Protein AF-0000000081582049 (afdb_homodimer)

Organism: NCBI:txid460523

pLDDT: mean 95.11, std 6.5, range [58.06, 98.94]

Solvent-accessible surface area (backbone atoms only — not comparable to full-atom values): 27033 Å² total; per-residue (Å²): 68,54,37,69,74,62,47,91,76,44,68,28,37,21,31,40,30,41,66,59,52,86,67,51,75,63,46,38,28,20,78,86,25,48,51,35,39,79,45,46,62,45,80,38,68,25,74,83,30,32,67,68,69,49,64,49,57,67,80,79,51,71,70,60,48,46,34,50,52,53,35,51,50,54,34,44,74,74,48,25,65,30,36,37,47,62,43,31,60,45,21,40,42,29,41,61,50,13,57,72,45,92,52,38,32,50,32,27,30,65,60,46,48,69,46,52,45,42,22,46,7,79,81,35,29,37,34,33,43,32,67,45,48,89,41,66,44,67,46,31,40,49,16,60,66,54,50,68,74,62,54,73,34,52,47,74,42,38,54,53,89,86,30,63,64,51,32,28,73,67,62,18,41,44,53,48,68,68,58,43,42,53,50,49,35,51,52,51,44,52,51,45,72,76,35,79,51,49,50,33,35,37,33,31,32,41,79,44,39,65,37,41,46,57,35,23,69,70,65,74,37,33,37,41,23,40,54,52,46,48,54,41,56,45,38,21,67,51,56,54,45,52,48,81,54,89,60,52,74,69,16,59,50,68,39,83,69,48,74,69,67,74,92,69,51,37,68,73,60,45,92,75,43,67,26,37,17,31,41,30,41,65,60,52,87,69,52,73,62,48,37,29,20,78,85,24,48,52,34,40,79,45,45,64,43,80,37,67,27,72,83,32,32,67,68,70,49,64,47,57,67,76,77,51,71,71,60,46,47,36,52,52,52,35,50,52,54,33,43,74,72,49,26,64,29,37,36,48,63,43,30,58,45,20,38,42,29,41,62,49,13,56,72,45,91,53,36,34,50,32,25,30,65,60,45,48,69,46,52,45,43,22,46,6,77,81,34,28,36,34,35,43,32,68,46,49,90,40,64,45,67,46,31,40,49,16,62,66,52,50,68,75,61,51,74,34,52,46,74,44,38,54,55,90,87,28,63,63,51,32,31,72,67,62,19,41,43,54,49,68,69,58,43,41,52,49,51,34,50,51,50,45,52,50,44,72,76,36,81,50,50,48,33,35,37,34,32,32,42,82,43,38,65,38,42,45,57,36,24,70,70,64,73,38,32,36,39,23,41,53,52,45,48,54,41,56,46,39,22,67,51,56,51,44,52,47,80,54,88,61,52,74,70,18,58,51,68,37,85,70,49,74,70,68,74,92

Structure (mmCIF, N/CA/C/O backbone):
data_AF-0000000081582049-model_v1
#
loop_
_entity.id
_entity.type
_entity.pdbx_description
1 polymer 'Aspartate/glutamate racemase family protein'
#
loop_
_atom_site.group_PDB
_atom_site.id
_atom_site.type_symbol
_atom_site.label_atom_id
_atom_site.label_alt_id
_atom_site.label_comp_id
_atom_site.label_asym_id
_atom_site.label_entity_id
_atom_site.label_seq_id
_atom_site.pdbx_PDB_ins_code
_atom_site.Cartn_x
_atom_site.Cartn_y
_atom_site.Cartn_z
_atom_site.occupancy
_atom_site.B_iso_or_equiv
_atom_site.auth_seq_id
_atom_site.auth_comp_id
_atom_site.auth_asym_id
_atom_site.auth_atom_id
_atom_site.pdbx_PDB_model_num
ATOM 1 N N . MET A 1 1 ? -5.352 14.578 -11.703 1 89.56 1 MET A N 1
ATOM 2 C CA . MET A 1 1 ? -4.863 13.492 -10.859 1 89.56 1 MET A CA 1
ATOM 3 C C . MET A 1 1 ? -3.367 13.273 -11.062 1 89.56 1 MET A C 1
ATOM 5 O O . MET A 1 1 ? -2.805 13.695 -12.078 1 89.56 1 MET A O 1
ATOM 9 N N . SER A 1 2 ? -2.74 12.695 -10.086 1 90.69 2 SER A N 1
ATOM 10 C CA . SER A 1 2 ? -1.323 12.383 -10.234 1 90.69 2 SER A CA 1
ATOM 11 C C . SER A 1 2 ? -1.103 11.328 -11.312 1 90.69 2 SER A C 1
ATOM 13 O O . SER A 1 2 ? -1.89 10.391 -11.438 1 90.69 2 SER A O 1
ATOM 15 N N . THR A 1 3 ? -0.098 11.516 -12.109 1 92.69 3 THR A N 1
ATOM 16 C CA . THR A 1 3 ? 0.174 10.617 -13.227 1 92.69 3 THR A CA 1
ATOM 17 C C . THR A 1 3 ? 1.669 10.336 -13.344 1 92.69 3 THR A C 1
ATOM 19 O O . THR A 1 3 ? 2.49 11.07 -12.789 1 92.69 3 THR A O 1
ATOM 22 N N . TYR A 1 4 ? 1.932 9.273 -14.039 1 94.62 4 TYR A N 1
ATOM 23 C CA . TYR A 1 4 ? 3.324 9.008 -14.375 1 94.62 4 TYR A CA 1
ATOM 24 C C . TYR A 1 4 ? 3.744 9.781 -15.617 1 94.62 4 TYR A C 1
ATOM 26 O O . TYR A 1 4 ? 2.898 10.18 -16.422 1 94.62 4 TYR A O 1
ATOM 34 N N . PRO A 1 5 ? 5.105 10 -15.75 1 92.62 5 PRO A N 1
ATOM 35 C CA . PRO A 1 5 ? 5.594 10.398 -17.062 1 92.62 5 PRO A CA 1
ATOM 36 C C . PRO A 1 5 ? 5.215 9.406 -18.172 1 92.62 5 PRO A C 1
ATOM 38 O O . PRO A 1 5 ? 4.688 8.336 -17.875 1 92.62 5 PRO A O 1
ATOM 41 N N . PRO A 1 6 ? 5.398 9.797 -19.391 1 93.81 6 PRO A N 1
ATOM 42 C CA . PRO A 1 6 ? 5.105 8.867 -20.469 1 93.81 6 PRO A CA 1
ATOM 43 C C . PRO A 1 6 ? 5.789 7.512 -20.297 1 93.81 6 PRO A C 1
ATOM 45 O O . PRO A 1 6 ? 6.922 7.445 -19.812 1 93.81 6 PRO A O 1
ATOM 48 N N . ARG A 1 7 ? 5.133 6.547 -20.641 1 94.81 7 ARG A N 1
ATOM 49 C CA . ARG A 1 7 ? 5.539 5.164 -20.422 1 94.81 7 ARG A CA 1
ATOM 50 C C . ARG A 1 7 ? 6.961 4.918 -20.906 1 94.81 7 ARG A C 1
ATOM 52 O O . ARG A 1 7 ? 7.734 4.211 -20.266 1 94.81 7 ARG A O 1
ATOM 59 N N . GLU A 1 8 ? 7.355 5.465 -22.016 1 94.62 8 GLU A N 1
ATOM 60 C CA . GLU A 1 8 ? 8.656 5.254 -22.641 1 94.62 8 GLU A CA 1
ATOM 61 C C . GLU A 1 8 ? 9.781 5.809 -21.766 1 94.62 8 GLU A C 1
ATOM 63 O O . GLU A 1 8 ? 10.945 5.453 -21.953 1 94.62 8 GLU A O 1
ATOM 68 N N . GLU A 1 9 ? 9.398 6.645 -20.828 1 96.12 9 GLU A N 1
ATOM 69 C CA . GLU A 1 9 ? 10.391 7.266 -19.953 1 96.12 9 GLU A CA 1
ATOM 70 C C . GLU A 1 9 ? 10.492 6.531 -18.625 1 96.12 9 GLU A C 1
ATOM 72 O O . GLU A 1 9 ? 11.344 6.852 -17.797 1 96.12 9 GLU A O 1
ATOM 77 N N . LEU A 1 10 ? 9.68 5.59 -18.438 1 97.75 10 LEU A N 1
ATOM 78 C CA . LEU A 1 10 ? 9.609 4.914 -17.141 1 97.75 10 LEU A CA 1
ATOM 79 C C . LEU A 1 10 ? 10.555 3.715 -17.109 1 97.75 10 LEU A C 1
ATOM 81 O O . LEU A 1 10 ? 10.602 2.928 -18.047 1 97.75 10 LEU A O 1
ATOM 85 N N . PRO A 1 11 ? 11.32 3.6 -16.031 1 98.25 11 PRO A N 1
ATOM 86 C CA . PRO A 1 11 ? 12.109 2.375 -15.875 1 98.25 11 PRO A CA 1
ATOM 87 C C . PRO A 1 11 ? 11.25 1.142 -15.633 1 98.25 11 PRO A C 1
ATOM 89 O O . PRO A 1 11 ? 10.148 1.254 -15.078 1 98.25 11 PRO A O 1
ATOM 92 N N . PRO A 1 12 ? 11.75 -0.019 -16 1 98.44 12 PRO A N 1
ATOM 93 C CA . PRO A 1 12 ? 10.922 -1.219 -15.891 1 98.44 12 PRO A CA 1
ATOM 94 C C . PRO A 1 12 ? 10.93 -1.823 -14.492 1 98.44 12 PRO A C 1
ATOM 96 O O . PRO A 1 12 ? 11.922 -1.694 -13.766 1 98.44 12 PRO A O 1
ATOM 99 N N . LEU A 1 13 ? 9.828 -2.406 -14.164 1 98.56 13 LEU A N 1
ATOM 100 C CA . LEU A 1 13 ? 9.789 -3.371 -13.07 1 98.56 13 LEU A CA 1
ATOM 101 C C . LEU A 1 13 ? 10.219 -4.754 -13.555 1 98.56 13 LEU A C 1
ATOM 103 O O . LEU A 1 13 ? 9.852 -5.172 -14.656 1 98.56 13 LEU A O 1
ATOM 107 N N . GLY A 1 14 ? 11.047 -5.426 -12.742 1 98.69 14 GLY A N 1
ATOM 108 C CA . GLY A 1 14 ? 11.406 -6.801 -13.055 1 98.69 14 GLY A CA 1
ATOM 109 C C . GLY A 1 14 ? 10.461 -7.816 -12.445 1 98.69 14 GLY A C 1
ATOM 110 O O . GLY A 1 14 ? 10.008 -7.645 -11.312 1 98.69 14 GLY A O 1
ATOM 111 N N . ALA A 1 15 ? 10.211 -8.844 -13.188 1 98.38 15 ALA A N 1
ATOM 112 C CA . ALA A 1 15 ? 9.367 -9.93 -12.688 1 98.38 15 ALA A CA 1
ATOM 113 C C . ALA A 1 15 ? 10.078 -11.273 -12.812 1 98.38 15 ALA A C 1
ATOM 115 O O . ALA A 1 15 ? 10.516 -11.656 -13.898 1 98.38 15 ALA A O 1
ATOM 116 N N . LEU A 1 16 ? 10.188 -11.945 -11.695 1 98.12 16 LEU A N 1
ATOM 117 C CA . LEU A 1 16 ? 10.688 -13.312 -11.695 1 98.12 16 LEU A CA 1
ATOM 118 C C . LEU A 1 16 ? 9.609 -14.289 -12.133 1 98.12 16 LEU A C 1
ATOM 120 O O . LEU A 1 16 ? 8.508 -14.312 -11.57 1 98.12 16 LEU A O 1
ATOM 124 N N . CYS A 1 17 ? 9.969 -15.078 -13.07 1 95.88 17 CYS A N 1
ATOM 125 C CA . CYS A 1 17 ? 9.023 -16.031 -13.641 1 95.88 17 CYS A CA 1
ATOM 126 C C . CYS A 1 17 ? 9.406 -17.453 -13.289 1 95.88 17 CYS A C 1
ATOM 128 O O . CYS A 1 17 ? 10.586 -17.812 -13.281 1 95.88 17 CYS A O 1
ATOM 130 N N . LEU A 1 18 ? 8.383 -18.188 -12.984 1 90.81 18 LEU A N 1
ATOM 131 C CA . LEU A 1 18 ? 8.602 -19.625 -12.828 1 90.81 18 LEU A CA 1
ATOM 132 C C . LEU A 1 18 ? 8.781 -20.297 -14.188 1 90.81 18 LEU A C 1
ATOM 134 O O . LEU A 1 18 ? 8.477 -19.703 -15.227 1 90.81 18 LEU A O 1
ATOM 138 N N . ASP A 1 19 ? 9.188 -21.547 -14.211 1 84.25 19 ASP A N 1
ATOM 139 C CA . ASP A 1 19 ? 9.57 -22.266 -15.422 1 84.25 19 ASP A CA 1
ATOM 140 C C . ASP A 1 19 ? 8.391 -22.422 -16.375 1 84.25 19 ASP A C 1
ATOM 142 O O . ASP A 1 19 ? 8.555 -22.422 -17.594 1 84.25 19 ASP A O 1
ATOM 146 N N . TYR A 1 20 ? 7.273 -22.453 -15.797 1 75.25 20 TYR A N 1
ATOM 147 C CA . TYR A 1 20 ? 6.109 -22.781 -16.609 1 75.25 20 TYR A CA 1
ATOM 148 C C . TYR A 1 20 ? 5.289 -21.531 -16.938 1 75.25 20 TYR A C 1
ATOM 150 O O . TYR A 1 20 ? 4.234 -21.625 -17.562 1 75.25 20 TYR A O 1
ATOM 158 N N . THR A 1 21 ? 5.734 -20.422 -16.578 1 77.94 21 THR A N 1
ATOM 159 C CA . THR A 1 21 ? 4.957 -19.203 -16.672 1 77.94 21 THR A CA 1
ATOM 160 C C . THR A 1 21 ? 4.621 -18.875 -18.125 1 77.94 21 THR A C 1
ATOM 162 O O . THR A 1 21 ? 3.549 -18.344 -18.406 1 77.94 21 THR A O 1
ATOM 165 N N . ASP A 1 22 ? 5.41 -19.297 -19.016 1 75.12 22 ASP A N 1
ATOM 166 C CA . ASP A 1 22 ? 5.215 -18.938 -20.422 1 75.12 22 ASP A CA 1
ATOM 167 C C . ASP A 1 22 ? 4.109 -19.781 -21.062 1 75.12 22 ASP A C 1
ATOM 169 O O . ASP A 1 22 ? 3.629 -19.469 -22.156 1 75.12 22 ASP A O 1
ATOM 173 N N . ASP A 1 23 ? 3.666 -20.688 -20.344 1 81.81 23 ASP A N 1
ATOM 174 C CA . ASP A 1 23 ? 2.682 -21.578 -20.938 1 81.81 23 ASP A CA 1
ATOM 175 C C . ASP A 1 23 ? 1.287 -21.328 -20.359 1 81.81 23 ASP A C 1
ATOM 177 O O . ASP A 1 23 ? 0.305 -21.906 -20.828 1 81.81 23 ASP A O 1
ATOM 181 N N . ILE A 1 24 ? 1.216 -20.516 -19.391 1 88.69 24 ILE A N 1
ATOM 182 C CA . ILE A 1 24 ? -0.071 -20.172 -18.797 1 88.69 24 ILE A CA 1
ATOM 183 C C . ILE A 1 24 ? -0.615 -18.906 -19.438 1 88.69 24 ILE A C 1
ATOM 185 O O . ILE A 1 24 ? 0.128 -17.938 -19.656 1 88.69 24 ILE A O 1
ATOM 189 N N . HIS A 1 25 ? -1.935 -19 -19.844 1 93.25 25 HIS A N 1
ATOM 190 C CA . HIS A 1 25 ? -2.562 -17.781 -20.375 1 93.25 25 HIS A CA 1
ATOM 191 C C . HIS A 1 25 ? -2.656 -16.703 -19.297 1 93.25 25 HIS A C 1
ATOM 193 O O . HIS A 1 25 ? -3.17 -16.953 -18.203 1 93.25 25 HIS A O 1
ATOM 199 N N . ARG A 1 26 ? -2.152 -15.539 -19.625 1 94.25 26 ARG A N 1
ATOM 200 C CA . ARG A 1 26 ? -2.107 -14.43 -18.672 1 94.25 26 ARG A CA 1
ATOM 201 C C . ARG A 1 26 ? -2.791 -13.195 -19.25 1 94.25 26 ARG A C 1
ATOM 203 O O . ARG A 1 26 ? -2.145 -12.367 -19.891 1 94.25 26 ARG A O 1
ATOM 210 N N . PRO A 1 27 ? -4.07 -13.047 -18.953 1 96 27 PRO A N 1
ATOM 211 C CA . PRO A 1 27 ? -4.805 -11.883 -19.453 1 96 27 PRO A CA 1
ATOM 212 C C . PRO A 1 27 ? -4.41 -10.586 -18.75 1 96 27 PRO A C 1
ATOM 214 O O . PRO A 1 27 ? -3.676 -10.617 -17.75 1 96 27 PRO A O 1
ATOM 217 N N . PRO A 1 28 ? -4.852 -9.438 -19.297 1 96.38 28 PRO A N 1
ATOM 218 C CA . PRO A 1 28 ? -4.719 -8.227 -18.484 1 96.38 28 PRO A CA 1
ATOM 219 C C . PRO A 1 28 ? -5.27 -8.406 -17.062 1 96.38 28 PRO A C 1
ATOM 221 O O . PRO A 1 28 ? -6.336 -9 -16.875 1 96.38 28 PRO A O 1
ATOM 224 N N . GLY A 1 29 ? -4.555 -7.875 -16.109 1 96.19 29 GLY A N 1
ATOM 225 C CA . GLY A 1 29 ? -4.859 -8.117 -14.711 1 96.19 29 GLY A CA 1
ATOM 226 C C . GLY A 1 29 ? -3.908 -9.102 -14.055 1 96.19 29 GLY A C 1
ATOM 227 O O . GLY A 1 29 ? -3.852 -9.203 -12.828 1 96.19 29 GLY A O 1
ATOM 228 N N . ASP A 1 30 ? -3.242 -9.875 -14.914 1 96.06 30 ASP A N 1
ATOM 229 C CA . ASP A 1 30 ? -2.156 -10.711 -14.414 1 96.06 30 ASP A CA 1
ATOM 230 C C . ASP A 1 30 ? -0.895 -9.891 -14.164 1 96.06 30 ASP A C 1
ATOM 232 O O . ASP A 1 30 ? -0.542 -9.023 -14.969 1 96.06 30 ASP A O 1
ATOM 236 N N . PRO A 1 31 ? -0.164 -10.156 -13.07 1 95.81 31 PRO A N 1
ATOM 237 C CA . PRO A 1 31 ? 1.021 -9.367 -12.727 1 95.81 31 PRO A CA 1
ATOM 238 C C . PRO A 1 31 ? 2.105 -9.43 -13.797 1 95.81 31 PRO A C 1
ATOM 240 O O . PRO A 1 31 ? 2.961 -8.547 -13.867 1 95.81 31 PRO A O 1
ATOM 243 N N . LEU A 1 32 ? 2.133 -10.445 -14.625 1 96 32 LEU A N 1
ATOM 244 C CA . LEU A 1 32 ? 3.191 -10.578 -15.617 1 96 32 LEU A CA 1
ATOM 245 C C . LEU A 1 32 ? 2.77 -9.953 -16.953 1 96 32 LEU A C 1
ATOM 247 O O . LEU A 1 32 ? 3.576 -9.852 -17.875 1 96 32 LEU A O 1
ATOM 251 N N . ASN A 1 33 ? 1.501 -9.625 -17.047 1 95.12 33 ASN A N 1
ATOM 252 C CA . ASN A 1 33 ? 1.005 -8.945 -18.25 1 95.12 33 ASN A CA 1
ATOM 253 C C . ASN A 1 33 ? 1.184 -7.434 -18.141 1 95.12 33 ASN A C 1
ATOM 255 O O . ASN A 1 33 ? 0.508 -6.773 -17.359 1 95.12 33 ASN A O 1
ATOM 259 N N . GLU A 1 34 ? 1.978 -6.871 -18.953 1 90.94 34 GLU A N 1
ATOM 260 C CA . GLU A 1 34 ? 2.336 -5.461 -18.844 1 90.94 34 GLU A CA 1
ATOM 261 C C . GLU A 1 34 ? 1.127 -4.562 -19.094 1 90.94 34 GLU A C 1
ATOM 263 O O . GLU A 1 34 ? 1.135 -3.387 -18.734 1 90.94 34 GLU A O 1
ATOM 268 N N . LEU A 1 35 ? 0.063 -5.125 -19.688 1 93.94 35 LEU A N 1
ATOM 269 C CA . LEU A 1 35 ? -1.14 -4.336 -19.938 1 93.94 35 LEU A CA 1
ATOM 270 C C . LEU A 1 35 ? -1.896 -4.082 -18.641 1 93.94 35 LEU A C 1
ATOM 272 O O . LEU A 1 35 ? -2.852 -3.303 -18.609 1 93.94 35 LEU A O 1
ATOM 276 N N . SER A 1 36 ? -1.409 -4.703 -17.594 1 95.94 36 SER A N 1
ATOM 277 C CA . SER A 1 36 ? -2.012 -4.496 -16.281 1 95.94 36 SER A CA 1
ATOM 278 C C . SER A 1 36 ? -1.581 -3.16 -15.68 1 95.94 36 SER A C 1
ATOM 280 O O . SER A 1 36 ? -2.195 -2.676 -14.727 1 95.94 36 SER A O 1
ATOM 282 N N . TYR A 1 37 ? -0.485 -2.518 -16.297 1 95.31 37 TYR A N 1
ATOM 283 C CA . TYR A 1 37 ? 0.152 -1.39 -15.633 1 95.31 37 TYR A CA 1
ATOM 284 C C . TYR A 1 37 ? 0.381 -0.238 -16.594 1 95.31 37 TYR A C 1
ATOM 286 O O . TYR A 1 37 ? 0.188 -0.389 -17.812 1 95.31 37 TYR A O 1
ATOM 294 N N . GLN A 1 38 ? 0.779 0.901 -15.938 1 94 38 GLN A N 1
ATOM 295 C CA . GLN A 1 38 ? 1.192 2.064 -16.719 1 94 38 GLN A CA 1
ATOM 296 C C . GLN A 1 38 ? 2.682 2.004 -17.047 1 94 38 GLN A C 1
ATOM 298 O O . GLN A 1 38 ? 3.168 2.768 -17.875 1 94 38 GLN A O 1
ATOM 303 N N . PHE A 1 39 ? 3.395 1.178 -16.438 1 97.5 39 PHE A N 1
ATOM 304 C CA . PHE A 1 39 ? 4.844 1.089 -16.562 1 97.5 39 PHE A CA 1
ATOM 305 C C . PHE A 1 39 ? 5.254 -0.251 -17.156 1 97.5 39 PHE A C 1
ATOM 307 O O . PHE A 1 39 ? 4.477 -1.206 -17.141 1 97.5 39 PHE A O 1
ATOM 314 N N . PRO A 1 40 ? 6.465 -0.34 -17.703 1 97.62 40 PRO A N 1
ATOM 315 C CA . PRO A 1 40 ? 6.91 -1.583 -18.344 1 97.62 40 PRO A CA 1
ATOM 316 C C . PRO A 1 40 ? 7.32 -2.65 -17.328 1 97.62 40 PRO A C 1
ATOM 318 O O . PRO A 1 40 ? 7.719 -2.322 -16.203 1 97.62 40 PRO A O 1
ATOM 321 N N . VAL A 1 41 ? 7.207 -3.859 -17.766 1 97.69 41 VAL A N 1
ATOM 322 C CA . VAL A 1 41 ? 7.637 -5.012 -16.969 1 97.69 41 VAL A CA 1
ATOM 323 C C . VAL A 1 41 ? 8.555 -5.898 -17.812 1 97.69 41 VAL A C 1
ATOM 325 O O . VAL A 1 41 ? 8.227 -6.223 -18.969 1 97.69 41 VAL A O 1
ATOM 328 N N . ILE A 1 42 ? 9.695 -6.203 -17.297 1 98.06 42 ILE A N 1
ATOM 329 C CA . ILE A 1 42 ? 10.586 -7.152 -17.953 1 98.06 42 ILE A CA 1
ATOM 330 C C . ILE A 1 42 ? 10.656 -8.445 -17.141 1 98.06 42 ILE A C 1
ATOM 332 O O . ILE A 1 42 ? 10.461 -8.438 -15.93 1 98.06 42 ILE A O 1
ATOM 336 N N . HIS A 1 43 ? 10.914 -9.547 -17.844 1 97.5 43 HIS A N 1
ATOM 337 C CA . HIS A 1 43 ? 10.781 -10.859 -17.219 1 97.5 43 HIS A CA 1
ATOM 338 C C . HIS A 1 43 ? 12.117 -11.594 -17.188 1 97.5 43 HIS A C 1
ATOM 340 O O . HIS A 1 43 ? 12.945 -11.43 -18.094 1 97.5 43 HIS A O 1
ATOM 346 N N . GLU A 1 44 ? 12.32 -12.312 -16.172 1 97.75 44 GLU A N 1
ATOM 347 C CA . GLU A 1 44 ? 13.461 -13.219 -16.016 1 97.75 44 GLU A CA 1
ATOM 348 C C . GLU A 1 44 ? 13.039 -14.547 -15.414 1 97.75 44 GLU A C 1
ATOM 350 O O . GLU A 1 44 ? 12.461 -14.594 -14.32 1 97.75 44 GLU A O 1
ATOM 355 N N . THR A 1 45 ? 13.297 -15.664 -16.109 1 96.19 45 THR A N 1
ATOM 356 C CA . THR A 1 45 ? 12.945 -16.984 -15.609 1 96.19 45 THR A CA 1
ATOM 357 C C . THR A 1 45 ? 13.961 -17.469 -14.57 1 96.19 45 THR A C 1
ATOM 359 O O . THR A 1 45 ? 15.164 -17.297 -14.75 1 96.19 45 THR A O 1
ATOM 362 N N . VAL A 1 46 ? 13.492 -17.984 -13.516 1 96.38 46 VAL A N 1
ATOM 363 C CA . VAL A 1 46 ? 14.344 -18.516 -12.461 1 96.38 46 VAL A CA 1
ATOM 364 C C . VAL A 1 46 ? 14.641 -20 -12.727 1 96.38 46 VAL A C 1
ATOM 366 O O . VAL A 1 46 ? 13.719 -20.797 -12.93 1 96.38 46 VAL A O 1
ATOM 369 N N . LYS A 1 47 ? 15.859 -20.297 -12.656 1 92.19 47 LYS A N 1
ATOM 370 C CA . LYS A 1 47 ? 16.297 -21.672 -12.883 1 92.19 47 LYS A CA 1
ATOM 371 C C . LYS A 1 47 ? 15.664 -22.625 -11.875 1 92.19 47 LYS A C 1
ATOM 373 O O . LYS A 1 47 ? 15.648 -22.344 -10.672 1 92.19 47 LYS A O 1
ATOM 378 N N . ASP A 1 48 ? 14.992 -23.719 -12.32 1 89 48 ASP A N 1
ATOM 379 C CA . ASP A 1 48 ? 14.477 -24.828 -11.531 1 89 48 ASP A CA 1
ATOM 380 C C . ASP A 1 48 ? 13.289 -24.375 -10.68 1 89 48 ASP A C 1
ATOM 382 O O . ASP A 1 48 ? 13 -24.984 -9.641 1 89 48 ASP A O 1
ATOM 386 N N . ALA A 1 49 ? 12.68 -23.344 -11.07 1 90.75 49 ALA A N 1
ATOM 387 C CA . ALA A 1 49 ? 11.523 -22.859 -10.32 1 90.75 49 ALA A CA 1
ATOM 388 C C . ALA A 1 49 ? 10.227 -23.438 -10.875 1 90.75 49 ALA A C 1
ATOM 390 O O . ALA A 1 49 ? 9.406 -22.734 -11.461 1 90.75 49 ALA A O 1
ATOM 391 N N . THR A 1 50 ? 9.984 -24.719 -10.641 1 87.5 50 THR A N 1
ATOM 392 C CA . THR A 1 50 ? 8.727 -25.359 -10.992 1 87.5 50 THR A CA 1
ATOM 393 C C . THR A 1 50 ? 7.672 -25.125 -9.922 1 87.5 50 THR A C 1
ATOM 395 O O . THR A 1 50 ? 7.992 -24.672 -8.82 1 87.5 50 THR A O 1
ATOM 398 N N . VAL A 1 51 ? 6.469 -25.422 -10.281 1 84.06 51 VAL A N 1
ATOM 399 C CA . VAL A 1 51 ? 5.379 -25.266 -9.32 1 84.06 51 VAL A CA 1
ATOM 400 C C . VAL A 1 51 ? 5.648 -26.109 -8.078 1 84.06 51 VAL A C 1
ATOM 402 O O . VAL A 1 51 ? 5.414 -25.656 -6.957 1 84.06 51 VAL A O 1
ATOM 405 N N . TRP A 1 52 ? 6.242 -27.219 -8.203 1 85.06 52 TRP A N 1
ATOM 406 C CA . TRP A 1 52 ? 6.457 -28.156 -7.109 1 85.06 52 TRP A CA 1
ATOM 407 C C . TRP A 1 52 ? 7.625 -27.719 -6.234 1 85.06 52 TRP A C 1
ATOM 409 O O . TRP A 1 52 ? 7.645 -27.984 -5.027 1 85.06 52 TRP A O 1
ATOM 419 N N . ASN A 1 53 ? 8.539 -27.016 -6.883 1 87.62 53 ASN A N 1
ATOM 420 C CA . ASN A 1 53 ? 9.672 -26.516 -6.121 1 87.62 53 ASN A CA 1
ATOM 421 C C . ASN A 1 53 ? 9.312 -25.234 -5.371 1 87.62 53 ASN A C 1
ATOM 423 O O . ASN A 1 53 ? 9.953 -24.875 -4.379 1 87.62 53 ASN A O 1
ATOM 427 N N . VAL A 1 54 ? 8.312 -24.562 -5.848 1 90.12 54 VAL A N 1
ATOM 428 C CA . VAL A 1 54 ? 8.008 -23.234 -5.297 1 90.12 54 VAL A CA 1
ATOM 429 C C . VAL A 1 54 ? 6.871 -23.359 -4.281 1 90.12 54 VAL A C 1
ATOM 431 O O . VAL A 1 54 ? 6.938 -22.766 -3.199 1 90.12 54 VAL A O 1
ATOM 434 N N . VAL A 1 55 ? 5.816 -24.094 -4.617 1 90.94 55 VAL A N 1
ATOM 435 C CA . VAL A 1 55 ? 4.672 -24.266 -3.732 1 90.94 55 VAL A CA 1
ATOM 436 C C . VAL A 1 55 ? 4.965 -25.391 -2.734 1 90.94 55 VAL A C 1
ATOM 438 O O . VAL A 1 55 ? 4.59 -26.547 -2.955 1 90.94 55 VAL A O 1
ATOM 441 N N . ARG A 1 56 ? 5.59 -25.016 -1.688 1 90.06 56 ARG A N 1
ATOM 442 C CA . ARG A 1 56 ? 5.941 -26.016 -0.677 1 90.06 56 ARG A CA 1
ATOM 443 C C . ARG A 1 56 ? 5.949 -25.391 0.717 1 90.06 56 ARG A C 1
ATOM 445 O O . ARG A 1 56 ? 6.129 -24.188 0.864 1 90.06 56 ARG A O 1
ATOM 452 N N . LYS A 1 57 ? 5.871 -26.25 1.712 1 88.94 57 LYS A N 1
ATOM 453 C CA . LYS A 1 57 ? 5.746 -25.812 3.102 1 88.94 57 LYS A CA 1
ATOM 454 C C . LYS A 1 57 ? 7.109 -25.484 3.699 1 88.94 57 LYS A C 1
ATOM 456 O O . LYS A 1 57 ? 7.219 -24.625 4.57 1 88.94 57 LYS A O 1
ATOM 461 N N . ASP A 1 58 ? 8.086 -26.156 3.139 1 89 58 ASP A N 1
ATOM 462 C CA . ASP A 1 58 ? 9.406 -26.062 3.758 1 89 58 ASP A CA 1
ATOM 463 C C . ASP A 1 58 ? 10.156 -24.828 3.248 1 89 58 ASP A C 1
ATOM 465 O O . ASP A 1 58 ? 9.938 -24.391 2.121 1 89 58 ASP A O 1
ATOM 469 N N . GLU A 1 59 ? 11.062 -24.344 4.09 1 91.56 59 GLU A N 1
ATOM 470 C CA . GLU A 1 59 ? 11.898 -23.219 3.727 1 91.56 59 GLU A CA 1
ATOM 471 C C . GLU A 1 59 ? 12.852 -23.562 2.586 1 91.56 59 GLU A C 1
ATOM 473 O O . GLU A 1 59 ? 13.398 -24.672 2.547 1 91.56 59 GLU A O 1
ATOM 478 N N . TYR A 1 60 ? 13.039 -22.594 1.766 1 93.19 60 TYR A N 1
ATOM 479 C CA . TYR A 1 60 ? 13.969 -22.797 0.656 1 93.19 60 TYR A CA 1
ATOM 480 C C . TYR A 1 60 ? 15.398 -22.969 1.159 1 93.19 60 TYR A C 1
ATOM 482 O O . TYR A 1 60 ? 15.82 -22.266 2.088 1 93.19 60 TYR A O 1
ATOM 490 N N . SER A 1 61 ? 16.172 -23.891 0.503 1 93.56 61 SER A N 1
ATOM 491 C CA . SER A 1 61 ? 17.594 -23.969 0.756 1 93.56 61 SER A CA 1
ATOM 492 C C . SER A 1 61 ? 18.328 -22.75 0.228 1 93.56 61 SER A C 1
ATOM 494 O O . SER A 1 61 ? 17.781 -21.984 -0.58 1 93.56 61 SER A O 1
ATOM 496 N N . ASP A 1 62 ? 19.547 -22.594 0.691 1 95.31 62 ASP A N 1
ATOM 497 C CA . ASP A 1 62 ? 20.375 -21.484 0.208 1 95.31 62 ASP A CA 1
ATOM 498 C C . ASP A 1 62 ? 20.641 -21.625 -1.288 1 95.31 62 ASP A C 1
ATOM 500 O O . ASP A 1 62 ? 20.719 -20.609 -2.002 1 95.31 62 ASP A O 1
ATOM 504 N N . GLU A 1 63 ? 20.781 -22.844 -1.679 1 94.38 63 GLU A N 1
ATOM 505 C CA . GLU A 1 63 ? 21.016 -23.094 -3.098 1 94.38 63 GLU A CA 1
ATOM 506 C C . GLU A 1 63 ? 19.812 -22.656 -3.941 1 94.38 63 GLU A C 1
ATOM 508 O O . GLU A 1 63 ? 19.984 -22.016 -4.984 1 94.38 63 GLU A O 1
ATOM 513 N N . THR A 1 64 ? 18.672 -23 -3.492 1 94.12 64 THR A N 1
ATOM 514 C CA . THR A 1 64 ? 17.453 -22.578 -4.188 1 94.12 64 THR A CA 1
ATOM 515 C C . THR A 1 64 ? 17.328 -21.062 -4.195 1 94.12 64 THR A C 1
ATOM 517 O O . THR A 1 64 ? 17.031 -20.453 -5.227 1 94.12 64 THR A O 1
ATOM 520 N N . LEU A 1 65 ? 17.625 -20.453 -3.084 1 96.88 65 LEU A N 1
ATOM 521 C CA . LEU A 1 65 ? 17.516 -19 -2.969 1 96.88 65 LEU A CA 1
ATOM 522 C C . LEU A 1 65 ? 18.484 -18.312 -3.926 1 96.88 65 LEU A C 1
ATOM 524 O O . LEU A 1 65 ? 18.172 -17.266 -4.488 1 96.88 65 LEU A O 1
ATOM 528 N N . GLN A 1 66 ? 19.672 -18.938 -4.121 1 98 66 GLN A N 1
ATOM 529 C CA . GLN A 1 66 ? 20.688 -18.344 -4.988 1 98 66 GLN A CA 1
ATOM 530 C C . GLN A 1 66 ? 20.172 -18.172 -6.414 1 98 66 GLN A C 1
ATOM 532 O O . GLN A 1 66 ? 20.516 -17.219 -7.102 1 98 66 GLN A O 1
ATOM 537 N N . ASN A 1 67 ? 19.344 -19.125 -6.879 1 97.44 67 ASN A N 1
ATOM 538 C CA . ASN A 1 67 ? 18.75 -19 -8.203 1 97.44 67 ASN A CA 1
ATOM 539 C C . ASN A 1 67 ? 17.906 -17.734 -8.328 1 97.44 67 ASN A C 1
ATOM 541 O O . ASN A 1 67 ? 17.922 -17.062 -9.367 1 97.44 67 ASN A O 1
ATOM 545 N N . TYR A 1 68 ? 17.172 -17.422 -7.281 1 97.94 68 TYR A N 1
ATOM 546 C CA . TYR A 1 68 ? 16.344 -16.219 -7.273 1 97.94 68 TYR A CA 1
ATOM 547 C C . TYR A 1 68 ? 17.203 -14.961 -7.188 1 97.94 68 TYR A C 1
ATOM 549 O O . TYR A 1 68 ? 16.922 -13.969 -7.863 1 97.94 68 TYR A O 1
ATOM 557 N N . ILE A 1 69 ? 18.25 -14.977 -6.406 1 98.62 69 ILE A N 1
ATOM 558 C CA . ILE A 1 69 ? 19.156 -13.852 -6.273 1 98.62 69 ILE A CA 1
ATOM 559 C C . ILE A 1 69 ? 19.812 -13.547 -7.621 1 98.62 69 ILE A C 1
ATOM 561 O O . ILE A 1 69 ? 19.844 -12.391 -8.047 1 98.62 69 ILE A O 1
ATOM 565 N N . ASP A 1 70 ? 20.234 -14.625 -8.32 1 98.62 70 ASP A N 1
ATOM 566 C CA . ASP A 1 70 ? 20.859 -14.461 -9.625 1 98.62 70 ASP A CA 1
ATOM 567 C C . ASP A 1 70 ? 19.906 -13.836 -10.633 1 98.62 70 ASP A C 1
ATOM 569 O O . ASP A 1 70 ? 20.281 -12.945 -11.391 1 98.62 70 ASP A O 1
ATOM 573 N N . ALA A 1 71 ? 18.719 -14.305 -10.578 1 98.5 71 ALA A N 1
ATOM 574 C CA . ALA A 1 71 ? 17.703 -13.773 -11.492 1 98.5 71 ALA A CA 1
ATOM 575 C C . ALA A 1 71 ? 17.422 -12.312 -11.188 1 98.5 71 ALA A C 1
ATOM 577 O O . ALA A 1 71 ? 17.25 -11.5 -12.102 1 98.5 71 ALA A O 1
ATOM 578 N N . CYS A 1 72 ? 17.328 -11.883 -9.93 1 98.69 72 CYS A N 1
ATOM 579 C CA . CYS A 1 72 ? 17.141 -10.492 -9.539 1 98.69 72 CYS A CA 1
ATOM 580 C C . CYS A 1 72 ? 18.281 -9.617 -10.062 1 98.69 72 CYS A C 1
ATOM 582 O O . CYS A 1 72 ? 18.047 -8.539 -10.594 1 98.69 72 CYS A O 1
ATOM 584 N N . ASN A 1 73 ? 19.484 -10.156 -9.945 1 98.75 73 ASN A N 1
ATOM 585 C CA . ASN A 1 73 ? 20.656 -9.414 -10.398 1 98.75 73 ASN A CA 1
ATOM 586 C C . ASN A 1 73 ? 20.625 -9.195 -11.906 1 98.75 73 ASN A C 1
ATOM 588 O O . ASN A 1 73 ? 20.984 -8.117 -12.383 1 98.75 73 ASN A O 1
ATOM 592 N N . ARG A 1 74 ? 20.203 -10.219 -12.641 1 98.75 74 ARG A N 1
ATOM 593 C CA . ARG A 1 74 ? 20.078 -10.078 -14.086 1 98.75 74 ARG A CA 1
ATOM 594 C C . ARG A 1 74 ? 19.047 -9.016 -14.445 1 98.75 74 ARG A C 1
ATOM 596 O O . ARG A 1 74 ? 19.25 -8.227 -15.367 1 98.75 74 ARG A O 1
ATOM 603 N N . LEU A 1 75 ? 17.953 -8.992 -13.727 1 98.81 75 LEU A N 1
ATOM 604 C CA . LEU A 1 75 ? 16.922 -7.98 -13.953 1 98.81 75 LEU A CA 1
ATOM 605 C C . LEU A 1 75 ? 17.453 -6.586 -13.656 1 98.81 75 LEU A C 1
ATOM 607 O O . LEU A 1 75 ? 17.219 -5.648 -14.422 1 98.81 75 LEU A O 1
ATOM 611 N N . GLN A 1 76 ? 18.156 -6.461 -12.57 1 98.69 76 GLN A N 1
ATOM 612 C CA . GLN A 1 76 ? 18.75 -5.18 -12.219 1 98.69 76 GLN A CA 1
ATOM 613 C C . GLN A 1 76 ? 19.719 -4.699 -13.305 1 98.69 76 GLN A C 1
ATOM 615 O O . GLN A 1 76 ? 19.719 -3.52 -13.656 1 98.69 76 GLN A O 1
ATOM 620 N N . GLN A 1 77 ? 20.469 -5.586 -13.859 1 98.62 77 GLN A N 1
ATOM 621 C CA . GLN A 1 77 ? 21.422 -5.254 -14.922 1 98.62 77 GLN A CA 1
ATOM 622 C C . GLN A 1 77 ? 20.688 -4.758 -16.172 1 98.62 77 GLN A C 1
ATOM 624 O O . GLN A 1 77 ? 21.234 -3.938 -16.922 1 98.62 77 GLN A O 1
ATOM 629 N N . ARG A 1 78 ? 19.531 -5.223 -16.297 1 98.5 78 ARG A N 1
ATOM 630 C CA . ARG A 1 78 ? 18.734 -4.84 -17.469 1 98.5 78 ARG A CA 1
ATOM 631 C C . ARG A 1 78 ? 17.906 -3.596 -17.188 1 98.5 78 ARG A C 1
ATOM 633 O O . ARG A 1 78 ? 17.062 -3.209 -18 1 98.5 78 ARG A O 1
ATOM 640 N N . GLY A 1 79 ? 18.031 -3.033 -15.961 1 98.31 79 GLY A N 1
ATOM 641 C CA . GLY A 1 79 ? 17.469 -1.713 -15.711 1 98.31 79 GLY A CA 1
ATOM 642 C C . GLY A 1 79 ? 16.266 -1.738 -14.789 1 98.31 79 GLY A C 1
ATOM 643 O O . GLY A 1 79 ? 15.648 -0.704 -14.547 1 98.31 79 GLY A O 1
ATOM 644 N N . ALA A 1 80 ? 15.914 -2.92 -14.266 1 98.75 80 ALA A N 1
ATOM 645 C CA . ALA A 1 80 ? 14.781 -2.994 -13.352 1 98.75 80 ALA A CA 1
ATOM 646 C C . ALA A 1 80 ? 15.031 -2.17 -12.094 1 98.75 80 ALA A C 1
ATOM 648 O O . ALA A 1 80 ? 16.125 -2.225 -11.516 1 98.75 80 ALA A O 1
ATOM 649 N N . VAL A 1 81 ? 14.023 -1.445 -11.625 1 98.69 81 VAL A N 1
ATOM 650 C CA . VAL A 1 81 ? 14.188 -0.583 -10.461 1 98.69 81 VAL A CA 1
ATOM 651 C C . VAL A 1 81 ? 13.594 -1.262 -9.227 1 98.69 81 VAL A C 1
ATOM 653 O O . VAL A 1 81 ? 13.727 -0.757 -8.109 1 98.69 81 VAL A O 1
ATOM 656 N N . GLY A 1 82 ? 12.977 -2.346 -9.336 1 98.81 82 GLY A N 1
ATOM 657 C CA . GLY A 1 82 ? 12.398 -3.254 -8.359 1 98.81 82 GLY A CA 1
ATOM 658 C C . GLY A 1 82 ? 12.047 -4.609 -8.938 1 98.81 82 GLY A C 1
ATOM 659 O O . GLY A 1 82 ? 12.055 -4.793 -10.156 1 98.81 82 GLY A O 1
ATOM 660 N N . VAL A 1 83 ? 11.773 -5.551 -8.086 1 98.88 83 VAL A N 1
ATOM 661 C CA . VAL A 1 83 ? 11.492 -6.898 -8.57 1 98.88 83 VAL A CA 1
ATOM 662 C C . VAL A 1 83 ? 10.219 -7.43 -7.93 1 98.88 83 VAL A C 1
ATOM 664 O O . VAL A 1 83 ? 10 -7.254 -6.727 1 98.88 83 VAL A O 1
ATOM 667 N N . ILE A 1 84 ? 9.375 -7.984 -8.703 1 98.69 84 ILE A N 1
ATOM 668 C CA . ILE A 1 84 ? 8.203 -8.727 -8.25 1 98.69 84 ILE A CA 1
ATOM 669 C C . ILE A 1 84 ? 8.32 -10.188 -8.68 1 98.69 84 ILE A C 1
ATOM 671 O O . ILE A 1 84 ? 9.297 -10.57 -9.328 1 98.69 84 ILE A O 1
ATOM 675 N N . THR A 1 85 ? 7.336 -11.008 -8.25 1 97.56 85 THR A N 1
ATOM 676 C CA . THR A 1 85 ? 7.391 -12.422 -8.609 1 97.56 85 THR A CA 1
ATOM 677 C C . THR A 1 85 ? 6.074 -12.875 -9.234 1 97.56 85 THR A C 1
ATOM 679 O O . THR A 1 85 ? 5.094 -12.125 -9.234 1 97.56 85 THR A O 1
ATOM 682 N N . SER A 1 86 ? 6.059 -14.102 -9.758 1 95.12 86 SER A N 1
ATOM 683 C CA . SER A 1 86 ? 4.883 -14.641 -10.438 1 95.12 86 SER A CA 1
ATOM 684 C C . SER A 1 86 ? 4.18 -15.688 -9.586 1 95.12 86 SER A C 1
ATOM 686 O O . SER A 1 86 ? 3.301 -16.406 -10.07 1 95.12 86 SER A O 1
ATOM 688 N N . CYS A 1 87 ? 4.59 -15.844 -8.375 1 95.56 87 CYS A N 1
ATOM 689 C CA . CYS A 1 87 ? 3.961 -16.781 -7.453 1 95.56 87 CYS A CA 1
ATOM 690 C C . CYS A 1 87 ? 3.967 -16.234 -6.027 1 95.56 87 CYS A C 1
ATOM 692 O O . CYS A 1 87 ? 5.031 -15.969 -5.469 1 95.56 87 CYS A O 1
ATOM 694 N N . GLY A 1 88 ? 2.811 -16.25 -5.395 1 97.06 88 GLY A N 1
ATOM 695 C CA . GLY A 1 88 ? 2.666 -15.648 -4.074 1 97.06 88 GLY A CA 1
ATOM 696 C C . GLY A 1 88 ? 3.359 -16.453 -2.986 1 97.06 88 GLY A C 1
ATOM 697 O O . GLY A 1 88 ? 3.619 -15.93 -1.899 1 97.06 88 GLY A O 1
ATOM 698 N N . PHE A 1 89 ? 3.684 -17.719 -3.234 1 97.19 89 PHE A N 1
ATOM 699 C CA . PHE A 1 89 ? 4.316 -18.562 -2.236 1 97.19 89 PHE A CA 1
ATOM 700 C C . PHE A 1 89 ? 5.762 -18.141 -2.004 1 97.19 89 PHE A C 1
ATOM 702 O O . PHE A 1 89 ? 6.387 -18.562 -1.023 1 97.19 89 PHE A O 1
ATOM 709 N N . LEU A 1 90 ? 6.254 -17.312 -2.887 1 97.5 90 LEU A N 1
ATOM 710 C CA . LEU A 1 90 ? 7.602 -16.781 -2.691 1 97.5 90 LEU A CA 1
ATOM 711 C C . LEU A 1 90 ? 7.641 -15.805 -1.521 1 97.5 90 LEU A C 1
ATOM 713 O O . LEU A 1 90 ? 8.711 -15.297 -1.167 1 97.5 90 LEU A O 1
ATOM 717 N N . ALA A 1 91 ? 6.52 -15.625 -0.883 1 98 91 ALA A N 1
ATOM 718 C CA . ALA A 1 91 ? 6.473 -14.906 0.385 1 98 91 ALA A CA 1
ATOM 719 C C . ALA A 1 91 ? 7.508 -15.445 1.364 1 98 91 ALA A C 1
ATOM 721 O O . ALA A 1 91 ? 8.094 -14.68 2.139 1 98 91 ALA A O 1
ATOM 722 N N . GLN A 1 92 ? 7.777 -16.719 1.336 1 97.12 92 GLN A N 1
ATOM 723 C CA . GLN A 1 92 ? 8.641 -17.375 2.32 1 97.12 92 GLN A CA 1
ATOM 724 C C . GLN A 1 92 ? 10.07 -16.859 2.219 1 97.12 92 GLN A C 1
ATOM 726 O O . GLN A 1 92 ? 10.836 -16.922 3.188 1 97.12 92 GLN A O 1
ATOM 731 N N . VAL A 1 93 ? 10.43 -16.234 1.055 1 97.12 93 VAL A N 1
ATOM 732 C CA . VAL A 1 93 ? 11.82 -15.836 0.913 1 97.12 93 VAL A CA 1
ATOM 733 C C . VAL A 1 93 ? 11.906 -14.312 0.837 1 97.12 93 VAL A C 1
ATOM 735 O O . VAL A 1 93 ? 12.953 -13.758 0.49 1 97.12 93 VAL A O 1
ATOM 738 N N . GLN A 1 94 ? 10.875 -13.578 1.063 1 98.25 94 GLN A N 1
ATOM 739 C CA . GLN A 1 94 ? 10.852 -12.125 0.942 1 98.25 94 GLN A CA 1
ATOM 740 C C . GLN A 1 94 ? 12.023 -11.484 1.687 1 98.25 94 GLN A C 1
ATOM 742 O O . GLN A 1 94 ? 12.836 -10.781 1.086 1 98.25 94 GLN A O 1
ATOM 747 N N . ASN A 1 95 ? 12.148 -11.758 3.016 1 97.25 95 ASN A N 1
ATOM 748 C CA . ASN A 1 95 ? 13.18 -11.117 3.824 1 97.25 95 ASN A CA 1
ATOM 749 C C . ASN A 1 95 ? 14.586 -11.5 3.35 1 97.25 95 ASN A C 1
ATOM 751 O O . ASN A 1 95 ? 15.461 -10.641 3.238 1 97.25 95 ASN A O 1
ATOM 755 N N . ARG A 1 96 ? 14.789 -12.766 3.037 1 97.62 96 ARG A N 1
ATOM 756 C CA . ARG A 1 96 ? 16.094 -13.25 2.619 1 97.62 96 ARG A CA 1
ATOM 757 C C . ARG A 1 96 ? 16.484 -12.664 1.267 1 97.62 96 ARG A C 1
ATOM 759 O O . ARG A 1 96 ? 17.641 -12.25 1.075 1 97.62 96 ARG A O 1
ATOM 766 N N . LEU A 1 97 ? 15.539 -12.664 0.369 1 98.25 97 LEU A N 1
ATOM 767 C CA . LEU A 1 97 ? 15.797 -12.133 -0.963 1 98.25 97 LEU A CA 1
ATOM 768 C C . LEU A 1 97 ? 16.078 -10.633 -0.907 1 98.25 97 LEU A C 1
ATOM 770 O O . LEU A 1 97 ? 17.047 -10.148 -1.494 1 98.25 97 LEU A O 1
ATOM 774 N N . ALA A 1 98 ? 15.219 -9.898 -0.177 1 98.38 98 ALA A N 1
ATOM 775 C CA . ALA A 1 98 ? 15.383 -8.453 -0.057 1 98.38 98 ALA A CA 1
ATOM 776 C C . ALA A 1 98 ? 16.703 -8.102 0.609 1 98.38 98 ALA A C 1
ATOM 778 O O . ALA A 1 98 ? 17.297 -7.051 0.333 1 98.38 98 ALA A O 1
ATOM 779 N N . ALA A 1 99 ? 17.203 -8.938 1.459 1 97.62 99 ALA A N 1
ATOM 780 C CA . ALA A 1 99 ? 18.484 -8.727 2.125 1 97.62 99 ALA A CA 1
ATOM 781 C C . ALA A 1 99 ? 19.656 -8.953 1.161 1 97.62 99 ALA A C 1
ATOM 783 O O . ALA A 1 99 ? 20.734 -8.375 1.328 1 97.62 99 ALA A O 1
ATOM 784 N N . ALA A 1 100 ? 19.422 -9.773 0.165 1 98.06 100 ALA A N 1
ATOM 785 C CA . ALA A 1 100 ? 20.531 -10.281 -0.642 1 98.06 100 ALA A CA 1
ATOM 786 C C . ALA A 1 100 ? 20.703 -9.461 -1.915 1 98.06 100 ALA A C 1
ATOM 788 O O . ALA A 1 100 ? 21.75 -9.539 -2.572 1 98.06 100 ALA A O 1
ATOM 789 N N . VAL A 1 101 ? 19.734 -8.672 -2.287 1 98.19 101 VAL A N 1
ATOM 790 C CA . VAL A 1 101 ? 19.812 -7.953 -3.555 1 98.19 101 VAL A CA 1
ATOM 791 C C . VAL A 1 101 ? 19.828 -6.449 -3.297 1 98.19 101 VAL A C 1
ATOM 793 O O . VAL A 1 101 ? 19.484 -6 -2.199 1 98.19 101 VAL A O 1
ATOM 796 N N . LYS A 1 102 ? 20.172 -5.617 -4.277 1 96.5 102 LYS A N 1
ATOM 797 C CA . LYS A 1 102 ? 20.406 -4.188 -4.105 1 96.5 102 LYS A CA 1
ATOM 798 C C . LYS A 1 102 ? 19.125 -3.387 -4.309 1 96.5 102 LYS A C 1
ATOM 800 O O . LYS A 1 102 ? 18.922 -2.348 -3.67 1 96.5 102 LYS A O 1
ATOM 805 N N . ILE A 1 103 ? 18.25 -3.846 -5.242 1 98 103 ILE A N 1
ATOM 806 C CA . ILE A 1 103 ? 17.031 -3.104 -5.531 1 98 103 ILE A CA 1
ATOM 807 C C . ILE A 1 103 ? 15.867 -3.688 -4.73 1 98 103 ILE A C 1
ATOM 809 O O . ILE A 1 103 ? 15.906 -4.855 -4.336 1 98 103 ILE A O 1
ATOM 813 N N . PRO A 1 104 ? 14.805 -2.914 -4.422 1 98.81 104 PRO A N 1
ATOM 814 C CA . PRO A 1 104 ? 13.664 -3.391 -3.639 1 98.81 104 PRO A CA 1
ATOM 815 C C . PRO A 1 104 ? 12.969 -4.59 -4.277 1 98.81 104 PRO A C 1
ATOM 817 O O . PRO A 1 104 ? 12.969 -4.727 -5.504 1 98.81 104 PRO A O 1
ATOM 820 N N . VAL A 1 105 ? 12.344 -5.43 -3.398 1 98.81 105 VAL A N 1
ATOM 821 C CA . VAL A 1 105 ? 11.672 -6.637 -3.861 1 98.81 105 VAL A CA 1
ATOM 822 C C . VAL A 1 105 ? 10.32 -6.77 -3.174 1 98.81 105 VAL A C 1
ATOM 824 O O . VAL A 1 105 ? 10.195 -6.531 -1.971 1 98.81 105 VAL A O 1
ATOM 827 N N . ALA A 1 106 ? 9.297 -7.09 -3.887 1 98.81 106 ALA A N 1
ATOM 828 C CA . ALA A 1 106 ? 7.973 -7.461 -3.395 1 98.81 106 ALA A CA 1
ATOM 829 C C . ALA A 1 106 ? 7.535 -8.805 -3.967 1 98.81 106 ALA A C 1
ATOM 831 O O . ALA A 1 106 ? 7.098 -8.883 -5.117 1 98.81 106 ALA A O 1
ATOM 832 N N . THR A 1 107 ? 7.477 -9.812 -3.154 1 98.44 107 THR A N 1
ATOM 833 C CA . THR A 1 107 ? 7.371 -11.172 -3.686 1 98.44 107 THR A CA 1
ATOM 834 C C . THR A 1 107 ? 5.91 -11.617 -3.744 1 98.44 107 THR A C 1
ATOM 836 O O . THR A 1 107 ? 5.559 -12.5 -4.523 1 98.44 107 THR A O 1
ATOM 839 N N . SER A 1 108 ? 5.098 -11.039 -2.889 1 98.69 108 SER A N 1
ATOM 840 C CA . SER A 1 108 ? 3.762 -11.594 -2.703 1 98.69 108 SER A CA 1
ATOM 841 C C . SER A 1 108 ? 2.77 -10.516 -2.285 1 98.69 108 SER A C 1
ATOM 843 O O . SER A 1 108 ? 3.115 -9.609 -1.526 1 98.69 108 SER A O 1
ATOM 845 N N . SER A 1 109 ? 1.524 -10.703 -2.768 1 98.75 109 SER A N 1
ATOM 846 C CA . SER A 1 109 ? 0.461 -9.797 -2.334 1 98.75 109 SER A CA 1
ATOM 847 C C . SER A 1 109 ? 0.295 -9.828 -0.818 1 98.75 109 SER A C 1
ATOM 849 O O . SER A 1 109 ? -0.267 -8.906 -0.231 1 98.75 109 SER A O 1
ATOM 851 N N . LEU A 1 110 ? 0.835 -10.82 -0.141 1 98.75 110 LEU A N 1
ATOM 852 C CA . LEU A 1 110 ? 0.699 -11.008 1.3 1 98.75 110 LEU A CA 1
ATOM 853 C C . LEU A 1 110 ? 1.491 -9.953 2.061 1 98.75 110 LEU A C 1
ATOM 855 O O . LEU A 1 110 ? 1.285 -9.758 3.262 1 98.75 110 LEU A O 1
ATOM 859 N N . ILE A 1 111 ? 2.357 -9.219 1.38 1 98.38 111 ILE A N 1
ATOM 860 C CA . ILE A 1 111 ? 3.096 -8.125 2.008 1 98.38 111 ILE A CA 1
ATOM 861 C C . ILE A 1 111 ? 2.119 -7.059 2.496 1 98.38 111 ILE A C 1
ATOM 863 O O . ILE A 1 111 ? 2.443 -6.277 3.395 1 98.38 111 ILE A O 1
ATOM 867 N N . GLN A 1 112 ? 0.89 -7.082 1.977 1 98.62 112 GLN A N 1
ATOM 868 C CA . GLN A 1 112 ? -0.115 -6.062 2.264 1 98.62 112 GLN A CA 1
ATOM 869 C C . GLN A 1 112 ? -0.828 -6.352 3.582 1 98.62 112 GLN A C 1
ATOM 871 O O . GLN A 1 112 ? -1.563 -5.504 4.094 1 98.62 112 GLN A O 1
ATOM 876 N N . LEU A 1 113 ? -0.662 -7.488 4.203 1 98.62 113 LEU A N 1
ATOM 877 C CA . LEU A 1 113 ? -1.475 -7.965 5.316 1 98.62 113 LEU A CA 1
ATOM 878 C C . LEU A 1 113 ? -1.374 -7.016 6.504 1 98.62 113 LEU A C 1
ATOM 880 O O . LEU A 1 113 ? -2.391 -6.648 7.098 1 98.62 113 LEU A O 1
ATOM 884 N N . PRO A 1 114 ? -0.13 -6.547 6.867 1 98 114 PRO A N 1
ATOM 885 C CA . PRO A 1 114 ? -0.092 -5.594 7.977 1 98 114 PRO A CA 1
ATOM 886 C C . PRO A 1 114 ? -0.854 -4.305 7.672 1 98 114 PRO A C 1
ATOM 888 O O . PRO A 1 114 ? -1.548 -3.773 8.547 1 98 114 PRO A O 1
ATOM 891 N N . PHE A 1 115 ? -0.728 -3.85 6.465 1 97.88 115 PHE A N 1
ATOM 892 C CA . PHE A 1 115 ? -1.431 -2.648 6.027 1 97.88 115 PHE A CA 1
ATOM 893 C C . PHE A 1 115 ? -2.939 -2.844 6.109 1 97.88 115 PHE A C 1
ATOM 895 O O . PHE A 1 115 ? -3.646 -2.023 6.699 1 97.88 115 PHE A O 1
ATOM 902 N N . VAL A 1 116 ? -3.383 -3.949 5.57 1 98.69 116 VAL A N 1
ATOM 903 C CA . VAL A 1 116 ? -4.805 -4.285 5.555 1 98.69 116 VAL A CA 1
ATOM 904 C C . VAL A 1 116 ? -5.324 -4.402 6.984 1 98.69 116 VAL A C 1
ATOM 906 O O . VAL A 1 116 ? -6.398 -3.893 7.305 1 98.69 116 VAL A O 1
ATOM 909 N N . SER A 1 117 ? -4.543 -5.008 7.875 1 98.25 117 SER A N 1
ATOM 910 C CA . SER A 1 117 ? -4.961 -5.199 9.258 1 98.25 117 SER A CA 1
ATOM 911 C C . SER A 1 117 ? -5.199 -3.865 9.953 1 98.25 117 SER A C 1
ATOM 913 O O . SER A 1 117 ? -6.133 -3.732 10.75 1 98.25 117 SER A O 1
ATOM 915 N N . MET A 1 118 ? -4.422 -2.867 9.656 1 98.06 118 MET A N 1
ATOM 916 C CA . MET A 1 118 ? -4.531 -1.56 10.297 1 98.06 118 MET A CA 1
ATOM 917 C C . MET A 1 118 ? -5.793 -0.832 9.844 1 98.06 118 MET A C 1
ATOM 919 O O . MET A 1 118 ? -6.5 -0.238 10.656 1 98.06 118 MET A O 1
ATOM 923 N N . VAL A 1 119 ? -6.117 -0.966 8.57 1 98.44 119 VAL A N 1
ATOM 924 C CA . VAL A 1 119 ? -7.168 -0.1 8.047 1 98.44 119 VAL A CA 1
ATOM 925 C C . VAL A 1 119 ? -8.539 -0.703 8.352 1 98.44 119 VAL A C 1
ATOM 927 O O . VAL A 1 119 ? -9.523 0.021 8.477 1 98.44 119 VAL A O 1
ATOM 930 N N . ILE A 1 120 ? -8.609 -2.014 8.523 1 98.44 120 ILE A N 1
ATOM 931 C CA . ILE A 1 120 ? -9.914 -2.621 8.773 1 98.44 120 ILE A CA 1
ATOM 932 C C . ILE A 1 120 ? -10.195 -2.656 10.273 1 98.44 120 ILE A C 1
ATOM 934 O O . ILE A 1 120 ? -11.328 -2.885 10.688 1 98.44 120 ILE A O 1
ATOM 938 N N . GLY A 1 121 ? -9.133 -2.529 11.094 1 96.5 121 GLY A N 1
ATOM 939 C CA . GLY A 1 121 ? -9.32 -2.492 12.539 1 96.5 121 GLY A CA 1
ATOM 940 C C . GLY A 1 121 ? -8.945 -3.797 13.219 1 96.5 121 GLY A C 1
ATOM 941 O O . GLY A 1 121 ? -8.93 -4.852 12.586 1 96.5 121 GLY A O 1
ATOM 942 N N . PRO A 1 122 ? -8.719 -3.717 14.508 1 95 122 PRO A N 1
ATOM 943 C CA . PRO A 1 122 ? -8.117 -4.832 15.25 1 95 122 PRO A CA 1
ATOM 944 C C . PRO A 1 122 ? -9.109 -5.965 15.516 1 95 122 PRO A C 1
ATOM 946 O O . PRO A 1 122 ? -8.703 -7.082 15.844 1 95 122 PRO A O 1
ATOM 949 N N . SER A 1 123 ? -10.359 -5.738 15.367 1 95.56 123 SER A N 1
ATOM 950 C CA . SER A 1 123 ? -11.352 -6.758 15.688 1 95.56 123 SER A CA 1
ATOM 951 C C . SER A 1 123 ? -11.727 -7.578 14.461 1 95.56 123 SER A C 1
ATOM 953 O O . SER A 1 123 ? -12.461 -8.562 14.562 1 95.56 123 SER A O 1
ATOM 955 N N . LYS A 1 124 ? -11.234 -7.184 13.344 1 98.25 124 LYS A N 1
ATOM 956 C CA . LYS A 1 124 ? -11.617 -7.84 12.094 1 98.25 12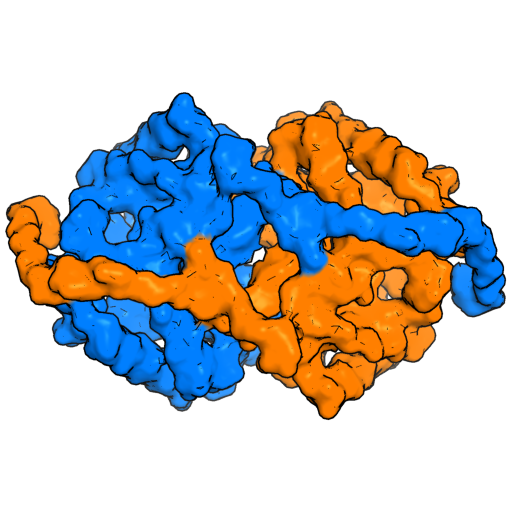4 LYS A CA 1
ATOM 957 C C . LYS A 1 124 ? -10.57 -8.875 11.68 1 98.25 124 LYS A C 1
ATOM 959 O O . LYS A 1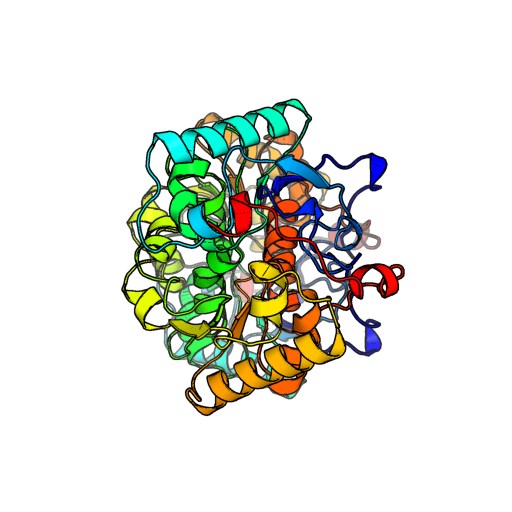 124 ? -9.398 -8.766 12.039 1 98.25 124 LYS A O 1
ATOM 964 N N . LEU A 1 125 ? -11.047 -9.898 10.984 1 98.62 125 LEU A N 1
ATOM 965 C CA . LEU A 1 125 ? -10.188 -10.898 10.352 1 98.62 125 LEU A CA 1
ATOM 966 C C . LEU A 1 125 ? -9.859 -10.5 8.914 1 98.62 125 LEU A C 1
ATOM 968 O O . LEU A 1 125 ? -10.555 -9.68 8.32 1 98.62 125 LEU A O 1
ATOM 972 N N . ILE A 1 126 ? -8.797 -11.023 8.43 1 98.88 126 ILE A N 1
ATOM 973 C CA . ILE A 1 126 ? -8.422 -10.898 7.023 1 98.88 126 ILE A CA 1
ATOM 974 C C . ILE A 1 126 ? -8.594 -12.242 6.324 1 98.88 126 ILE A C 1
ATOM 976 O O . ILE A 1 126 ? -8.016 -13.25 6.746 1 98.88 126 ILE A O 1
ATOM 980 N N . GLY A 1 127 ? -9.43 -12.289 5.305 1 98.94 127 GLY A N 1
ATOM 981 C CA . GLY A 1 127 ? -9.508 -13.477 4.473 1 98.94 127 GLY A CA 1
ATOM 982 C C . GLY A 1 127 ? -8.438 -13.523 3.4 1 98.94 127 GLY A C 1
ATOM 983 O O . GLY A 1 127 ? -8.18 -12.531 2.721 1 98.94 127 GLY A O 1
ATOM 984 N N . VAL A 1 128 ? -7.777 -14.648 3.248 1 98.94 128 VAL A N 1
ATOM 985 C CA . VAL A 1 128 ? -6.797 -14.867 2.191 1 98.94 128 VAL A CA 1
ATOM 986 C C . VAL A 1 128 ? -7.27 -15.992 1.274 1 98.94 128 VAL A C 1
ATOM 988 O O . VAL A 1 128 ? -7.539 -17.109 1.733 1 98.94 128 VAL A O 1
ATOM 991 N N . LEU A 1 129 ? -7.461 -15.703 0.004 1 98.88 129 LEU A N 1
ATOM 992 C CA . LEU A 1 129 ? -7.648 -16.75 -0.996 1 98.88 129 LEU A CA 1
ATOM 993 C C . LEU A 1 129 ? -6.316 -17.156 -1.604 1 98.88 129 LEU A C 1
ATOM 995 O O . LEU A 1 129 ? -5.531 -16.312 -2.033 1 98.88 129 LEU A O 1
ATOM 999 N N . THR A 1 130 ? -6.082 -18.438 -1.591 1 98.62 130 THR A N 1
ATOM 1000 C CA . THR A 1 130 ? -4.781 -18.938 -2.025 1 98.62 130 THR A CA 1
ATOM 1001 C C . THR A 1 130 ? -4.941 -20.141 -2.947 1 98.62 130 THR A C 1
ATOM 1003 O O . THR A 1 130 ? -6.023 -20.734 -3.027 1 98.62 130 THR A O 1
ATOM 1006 N N . PHE A 1 131 ? -3.893 -20.391 -3.709 1 97.25 131 PHE A N 1
ATOM 1007 C CA . PHE A 1 131 ? -3.832 -21.562 -4.578 1 97.25 131 PHE A CA 1
ATOM 1008 C C . PHE A 1 131 ? -3.955 -22.844 -3.77 1 97.25 131 PHE A C 1
ATOM 1010 O O . PHE A 1 131 ? -4.73 -23.734 -4.125 1 97.25 131 PHE A O 1
ATOM 1017 N N . ASP A 1 132 ? -3.309 -22.906 -2.646 1 96.88 132 ASP A N 1
ATOM 1018 C CA . ASP A 1 132 ? -3.264 -24.125 -1.847 1 96.88 132 ASP A CA 1
ATOM 1019 C C . ASP A 1 132 ? -3.199 -23.797 -0.356 1 96.88 132 ASP A C 1
ATOM 1021 O O . ASP A 1 132 ? -2.127 -23.5 0.172 1 96.88 132 ASP A O 1
ATOM 1025 N N . ALA A 1 133 ? -4.281 -24.031 0.338 1 97.25 133 ALA A N 1
ATOM 1026 C CA . ALA A 1 133 ? -4.387 -23.672 1.749 1 97.25 133 ALA A CA 1
ATOM 1027 C C . ALA A 1 133 ? -3.658 -24.688 2.631 1 97.25 133 ALA A C 1
ATOM 1029 O O . ALA A 1 133 ? -3.383 -24.406 3.801 1 97.25 133 ALA A O 1
ATOM 1030 N N . GLN A 1 134 ? -3.344 -25.844 2.119 1 95.88 134 GLN A N 1
ATOM 1031 C CA . GLN A 1 134 ? -2.604 -26.844 2.883 1 95.88 134 GLN A CA 1
ATOM 1032 C C . GLN A 1 134 ? -1.111 -26.531 2.902 1 95.88 134 GLN A C 1
ATOM 1034 O O . GLN A 1 134 ? -0.371 -27.047 3.736 1 95.88 134 GLN A O 1
ATOM 1039 N N . VAL A 1 135 ? -0.705 -25.719 1.977 1 96.25 135 VAL A N 1
ATOM 1040 C CA . VAL A 1 135 ? 0.716 -25.422 1.825 1 96.25 135 VAL A CA 1
ATOM 1041 C C . VAL A 1 135 ? 1.022 -24.047 2.426 1 96.25 135 VAL A C 1
ATOM 1043 O O . VAL A 1 135 ? 2.023 -23.875 3.127 1 96.25 135 VAL A O 1
ATOM 1046 N N . LEU A 1 136 ? 0.174 -23.016 2.148 1 97.25 136 LEU A N 1
ATOM 1047 C CA . LEU A 1 136 ? 0.398 -21.672 2.691 1 97.25 136 LEU A CA 1
ATOM 1048 C C . LEU A 1 136 ? 0.354 -21.688 4.215 1 97.25 136 LEU A C 1
ATOM 1050 O O . LEU A 1 136 ? -0.658 -22.078 4.809 1 97.25 136 LEU A O 1
ATOM 1054 N N . GLY A 1 137 ? 1.437 -21.297 4.844 1 93.75 137 GLY A N 1
ATOM 1055 C CA . GLY A 1 137 ? 1.466 -21.422 6.289 1 93.75 137 GLY A CA 1
ATOM 1056 C C . GLY A 1 137 ? 2.576 -20.609 6.938 1 93.75 137 GLY A C 1
ATOM 1057 O O . GLY A 1 137 ? 2.914 -19.531 6.473 1 93.75 137 GLY A O 1
ATOM 1058 N N . LYS A 1 138 ? 3.045 -21.109 8.008 1 93.81 138 LYS A N 1
ATOM 1059 C CA . LYS A 1 138 ? 3.936 -20.406 8.922 1 93.81 138 LYS A CA 1
ATOM 1060 C C . LYS A 1 138 ? 5.211 -19.953 8.211 1 93.81 138 LYS A C 1
ATOM 1062 O O . LYS A 1 138 ? 5.676 -18.828 8.406 1 93.81 138 LYS A O 1
ATOM 1067 N N . ALA A 1 139 ? 5.77 -20.844 7.395 1 94.62 139 ALA A N 1
ATOM 1068 C CA . ALA A 1 139 ? 7.012 -20.5 6.703 1 94.62 139 ALA A CA 1
ATOM 1069 C C . ALA A 1 139 ? 6.832 -19.266 5.832 1 94.62 139 ALA A C 1
ATOM 1071 O O . ALA A 1 139 ? 7.73 -18.422 5.738 1 94.62 139 ALA A O 1
ATOM 1072 N N . HIS A 1 140 ? 5.707 -19.156 5.168 1 97.75 140 HIS A N 1
ATOM 1073 C CA . HIS A 1 140 ? 5.426 -18.047 4.273 1 97.75 140 HIS A CA 1
ATOM 1074 C C . HIS A 1 140 ? 5.23 -16.75 5.051 1 97.75 140 HIS A C 1
ATOM 1076 O O . HIS A 1 140 ? 5.801 -15.719 4.699 1 97.75 140 HIS A O 1
ATOM 1082 N N . PHE A 1 141 ? 4.469 -16.812 6.148 1 97.31 141 PHE A N 1
ATOM 1083 C CA . PHE A 1 141 ? 4.227 -15.625 6.961 1 97.31 141 PHE A CA 1
ATOM 1084 C C . PHE A 1 141 ? 5.5 -15.188 7.676 1 97.31 141 PHE A C 1
ATOM 1086 O O . PHE A 1 141 ? 5.789 -13.992 7.766 1 97.31 141 PHE A O 1
ATOM 1093 N N . LYS A 1 142 ? 6.254 -16.156 8.125 1 95.19 142 LYS A N 1
ATOM 1094 C CA . LYS A 1 142 ? 7.539 -15.844 8.742 1 95.19 142 LYS A CA 1
ATOM 1095 C C . LYS A 1 142 ? 8.492 -15.188 7.742 1 95.19 142 LYS A C 1
ATOM 1097 O O . LYS A 1 142 ? 9.25 -14.289 8.102 1 95.19 142 LYS A O 1
ATOM 1102 N N . GLY A 1 143 ? 8.461 -15.68 6.527 1 96.31 143 GLY A N 1
ATOM 1103 C CA . GLY A 1 143 ? 9.281 -15.102 5.473 1 96.31 143 GLY A CA 1
ATOM 1104 C C . GLY A 1 143 ? 9.016 -13.617 5.258 1 96.31 143 GLY A C 1
ATOM 1105 O O . GLY A 1 143 ? 9.891 -12.891 4.781 1 96.31 143 GLY A O 1
ATOM 1106 N N . LEU A 1 144 ? 7.836 -13.195 5.621 1 96.56 144 LEU A N 1
ATOM 1107 C CA . LEU A 1 144 ? 7.438 -11.797 5.5 1 96.56 144 LEU A CA 1
ATOM 1108 C C . LEU A 1 144 ? 7.699 -11.047 6.805 1 96.56 144 LEU A C 1
ATOM 1110 O O . LEU A 1 144 ? 7.512 -9.828 6.871 1 96.56 144 LEU A O 1
ATOM 1114 N N . GLY A 1 145 ? 8.016 -11.758 7.867 1 94.56 145 GLY A N 1
ATOM 1115 C CA . GLY A 1 145 ? 8.18 -11.148 9.18 1 94.56 145 GLY A CA 1
ATOM 1116 C C . GLY A 1 145 ? 6.859 -10.883 9.875 1 94.56 145 GLY A C 1
ATOM 1117 O O . GLY A 1 145 ? 6.781 -10.016 10.758 1 94.56 145 GLY A O 1
ATOM 1118 N N . ILE A 1 146 ? 5.832 -11.523 9.453 1 95.56 146 ILE A N 1
ATOM 1119 C CA . ILE A 1 146 ? 4.523 -11.352 10.07 1 95.56 146 ILE A CA 1
ATOM 1120 C C . ILE A 1 146 ? 4.449 -12.156 11.359 1 95.56 146 ILE A C 1
ATOM 1122 O O . ILE A 1 146 ? 4.59 -13.383 11.344 1 95.56 146 ILE A O 1
ATOM 1126 N N . GLY A 1 147 ? 4.227 -11.516 12.469 1 93.81 147 GLY A N 1
ATOM 1127 C CA . GLY A 1 147 ? 4.219 -12.141 13.773 1 93.81 147 GLY A CA 1
ATOM 1128 C C . GLY A 1 147 ? 2.961 -12.945 14.047 1 93.81 147 GLY A C 1
ATOM 1129 O O . GLY A 1 147 ? 2.008 -12.898 13.266 1 93.81 147 GLY A O 1
ATOM 1130 N N . GLU A 1 148 ? 2.992 -13.617 15.133 1 95.25 148 GLU A N 1
ATOM 1131 C CA . GLU A 1 148 ? 1.918 -14.531 15.492 1 95.25 148 GLU A CA 1
ATOM 1132 C C . GLU A 1 148 ? 0.61 -13.781 15.734 1 95.25 148 GLU A C 1
ATOM 1134 O O . GLU A 1 148 ? -0.469 -14.297 15.43 1 95.25 148 GLU A O 1
ATOM 1139 N N . GLU A 1 149 ? 0.709 -12.641 16.297 1 94.88 149 GLU A N 1
ATOM 1140 C CA . GLU A 1 149 ? -0.498 -11.875 16.578 1 94.88 149 GLU A CA 1
ATOM 1141 C C . GLU A 1 149 ? -1.286 -11.586 15.312 1 94.88 149 GLU A C 1
ATOM 1143 O O . GLU A 1 149 ? -2.492 -11.828 15.25 1 94.88 149 GLU A O 1
ATOM 1148 N N . LEU A 1 150 ? -0.618 -11.109 14.352 1 96.5 150 LEU A N 1
ATOM 1149 C CA . LEU A 1 150 ? -1.304 -10.836 13.086 1 96.5 150 LEU A CA 1
ATOM 1150 C C . LEU A 1 150 ? -1.72 -12.133 12.406 1 96.5 150 LEU A C 1
ATOM 1152 O O . LEU A 1 150 ? -2.803 -12.219 11.82 1 96.5 150 LEU A O 1
ATOM 1156 N N . GLN A 1 151 ? -0.873 -13.164 12.492 1 97.62 151 GLN A N 1
ATOM 1157 C CA . GLN A 1 151 ? -1.206 -14.445 11.883 1 97.62 151 GLN A CA 1
ATOM 1158 C C . GLN A 1 151 ? -2.527 -14.984 12.43 1 97.62 151 GLN A C 1
ATOM 1160 O O . GLN A 1 151 ? -3.309 -15.586 11.688 1 97.62 151 GLN A O 1
ATOM 1165 N N . SER A 1 152 ? -2.777 -14.766 13.68 1 97.38 152 SER A N 1
ATOM 1166 C CA . SER A 1 152 ? -3.979 -15.281 14.328 1 97.38 152 SER A CA 1
ATOM 1167 C C . SER A 1 152 ? -5.234 -14.609 13.773 1 97.38 152 SER A C 1
ATOM 1169 O O . SER A 1 152 ? -6.348 -15.094 13.984 1 97.38 152 SER A O 1
ATOM 1171 N N . ARG A 1 153 ? -5.09 -13.547 13.008 1 98 153 ARG A N 1
ATOM 1172 C CA . ARG A 1 153 ? -6.219 -12.82 12.453 1 98 153 ARG A CA 1
ATOM 1173 C C . ARG A 1 153 ? -6.418 -13.156 10.977 1 98 153 ARG A C 1
ATOM 1175 O O . ARG A 1 153 ? -7.262 -12.562 10.305 1 98 153 ARG A O 1
ATOM 1182 N N . ILE A 1 154 ? -5.672 -14.023 10.453 1 98.56 154 ILE A N 1
ATOM 1183 C CA . ILE A 1 154 ? -5.734 -14.391 9.047 1 98.56 154 ILE A CA 1
ATOM 1184 C C . ILE A 1 154 ? -6.484 -15.711 8.891 1 98.56 154 ILE A C 1
ATOM 1186 O O . ILE A 1 154 ? -6.18 -16.688 9.578 1 98.56 154 ILE A O 1
ATOM 1190 N N . VAL A 1 155 ? -7.453 -15.773 8.07 1 98.56 155 VAL A N 1
ATOM 1191 C CA . VAL A 1 155 ? -8.148 -17 7.699 1 98.56 155 VAL A CA 1
ATOM 1192 C C . VAL A 1 155 ? -7.898 -17.328 6.227 1 98.56 155 VAL A C 1
ATOM 1194 O O . VAL A 1 155 ? -8.102 -16.469 5.359 1 98.56 155 VAL A O 1
ATOM 1197 N N . VAL A 1 156 ? -7.441 -18.547 5.98 1 98.44 156 VAL A N 1
ATOM 1198 C CA . VAL A 1 156 ? -6.98 -18.922 4.648 1 98.44 156 VAL A CA 1
ATOM 1199 C C . VAL A 1 156 ? -7.957 -19.922 4.023 1 98.44 156 VAL A C 1
ATOM 1201 O O . VAL A 1 156 ? -8.406 -20.859 4.688 1 98.44 156 VAL A O 1
ATOM 1204 N N . LYS A 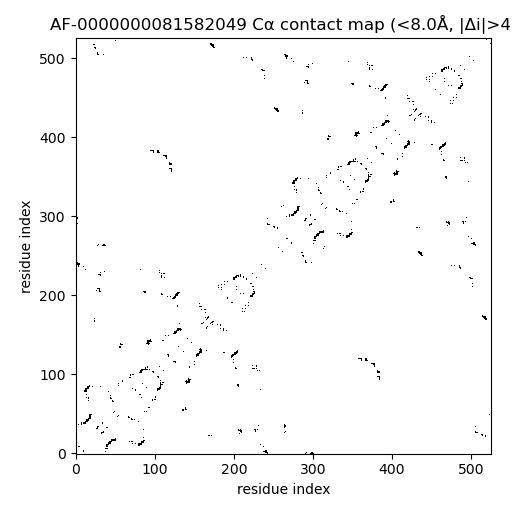1 157 ? -8.328 -19.703 2.807 1 98.38 157 LYS A N 1
ATOM 1205 C CA . LYS A 1 157 ? -9.102 -20.625 1.995 1 98.38 157 LYS A CA 1
ATOM 1206 C C . LYS A 1 157 ? -8.43 -20.875 0.649 1 98.38 157 LYS A C 1
ATOM 1208 O O . LYS A 1 157 ? -8.008 -19.938 -0.025 1 98.38 157 LYS A O 1
ATOM 1213 N N . GLY A 1 158 ? -8.289 -22.109 0.287 1 98 158 GLY A N 1
ATOM 1214 C CA . GLY A 1 158 ? -7.617 -22.5 -0.944 1 98 158 GLY A CA 1
ATOM 1215 C C . GLY A 1 158 ? -8.57 -22.953 -2.027 1 98 158 GLY A C 1
ATOM 1216 O O . GLY A 1 158 ? -9.742 -23.234 -1.752 1 98 158 GLY A O 1
ATOM 1217 N N . CYS A 1 159 ? -8.062 -22.938 -3.207 1 97.19 159 CYS A N 1
ATOM 1218 C CA . CYS A 1 159 ? -8.805 -23.547 -4.309 1 97.19 159 CYS A CA 1
ATOM 1219 C C . CYS A 1 159 ? -8.992 -25.047 -4.086 1 97.19 159 CYS A C 1
ATOM 1221 O O . CYS A 1 159 ? -8.109 -25.719 -3.553 1 97.19 159 CYS A O 1
ATOM 1223 N N . PRO A 1 160 ? -10.18 -25.547 -4.457 1 96.31 160 PRO A N 1
ATOM 1224 C CA . PRO A 1 160 ? -10.414 -26.969 -4.25 1 96.31 160 PRO A CA 1
ATOM 1225 C C . PRO A 1 160 ? -9.492 -27.844 -5.094 1 96.31 160 PRO A C 1
ATOM 1227 O O . PRO A 1 160 ? -9.141 -27.484 -6.219 1 96.31 160 PRO A O 1
ATOM 1230 N N . VAL A 1 161 ? -9.242 -29 -4.461 1 92 161 VAL A N 1
ATOM 1231 C CA . VAL A 1 161 ? -8.531 -30.016 -5.234 1 92 161 VAL A CA 1
ATOM 1232 C C . VAL A 1 161 ? -9.367 -30.406 -6.453 1 92 161 VAL A C 1
ATOM 1234 O O . VAL A 1 161 ? -10.562 -30.672 -6.332 1 92 161 VAL A O 1
ATOM 1237 N N . GLY A 1 162 ? -8.836 -30.391 -7.625 1 91.62 162 GLY A N 1
ATOM 1238 C CA . GLY A 1 162 ? -9.57 -30.703 -8.836 1 91.62 162 GLY A CA 1
ATOM 1239 C C . GLY A 1 162 ? -10.352 -29.531 -9.391 1 91.62 162 GLY A C 1
ATOM 1240 O O . GLY A 1 162 ? -11.164 -29.688 -10.305 1 91.62 162 GLY A O 1
ATOM 1241 N N . GLY A 1 163 ? -10.18 -28.453 -8.742 1 96.5 163 GLY A N 1
ATOM 1242 C CA . GLY A 1 163 ? -10.852 -27.25 -9.195 1 96.5 163 GLY A CA 1
ATOM 1243 C C . GLY A 1 163 ? -10.266 -26.688 -10.477 1 96.5 163 GLY A C 1
ATOM 1244 O O . GLY A 1 163 ? -9.336 -27.266 -11.039 1 96.5 163 GLY A O 1
ATOM 1245 N N . VAL A 1 164 ? -10.859 -25.578 -10.906 1 97.5 164 VAL A N 1
ATOM 1246 C CA . VAL A 1 164 ? -10.555 -25 -12.211 1 97.5 164 VAL A CA 1
ATOM 1247 C C . VAL A 1 164 ? -9.141 -24.422 -12.203 1 97.5 164 VAL A C 1
ATOM 1249 O O . VAL A 1 164 ? -8.336 -24.719 -13.094 1 97.5 164 VAL A O 1
ATOM 1252 N N . LEU A 1 165 ? -8.812 -23.594 -11.227 1 96.75 165 LEU A N 1
ATOM 1253 C CA . LEU A 1 165 ? -7.508 -22.938 -11.18 1 96.75 165 LEU A CA 1
ATOM 1254 C C . LEU A 1 165 ? -6.391 -23.969 -11.062 1 96.75 165 LEU A C 1
ATOM 1256 O O . LEU A 1 165 ? -5.387 -23.891 -11.773 1 96.75 165 LEU A O 1
ATOM 1260 N N . ARG A 1 166 ? -6.562 -24.906 -10.18 1 93.88 166 ARG A N 1
ATOM 1261 C CA . ARG A 1 166 ? -5.555 -25.938 -10.008 1 93.88 166 ARG A CA 1
ATOM 1262 C C . ARG A 1 166 ? -5.395 -26.766 -11.289 1 93.88 166 ARG A C 1
ATOM 1264 O O . ARG A 1 166 ? -4.273 -27.109 -11.672 1 93.88 166 ARG A O 1
ATOM 1271 N N . GLY A 1 167 ? -6.504 -27.125 -11.891 1 93.06 167 GLY A N 1
ATOM 1272 C CA . GLY A 1 167 ? -6.441 -27.828 -13.156 1 93.06 167 GLY A CA 1
ATOM 1273 C C . GLY A 1 167 ? -5.664 -27.078 -14.227 1 93.06 167 GLY A C 1
ATOM 1274 O O . GLY A 1 167 ? -4.883 -27.688 -14.969 1 93.06 167 GLY A O 1
ATOM 1275 N N . MET A 1 168 ? -5.898 -25.797 -14.266 1 92.75 168 MET A N 1
ATOM 1276 C CA . MET A 1 168 ? -5.191 -24.969 -15.227 1 92.75 168 MET A CA 1
ATOM 1277 C C . MET A 1 168 ? -3.693 -24.953 -14.953 1 92.75 168 MET A C 1
ATOM 1279 O O . MET A 1 168 ? -2.887 -25.156 -15.859 1 92.75 168 MET A O 1
ATOM 1283 N N . ILE A 1 169 ? -3.285 -24.797 -13.703 1 90.5 169 ILE A N 1
ATOM 1284 C CA . ILE A 1 169 ? -1.889 -24.594 -13.336 1 90.5 169 ILE A CA 1
ATOM 1285 C C . ILE A 1 169 ? -1.154 -25.922 -13.32 1 90.5 169 ILE A C 1
ATOM 1287 O O . ILE A 1 169 ? -0.046 -26.047 -13.852 1 90.5 169 ILE A O 1
ATOM 1291 N N . ILE A 1 170 ? -1.79 -26.969 -12.805 1 87.5 170 ILE A N 1
ATOM 1292 C CA . ILE A 1 170 ? -1.116 -28.234 -12.578 1 87.5 170 ILE A CA 1
ATOM 1293 C C . ILE A 1 170 ? -1.268 -29.125 -13.812 1 87.5 170 ILE A C 1
ATOM 1295 O O . ILE A 1 170 ? -0.295 -29.719 -14.273 1 87.5 170 ILE A O 1
ATOM 1299 N N . ASP A 1 171 ? -2.479 -29.156 -14.398 1 88.12 171 ASP A N 1
ATOM 1300 C CA . ASP A 1 171 ? -2.781 -30.156 -15.422 1 88.12 171 ASP A CA 1
ATOM 1301 C C . ASP A 1 171 ? -2.715 -29.547 -16.812 1 88.12 171 ASP A C 1
ATOM 1303 O O . ASP A 1 171 ? -2.781 -30.266 -17.812 1 88.12 171 ASP A O 1
ATOM 1307 N N . GLY A 1 172 ? -2.639 -28.266 -16.891 1 90.5 172 GLY A N 1
ATOM 1308 C CA . GLY A 1 172 ? -2.559 -27.609 -18.188 1 90.5 172 GLY A CA 1
ATOM 1309 C C . GLY A 1 172 ? -3.916 -27.422 -18.844 1 90.5 172 GLY A C 1
ATOM 1310 O O . GLY A 1 172 ? -4.004 -27.234 -20.062 1 90.5 172 GLY A O 1
ATOM 1311 N N . ASP A 1 173 ? -4.992 -27.453 -18.031 1 93.56 173 ASP A N 1
ATOM 1312 C CA . ASP A 1 173 ? -6.336 -27.219 -18.562 1 93.56 173 ASP A CA 1
ATOM 1313 C C . ASP A 1 173 ? -6.449 -25.812 -19.141 1 93.56 173 ASP A C 1
ATOM 1315 O O . ASP A 1 173 ? -5.68 -24.922 -18.797 1 93.56 173 ASP A O 1
ATOM 1319 N N . PRO A 1 174 ? -7.441 -25.672 -20.062 1 94.94 174 PRO A N 1
ATOM 1320 C CA . PRO A 1 174 ? -7.629 -24.359 -20.672 1 94.94 174 PRO A CA 1
ATOM 1321 C C . PRO A 1 174 ? -8 -23.281 -19.672 1 94.94 174 PRO A C 1
ATOM 1323 O O . PRO A 1 174 ? -8.641 -23.578 -18.656 1 94.94 174 PRO A O 1
ATOM 1326 N N . TYR A 1 175 ? -7.57 -22.094 -19.953 1 96.38 175 TYR A N 1
ATOM 1327 C CA . TYR A 1 175 ? -8.047 -20.922 -19.234 1 96.38 175 TYR A CA 1
ATOM 1328 C C . TYR A 1 175 ? -9.438 -20.516 -19.688 1 96.38 175 TYR A C 1
ATOM 1330 O O . TYR A 1 175 ? -9.609 -19.969 -20.781 1 96.38 175 TYR A O 1
ATOM 1338 N N . ILE A 1 176 ? -10.398 -20.781 -18.969 1 96.62 176 ILE A N 1
ATOM 1339 C CA . ILE A 1 176 ? -11.766 -20.344 -19.203 1 96.62 176 ILE A CA 1
ATOM 1340 C C . ILE A 1 176 ? -12.164 -19.312 -18.156 1 96.62 176 ILE A C 1
ATOM 1342 O O . ILE A 1 176 ? -12.445 -19.672 -17 1 96.62 176 ILE A O 1
ATOM 1346 N N . HIS A 1 177 ? -12.203 -18.062 -18.594 1 97.06 177 HIS A N 1
ATOM 1347 C CA . HIS A 1 177 ? -12.391 -16.938 -17.672 1 97.06 177 HIS A CA 1
ATOM 1348 C C . HIS A 1 177 ? -13.625 -17.141 -16.797 1 97.06 177 HIS A C 1
ATOM 1350 O O . HIS A 1 177 ? -13.555 -16.984 -15.578 1 97.06 177 HIS A O 1
ATOM 1356 N N . GLU A 1 178 ? -14.727 -17.547 -17.438 1 97.44 178 GLU A N 1
ATOM 1357 C CA . GLU A 1 178 ? -16 -17.672 -16.734 1 97.44 178 GLU A CA 1
ATOM 1358 C C . GLU A 1 178 ? -15.953 -18.75 -15.672 1 97.44 178 GLU A C 1
ATOM 1360 O O . GLU A 1 178 ? -16.547 -18.609 -14.602 1 97.44 178 GLU A O 1
ATOM 1365 N N . ASP A 1 179 ? -15.273 -19.797 -15.953 1 98.25 179 ASP A N 1
ATOM 1366 C CA . ASP A 1 179 ? -15.148 -20.891 -14.984 1 98.25 179 ASP A CA 1
ATOM 1367 C C . ASP A 1 179 ? -14.281 -20.484 -13.805 1 98.25 179 ASP A C 1
ATOM 1369 O O . ASP A 1 179 ? -14.602 -20.797 -12.648 1 98.25 179 ASP A O 1
ATOM 1373 N N . LEU A 1 180 ? -13.203 -19.844 -14.086 1 98.25 180 LEU A N 1
ATOM 1374 C CA . LEU A 1 180 ? -12.32 -19.344 -13.031 1 98.25 180 LEU A CA 1
ATOM 1375 C C . LEU A 1 180 ? -13.039 -18.328 -12.156 1 98.25 180 LEU A C 1
ATOM 1377 O O . LEU A 1 180 ? -12.938 -18.391 -10.93 1 98.25 180 LEU A O 1
ATOM 1381 N N . GLU A 1 181 ? -13.75 -17.422 -12.82 1 98.44 181 GLU A N 1
ATOM 1382 C CA . GLU A 1 181 ? -14.508 -16.422 -12.078 1 98.44 181 GLU A CA 1
ATOM 1383 C C . GLU A 1 181 ? -15.508 -17.062 -11.133 1 98.44 181 GLU A C 1
ATOM 1385 O O . GLU A 1 181 ? -15.609 -16.672 -9.969 1 98.44 181 GLU A O 1
ATOM 1390 N N . LYS A 1 182 ? -16.25 -18.047 -11.656 1 98.69 182 LYS A N 1
ATOM 1391 C CA . LYS A 1 182 ? -17.219 -18.766 -10.844 1 98.69 182 LYS A CA 1
ATOM 1392 C C . LYS A 1 182 ? -16.547 -19.438 -9.648 1 98.69 182 LYS A C 1
ATOM 1394 O O . LYS A 1 182 ? -17.062 -19.391 -8.531 1 98.69 182 LYS A O 1
ATOM 1399 N N . GLU A 1 183 ? -15.461 -20.047 -9.867 1 98.81 183 GLU A N 1
ATOM 1400 C CA . GLU A 1 183 ? -14.734 -20.703 -8.781 1 98.81 183 GLU A CA 1
ATOM 1401 C C . GLU A 1 183 ? -14.266 -19.688 -7.738 1 98.81 183 GLU A C 1
ATOM 1403 O O . GLU A 1 183 ? -14.422 -19.906 -6.535 1 98.81 183 GLU A O 1
ATOM 1408 N N . MET A 1 184 ? -13.703 -18.531 -8.164 1 98.69 184 MET A N 1
ATOM 1409 C CA . MET A 1 184 ? -13.211 -17.5 -7.25 1 98.69 184 MET A CA 1
ATOM 1410 C C . MET A 1 184 ? -14.352 -16.938 -6.398 1 98.69 184 MET A C 1
ATOM 1412 O O . MET A 1 184 ? -14.195 -16.766 -5.188 1 98.69 184 MET A O 1
ATOM 1416 N N . ILE A 1 185 ? -15.461 -16.656 -7.07 1 98.81 185 ILE A N 1
ATOM 1417 C CA . ILE A 1 185 ? -16.625 -16.141 -6.363 1 98.81 185 ILE A CA 1
ATOM 1418 C C . ILE A 1 185 ? -17.094 -17.172 -5.324 1 98.81 185 ILE A C 1
ATOM 1420 O O . ILE A 1 185 ? -17.359 -16.812 -4.176 1 98.81 185 ILE A O 1
ATOM 1424 N N . GLY A 1 186 ? -17.125 -18.453 -5.75 1 98.69 186 GLY A N 1
ATOM 1425 C CA . GLY A 1 186 ? -17.562 -19.5 -4.848 1 98.69 186 GLY A CA 1
ATOM 1426 C C . GLY A 1 186 ? -16.703 -19.625 -3.607 1 98.69 186 GLY A C 1
ATOM 1427 O O . GLY A 1 186 ? -17.219 -19.688 -2.488 1 98.69 186 GLY A O 1
ATOM 1428 N N . ILE A 1 187 ? -15.414 -19.609 -3.787 1 98.5 187 ILE A N 1
ATOM 1429 C CA . ILE A 1 187 ? -14.492 -19.766 -2.666 1 98.5 187 ILE A CA 1
ATOM 1430 C C . ILE A 1 187 ? -14.562 -18.531 -1.763 1 98.5 187 ILE A C 1
ATOM 1432 O O . ILE A 1 187 ? -14.508 -18.656 -0.536 1 98.5 187 ILE A O 1
ATOM 1436 N N . ALA A 1 188 ? -14.68 -17.359 -2.32 1 98.81 188 ALA A N 1
ATOM 1437 C CA . ALA A 1 188 ? -14.766 -16.125 -1.547 1 98.81 188 ALA A CA 1
ATOM 1438 C C . ALA A 1 188 ? -16.047 -16.094 -0.705 1 98.81 188 ALA A C 1
ATOM 1440 O O . ALA A 1 188 ? -16 -15.734 0.472 1 98.81 188 ALA A O 1
ATOM 1441 N N . LYS A 1 189 ? -17.141 -16.469 -1.31 1 98.75 189 LYS A N 1
ATOM 1442 C CA . LYS A 1 189 ? -18.406 -16.484 -0.585 1 98.75 189 LYS A CA 1
ATOM 1443 C C . LYS A 1 189 ? -18.359 -17.484 0.574 1 98.75 189 LYS A C 1
ATOM 1445 O O . LYS A 1 189 ? -18.844 -17.172 1.672 1 98.75 189 LYS A O 1
ATOM 1450 N N . GLU A 1 190 ? -17.828 -18.656 0.296 1 98.62 190 GLU A N 1
ATOM 1451 C CA . GLU A 1 190 ? -17.703 -19.656 1.356 1 98.62 190 GLU A CA 1
ATOM 1452 C C . GLU A 1 190 ? -16.844 -19.125 2.504 1 98.62 190 GLU A C 1
ATOM 1454 O O . GLU A 1 190 ? -17.203 -19.281 3.674 1 98.62 190 GLU A O 1
ATOM 1459 N N . LEU A 1 191 ? -15.75 -18.516 2.182 1 98.62 191 LEU A N 1
ATOM 1460 C CA . LEU A 1 191 ? -14.844 -17.953 3.172 1 98.62 191 LEU A CA 1
ATOM 1461 C C . LEU A 1 191 ? -15.57 -16.953 4.066 1 98.62 191 LEU A C 1
ATOM 1463 O O . LEU A 1 191 ? -15.461 -17.016 5.293 1 98.62 191 LEU A O 1
ATOM 1467 N N . VAL A 1 192 ? -16.312 -16.047 3.496 1 98.5 192 VAL A N 1
ATOM 1468 C CA . VAL A 1 192 ? -16.969 -14.969 4.223 1 98.5 192 VAL A CA 1
ATOM 1469 C C . VAL A 1 192 ? -18.156 -15.523 5.02 1 98.5 192 VAL A C 1
ATOM 1471 O O . VAL A 1 192 ? -18.406 -15.102 6.152 1 98.5 192 VAL A O 1
ATOM 1474 N N . ASP A 1 193 ? -18.859 -16.516 4.465 1 98.31 193 ASP A N 1
ATOM 1475 C CA . ASP A 1 193 ? -19.969 -17.141 5.16 1 98.31 193 ASP A CA 1
ATOM 1476 C C . ASP A 1 193 ? -19.516 -17.859 6.418 1 98.31 193 ASP A C 1
ATOM 1478 O O . ASP A 1 193 ? -20.234 -17.906 7.414 1 98.31 193 ASP A O 1
ATOM 1482 N N . GLU A 1 194 ? -18.344 -18.375 6.355 1 98.25 194 GLU A N 1
ATOM 1483 C CA . GLU A 1 194 ? -17.797 -19.141 7.473 1 98.25 194 GLU A CA 1
ATOM 1484 C C . GLU A 1 194 ? -17.141 -18.219 8.508 1 98.25 194 GLU A C 1
ATOM 1486 O O . GLU A 1 194 ? -16.875 -18.641 9.633 1 98.25 194 GLU A O 1
ATOM 1491 N N . ASN A 1 195 ? -16.891 -17.031 8.141 1 98.19 195 ASN A N 1
ATOM 1492 C CA . ASN A 1 195 ? -16.188 -16.078 8.984 1 98.19 195 ASN A CA 1
ATOM 1493 C C . ASN A 1 195 ? -16.781 -14.68 8.867 1 98.19 195 ASN A C 1
ATOM 1495 O O . ASN A 1 195 ? -16.234 -13.828 8.156 1 98.19 195 ASN A O 1
ATOM 1499 N N . LEU A 1 196 ? -17.719 -14.32 9.633 1 96.62 196 LEU A N 1
ATOM 1500 C CA . LEU A 1 196 ? -18.531 -13.117 9.461 1 96.62 196 LEU A CA 1
ATOM 1501 C C . LEU A 1 196 ? -17.75 -11.875 9.883 1 96.62 196 LEU A C 1
ATOM 1503 O O . LEU A 1 196 ? -18.156 -10.75 9.555 1 96.62 196 LEU A O 1
ATOM 1507 N N . SER A 1 197 ? -16.625 -12.031 10.508 1 97.69 197 SER A N 1
ATOM 1508 C CA . SER A 1 197 ? -15.867 -10.891 11.008 1 97.69 197 SER A CA 1
ATOM 1509 C C . SER A 1 197 ? -14.797 -10.453 10.016 1 97.69 197 SER A C 1
ATOM 1511 O O . SER A 1 197 ? -13.992 -9.57 10.312 1 97.69 197 SER A O 1
ATOM 1513 N N . ILE A 1 198 ? -14.742 -11.094 8.867 1 98.75 198 ILE A N 1
ATOM 1514 C CA . ILE A 1 198 ? -13.75 -10.703 7.871 1 98.75 198 ILE A CA 1
ATOM 1515 C C . ILE A 1 198 ? -14.023 -9.273 7.398 1 98.75 198 ILE A C 1
ATOM 1517 O O . ILE A 1 198 ? -15.156 -8.938 7.055 1 98.75 198 ILE A O 1
ATOM 1521 N N . GLY A 1 199 ? -12.969 -8.469 7.395 1 98.75 199 GLY A N 1
ATOM 1522 C CA . GLY A 1 199 ? -13.102 -7.078 7.008 1 98.75 199 GLY A CA 1
ATOM 1523 C C . GLY A 1 199 ? -12.508 -6.777 5.645 1 98.75 199 GLY A C 1
ATOM 1524 O O . GLY A 1 199 ? -12.766 -5.715 5.07 1 98.75 199 GLY A O 1
ATOM 1525 N N . ALA A 1 200 ? -11.703 -7.684 5.09 1 98.94 200 ALA A N 1
ATOM 1526 C CA . ALA A 1 200 ? -11.078 -7.551 3.775 1 98.94 200 ALA A CA 1
ATOM 1527 C C . ALA A 1 200 ? -10.562 -8.898 3.277 1 98.94 200 ALA A C 1
ATOM 1529 O O . ALA A 1 200 ? -10.375 -9.828 4.062 1 98.94 200 ALA A O 1
ATOM 1530 N N . ILE A 1 201 ? -10.375 -8.977 1.997 1 98.94 201 ILE A N 1
ATOM 1531 C CA . ILE A 1 201 ? -9.859 -10.18 1.361 1 98.94 201 ILE A CA 1
ATOM 1532 C C . ILE A 1 201 ? -8.57 -9.867 0.614 1 98.94 201 ILE A C 1
ATOM 1534 O O . ILE A 1 201 ? -8.469 -8.836 -0.057 1 98.94 201 ILE A O 1
ATOM 1538 N N . VAL A 1 202 ? -7.551 -10.656 0.765 1 98.94 202 VAL A N 1
ATOM 1539 C CA . VAL A 1 202 ? -6.32 -10.578 -0.014 1 98.94 202 VAL A CA 1
ATOM 1540 C C . VAL A 1 202 ? -6.207 -11.812 -0.914 1 98.94 202 VAL A C 1
ATOM 1542 O O . VAL A 1 202 ? -6.293 -12.945 -0.438 1 98.94 202 VAL A O 1
ATOM 1545 N N . LEU A 1 203 ? -6.062 -11.594 -2.203 1 98.94 203 LEU A N 1
ATOM 1546 C CA . LEU A 1 203 ? -5.832 -12.664 -3.164 1 98.94 203 LEU A CA 1
ATOM 1547 C C . LEU A 1 203 ? -4.344 -12.977 -3.291 1 98.94 203 LEU A C 1
ATOM 1549 O O . LEU A 1 203 ? -3.574 -12.141 -3.779 1 98.94 203 LEU A O 1
ATOM 1553 N N . GLU A 1 204 ? -3.938 -14.125 -2.896 1 98.62 204 GLU A N 1
ATOM 1554 C CA . GLU A 1 204 ? -2.529 -14.5 -2.854 1 98.62 204 GLU A CA 1
ATOM 1555 C C . GLU A 1 204 ? -2.029 -14.938 -4.23 1 98.62 204 GLU A C 1
ATOM 1557 O O . GLU A 1 204 ? -0.924 -14.57 -4.637 1 98.62 204 GLU A O 1
ATOM 1562 N N . CYS A 1 205 ? -2.793 -15.711 -4.934 1 97.38 205 CYS A N 1
ATOM 1563 C CA . CYS A 1 205 ? -2.359 -16.281 -6.203 1 97.38 205 CYS A CA 1
ATOM 1564 C C . CYS A 1 205 ? -2.314 -15.227 -7.297 1 97.38 205 CYS A C 1
ATOM 1566 O O . CYS A 1 205 ? -3.244 -14.43 -7.43 1 97.38 205 CYS A O 1
ATOM 1568 N N . THR A 1 206 ? -1.265 -15.227 -8.094 1 96.31 206 THR A N 1
ATOM 1569 C CA . THR A 1 206 ? -1.027 -14.211 -9.109 1 96.31 206 THR A CA 1
ATOM 1570 C C . THR A 1 206 ? -2.012 -14.359 -10.266 1 96.31 206 THR A C 1
ATOM 1572 O O . THR A 1 206 ? -2.15 -13.453 -11.094 1 96.31 206 THR A O 1
ATOM 1575 N N . GLN A 1 207 ? -2.756 -15.469 -10.305 1 95.81 207 GLN A N 1
ATOM 1576 C CA . GLN A 1 207 ? -3.756 -15.664 -11.352 1 95.81 207 GLN A CA 1
ATOM 1577 C C . GLN A 1 207 ? -5.117 -15.125 -10.914 1 95.81 207 GLN A C 1
ATOM 1579 O O . GLN A 1 207 ? -6.066 -15.109 -11.695 1 95.81 207 GLN A O 1
ATOM 1584 N N . MET A 1 208 ? -5.207 -14.633 -9.742 1 98.06 208 MET A N 1
ATOM 1585 C CA . MET A 1 208 ? -6.516 -14.328 -9.172 1 98.06 208 MET A CA 1
ATOM 1586 C C . MET A 1 208 ? -6.898 -12.875 -9.438 1 98.06 208 MET A C 1
ATOM 1588 O O . MET A 1 208 ? -8.086 -12.539 -9.508 1 98.06 208 MET A O 1
ATOM 1592 N N . PRO A 1 209 ? -5.977 -11.914 -9.664 1 98.19 209 PRO A N 1
ATOM 1593 C CA . PRO A 1 209 ? -6.309 -10.492 -9.742 1 98.19 209 PRO A CA 1
ATOM 1594 C C . PRO A 1 209 ? -7.359 -10.195 -10.812 1 98.19 209 PRO A C 1
ATOM 1596 O O . PRO A 1 209 ? -8.234 -9.344 -10.609 1 98.19 209 PRO A O 1
ATOM 1599 N N . PRO A 1 210 ? -7.41 -10.914 -11.961 1 97.62 210 PRO A N 1
ATOM 1600 C CA . PRO A 1 210 ? -8.461 -10.633 -12.945 1 97.62 210 PRO A CA 1
ATOM 1601 C C . PRO A 1 210 ? -9.867 -10.797 -12.375 1 97.62 210 PRO A C 1
ATOM 1603 O O . PRO A 1 210 ? -10.836 -10.297 -12.953 1 97.62 210 PRO A O 1
ATOM 1606 N N . PHE A 1 211 ? -9.992 -11.453 -11.258 1 98.12 211 PHE A N 1
ATOM 1607 C CA . PHE A 1 211 ? -11.305 -11.773 -10.719 1 98.12 211 PHE A CA 1
ATOM 1608 C C . PHE A 1 211 ? -11.594 -10.945 -9.469 1 98.12 211 PHE A C 1
ATOM 1610 O O . PHE A 1 211 ? -12.602 -11.164 -8.797 1 98.12 211 PHE A O 1
ATOM 1617 N N . ALA A 1 212 ? -10.727 -10.016 -9.133 1 98.56 212 ALA A N 1
ATOM 1618 C CA . ALA A 1 212 ? -10.852 -9.219 -7.918 1 98.56 212 ALA A CA 1
ATOM 1619 C C . ALA A 1 212 ? -12.188 -8.477 -7.879 1 98.56 212 ALA A C 1
ATOM 1621 O O . ALA A 1 212 ? -12.852 -8.445 -6.844 1 98.56 212 ALA A O 1
ATOM 1622 N N . ARG A 1 213 ? -12.578 -7.906 -8.969 1 97.81 213 ARG A N 1
ATOM 1623 C CA . ARG A 1 213 ? -13.828 -7.148 -9.031 1 97.81 213 ARG A CA 1
ATOM 1624 C C . ARG A 1 213 ? -15.023 -8.055 -8.773 1 97.81 213 ARG A C 1
ATOM 1626 O O . ARG A 1 213 ? -15.945 -7.672 -8.047 1 97.81 213 ARG A O 1
ATOM 1633 N N . ALA A 1 214 ? -15.031 -9.227 -9.391 1 98.5 214 ALA A N 1
ATOM 1634 C CA . ALA A 1 214 ? -16.125 -10.18 -9.172 1 98.5 214 ALA A CA 1
ATOM 1635 C C . ALA A 1 214 ? -16.188 -10.617 -7.715 1 98.5 214 ALA A C 1
ATOM 1637 O O . ALA A 1 214 ? -17.281 -10.727 -7.145 1 98.5 214 ALA A O 1
ATOM 1638 N N . VAL A 1 215 ? -15.047 -10.867 -7.113 1 98.88 215 VAL A N 1
ATOM 1639 C CA . VAL A 1 215 ? -14.977 -11.258 -5.711 1 98.88 215 VAL A CA 1
ATOM 1640 C C . VAL A 1 215 ? -15.523 -10.125 -4.836 1 98.88 215 VAL A C 1
ATOM 1642 O O . VAL A 1 215 ? -16.297 -10.375 -3.908 1 98.88 215 VAL A O 1
ATOM 1645 N N . GLN A 1 216 ? -15.125 -8.906 -5.148 1 98.81 216 GLN A N 1
ATOM 1646 C CA . GLN A 1 216 ? -15.594 -7.758 -4.375 1 98.81 216 GLN A CA 1
ATOM 1647 C C . GLN A 1 216 ? -17.109 -7.602 -4.484 1 98.81 216 GLN A C 1
ATOM 1649 O O . GLN A 1 216 ? -17.797 -7.387 -3.48 1 98.81 216 GLN A O 1
ATOM 1654 N N . LYS A 1 217 ? -17.609 -7.691 -5.68 1 98.31 217 LYS A N 1
ATOM 1655 C CA . LYS A 1 217 ? -19.047 -7.586 -5.879 1 98.31 217 LYS A CA 1
ATOM 1656 C C . LYS A 1 217 ? -19.797 -8.664 -5.094 1 98.31 217 LYS A C 1
ATOM 1658 O O . LYS A 1 217 ? -20.844 -8.398 -4.508 1 98.31 217 LYS A O 1
ATOM 1663 N N . ALA A 1 218 ? -19.25 -9.844 -5.07 1 98.75 218 ALA A N 1
ATOM 1664 C CA . ALA A 1 218 ? -19.906 -10.992 -4.453 1 98.75 218 ALA A CA 1
ATOM 1665 C C . ALA A 1 218 ? -19.891 -10.883 -2.93 1 98.75 218 ALA A C 1
ATOM 1667 O O . ALA A 1 218 ? -20.797 -11.375 -2.252 1 98.75 218 ALA A O 1
ATOM 1668 N N . THR A 1 219 ? -18.906 -10.242 -2.324 1 98.69 219 THR A N 1
ATOM 1669 C CA . THR A 1 219 ? -18.719 -10.289 -0.879 1 98.69 219 THR A CA 1
ATOM 1670 C C . THR A 1 219 ? -19.016 -8.938 -0.248 1 98.69 219 THR A C 1
ATOM 1672 O O . THR A 1 219 ? -19.25 -8.844 0.959 1 98.69 219 THR A O 1
ATOM 1675 N N . GLY A 1 220 ? -18.859 -7.859 -1.062 1 98.06 220 GLY A N 1
ATOM 1676 C CA . GLY A 1 220 ? -19.062 -6.512 -0.55 1 98.06 220 GLY A CA 1
ATOM 1677 C C . GLY A 1 220 ? -17.906 -6.016 0.287 1 98.06 220 GLY A C 1
ATOM 1678 O O . GLY A 1 220 ? -18.031 -5.023 1.007 1 98.06 220 GLY A O 1
ATOM 1679 N N . LEU A 1 221 ? -16.766 -6.711 0.261 1 98.75 221 LEU A N 1
ATOM 1680 C CA . LEU A 1 221 ? -15.609 -6.391 1.095 1 98.75 221 LEU A CA 1
ATOM 1681 C C . LEU A 1 221 ? -14.484 -5.789 0.258 1 98.75 221 LEU A C 1
ATOM 1683 O O . LEU A 1 221 ? -14.406 -6.027 -0.949 1 98.75 221 LEU A O 1
ATOM 1687 N N . PRO A 1 222 ? -13.609 -4.945 0.889 1 98.88 222 PRO A N 1
ATOM 1688 C CA . PRO A 1 222 ? -12.367 -4.582 0.198 1 98.88 222 PRO A CA 1
ATOM 1689 C C . PRO A 1 222 ? -11.578 -5.797 -0.278 1 98.88 222 PRO A C 1
ATOM 1691 O O . PRO A 1 222 ? -11.523 -6.812 0.421 1 98.88 222 PRO A O 1
ATOM 1694 N N . VAL A 1 223 ? -10.984 -5.711 -1.483 1 98.94 223 VAL A N 1
ATOM 1695 C CA . VAL A 1 223 ? -10.188 -6.793 -2.051 1 98.94 223 VAL A CA 1
ATOM 1696 C C . VAL A 1 223 ? -8.836 -6.25 -2.512 1 98.94 223 VAL A C 1
ATOM 1698 O O . VAL A 1 223 ? -8.781 -5.297 -3.293 1 98.94 223 VAL A O 1
ATOM 1701 N N . TYR A 1 224 ? -7.777 -6.797 -2.031 1 98.88 224 TYR A N 1
ATOM 1702 C CA . TYR A 1 224 ? -6.41 -6.496 -2.441 1 98.88 224 TYR A CA 1
ATOM 1703 C C . TYR A 1 224 ? -5.762 -7.703 -3.102 1 98.88 224 TYR A C 1
ATOM 1705 O O . TYR A 1 224 ? -6.07 -8.852 -2.76 1 98.88 224 TYR A O 1
ATOM 1713 N N . ASP A 1 225 ? -4.891 -7.453 -4.043 1 98.69 225 ASP A N 1
ATOM 1714 C CA . ASP A 1 225 ? -4.254 -8.516 -4.82 1 98.69 225 ASP A CA 1
ATOM 1715 C C . ASP A 1 225 ? -2.859 -8.102 -5.281 1 98.69 225 ASP A C 1
ATOM 1717 O O . ASP A 1 225 ? -2.312 -7.102 -4.801 1 98.69 225 ASP A O 1
ATOM 1721 N N . ALA A 1 226 ? -2.275 -8.898 -6.117 1 98.38 226 ALA A N 1
ATOM 1722 C CA . ALA A 1 226 ? -0.92 -8.625 -6.586 1 98.38 226 ALA A CA 1
ATOM 1723 C C . ALA A 1 226 ? -0.854 -7.281 -7.309 1 98.38 226 ALA A C 1
ATOM 1725 O O . ALA A 1 226 ? 0.142 -6.562 -7.207 1 98.38 226 ALA A O 1
ATOM 1726 N N . ILE A 1 227 ? -1.867 -6.883 -8.008 1 98.19 227 ILE A N 1
ATOM 1727 C CA . ILE A 1 227 ? -1.859 -5.648 -8.789 1 98.19 227 ILE A CA 1
ATOM 1728 C C . ILE A 1 227 ? -1.885 -4.445 -7.84 1 98.19 227 ILE A C 1
ATOM 1730 O O . ILE A 1 227 ? -1.147 -3.479 -8.039 1 98.19 227 ILE A O 1
ATOM 1734 N N . THR A 1 228 ? -2.758 -4.492 -6.773 1 98.38 228 THR A N 1
ATOM 1735 C CA . THR A 1 228 ? -2.793 -3.404 -5.801 1 98.38 228 THR A CA 1
ATOM 1736 C C . THR A 1 228 ? -1.439 -3.246 -5.117 1 98.38 228 THR A C 1
ATOM 1738 O O . THR A 1 228 ? -0.975 -2.127 -4.898 1 98.38 228 THR A O 1
ATOM 1741 N N . MET A 1 229 ? -0.779 -4.363 -4.828 1 98.69 229 MET A N 1
ATOM 1742 C CA . MET A 1 229 ? 0.55 -4.348 -4.227 1 98.69 229 MET A CA 1
ATOM 1743 C C . MET A 1 229 ? 1.573 -3.736 -5.176 1 98.69 229 MET A C 1
ATOM 1745 O O . MET A 1 229 ? 2.348 -2.861 -4.785 1 98.69 229 MET A O 1
ATOM 1749 N N . ILE A 1 230 ? 1.563 -4.176 -6.395 1 98.62 230 ILE A N 1
ATOM 1750 C CA . ILE A 1 230 ? 2.57 -3.785 -7.375 1 98.62 230 ILE A CA 1
ATOM 1751 C C . ILE A 1 230 ? 2.432 -2.297 -7.691 1 98.62 230 ILE A C 1
ATOM 1753 O O . ILE A 1 230 ? 3.432 -1.587 -7.816 1 98.62 230 ILE A O 1
ATOM 1757 N N . ASP A 1 231 ? 1.227 -1.828 -7.816 1 97.94 231 ASP A N 1
ATOM 1758 C CA . ASP A 1 231 ? 1.01 -0.407 -8.07 1 97.94 231 ASP A CA 1
ATOM 1759 C C . ASP A 1 231 ? 1.541 0.443 -6.918 1 97.94 231 ASP A C 1
ATOM 1761 O O . ASP A 1 231 ? 2.17 1.479 -7.145 1 97.94 231 ASP A O 1
ATOM 1765 N N . TRP A 1 232 ? 1.221 0.045 -5.738 1 98.62 232 TRP A N 1
ATOM 1766 C CA . TRP A 1 232 ? 1.787 0.734 -4.582 1 98.62 232 TRP A CA 1
ATOM 1767 C C . TRP A 1 232 ? 3.311 0.701 -4.621 1 98.62 232 TRP A C 1
ATOM 1769 O O . TRP A 1 232 ? 3.965 1.733 -4.457 1 98.62 232 TRP A O 1
ATOM 1779 N N . PHE A 1 233 ? 3.873 -0.5 -4.871 1 98.88 233 PHE A N 1
ATOM 1780 C CA . PHE A 1 233 ? 5.312 -0.738 -4.891 1 98.88 233 PHE A CA 1
ATOM 1781 C C . PHE A 1 233 ? 6.004 0.191 -5.883 1 98.88 233 PHE A C 1
ATOM 1783 O O . PHE A 1 233 ? 6.922 0.926 -5.516 1 98.88 233 PHE A O 1
ATOM 1790 N N . TYR A 1 234 ? 5.484 0.3 -7.031 1 98.75 234 TYR A N 1
ATOM 1791 C CA . TYR A 1 234 ? 6.105 1.084 -8.094 1 98.75 234 TYR A CA 1
ATOM 1792 C C . TYR A 1 234 ? 5.941 2.578 -7.832 1 98.75 234 TYR A C 1
ATOM 1794 O O . TYR A 1 234 ? 6.82 3.371 -8.172 1 98.75 234 TYR A O 1
ATOM 1802 N N . SER A 1 235 ? 4.883 2.936 -7.152 1 98.19 235 SER A N 1
ATOM 1803 C CA . SER A 1 235 ? 4.605 4.352 -6.938 1 98.19 235 SER A CA 1
ATOM 1804 C C . SER A 1 235 ? 5.672 4.996 -6.059 1 98.19 235 SER A C 1
ATOM 1806 O O . SER A 1 235 ? 5.902 6.203 -6.141 1 98.19 235 SER A O 1
ATOM 1808 N N . GLY A 1 236 ? 6.301 4.23 -5.199 1 98.5 236 GLY A N 1
ATOM 1809 C CA . GLY A 1 236 ? 7.418 4.73 -4.418 1 98.5 236 GLY A CA 1
ATOM 1810 C C . GLY A 1 236 ? 8.727 4.73 -5.184 1 98.5 236 GLY A C 1
ATOM 1811 O O . GLY A 1 236 ? 9.602 5.566 -4.934 1 98.5 236 GLY A O 1
ATOM 1812 N N . LEU A 1 237 ? 8.867 3.789 -6.094 1 98.69 237 LEU A N 1
ATOM 1813 C CA . LEU A 1 237 ? 10.086 3.654 -6.887 1 98.69 237 LEU A CA 1
ATOM 1814 C C . LEU A 1 237 ? 10.172 4.762 -7.934 1 98.69 237 LEU A C 1
ATOM 1816 O O . LEU A 1 237 ? 11.273 5.203 -8.281 1 98.69 237 LEU A O 1
ATOM 1820 N N . VAL A 1 238 ? 9.031 5.133 -8.438 1 98.25 238 VAL A N 1
ATOM 1821 C CA . VAL A 1 238 ? 8.898 6.246 -9.375 1 98.25 238 VAL A CA 1
ATOM 1822 C C . VAL A 1 238 ? 7.73 7.137 -8.961 1 98.25 238 VAL A C 1
ATOM 1824 O O . VAL A 1 238 ? 6.566 6.793 -9.188 1 98.25 238 VAL A O 1
ATOM 1827 N N . THR A 1 239 ? 8.086 8.281 -8.445 1 97.06 239 THR A N 1
ATOM 1828 C CA . THR A 1 239 ? 7.059 9.203 -7.984 1 97.06 239 THR A CA 1
ATOM 1829 C C . THR A 1 239 ? 6.254 9.758 -9.156 1 97.06 239 THR A C 1
ATOM 1831 O O . THR A 1 239 ? 6.812 10.047 -10.219 1 97.06 239 THR A O 1
ATOM 1834 N N . ARG A 1 240 ? 5.023 9.922 -8.945 1 96.56 240 ARG A N 1
ATOM 1835 C CA . ARG A 1 240 ? 4.137 10.469 -9.969 1 96.56 240 ARG A CA 1
ATOM 1836 C C . ARG A 1 240 ? 4.211 11.992 -10 1 96.56 240 ARG A C 1
ATOM 1838 O O . ARG A 1 240 ? 4.742 12.609 -9.078 1 96.56 240 ARG A O 1
ATOM 1845 N N . ILE A 1 241 ? 3.732 12.508 -11.086 1 95 241 ILE A N 1
ATOM 1846 C CA . ILE A 1 241 ? 3.658 13.953 -11.281 1 95 241 ILE A CA 1
ATOM 1847 C C . ILE A 1 241 ? 2.268 14.453 -10.898 1 95 241 ILE A C 1
ATOM 1849 O O . ILE A 1 241 ? 1.258 13.891 -11.328 1 95 241 ILE A O 1
ATOM 1853 N N . VAL A 1 242 ? 2.252 15.453 -10.094 1 93.81 242 VAL A N 1
ATOM 1854 C CA . VAL A 1 242 ? 0.963 16.047 -9.75 1 93.81 242 VAL A CA 1
ATOM 1855 C C . VAL A 1 242 ? 0.616 17.141 -10.758 1 93.81 242 VAL A C 1
ATOM 1857 O O . VAL A 1 242 ? 1.504 17.719 -11.391 1 93.81 242 VAL A O 1
ATOM 1860 N N . PRO A 1 243 ? -0.601 17.484 -10.891 1 93.19 243 PRO A N 1
ATOM 1861 C CA . PRO A 1 243 ? -0.999 18.562 -11.797 1 93.19 243 PRO A CA 1
ATOM 1862 C C . PRO A 1 243 ? -0.465 19.922 -11.359 1 93.19 243 PRO A C 1
ATOM 1864 O O . PRO A 1 243 ? -0.157 20.125 -10.188 1 93.19 243 PRO A O 1
ATOM 1867 N N . LYS A 1 244 ? -0.396 20.719 -12.344 1 93.56 244 LYS A N 1
ATOM 1868 C CA . LYS A 1 244 ? 0.009 22.094 -12.047 1 93.56 244 LYS A CA 1
ATOM 1869 C C . LYS A 1 244 ? -0.983 22.766 -11.102 1 93.56 244 LYS A C 1
ATOM 1871 O O . LYS A 1 244 ? -2.195 22.594 -11.234 1 93.56 244 LYS A O 1
ATOM 1876 N N . ASP A 1 245 ? -0.457 23.547 -10.234 1 95.88 245 ASP A N 1
ATOM 1877 C CA . ASP A 1 245 ? -1.291 24.344 -9.328 1 95.88 245 ASP A CA 1
ATOM 1878 C C . ASP A 1 245 ? -1.823 25.594 -10.031 1 95.88 245 ASP A C 1
ATOM 1880 O O . ASP A 1 245 ? -1.166 26.641 -10.039 1 95.88 245 ASP A O 1
ATOM 1884 N N . GLU A 1 246 ? -3.029 25.547 -10.438 1 94.69 246 GLU A N 1
ATOM 1885 C CA . GLU A 1 246 ? -3.629 26.656 -11.164 1 94.69 246 GLU A CA 1
ATOM 1886 C C . GLU A 1 246 ? -4.012 27.797 -10.227 1 94.69 246 GLU A C 1
ATOM 1888 O O . GLU A 1 246 ? -4.312 28.906 -10.672 1 94.69 246 GLU A O 1
ATOM 1893 N N . ARG A 1 247 ? -4.043 27.547 -8.945 1 93.94 247 ARG A N 1
ATOM 1894 C CA . ARG A 1 247 ? -4.41 28.562 -7.949 1 93.94 247 ARG A CA 1
ATOM 1895 C C . ARG A 1 247 ? -3.201 28.953 -7.109 1 93.94 247 ARG A C 1
ATOM 1897 O O . ARG A 1 247 ? -3.34 29.266 -5.922 1 93.94 247 ARG A O 1
ATOM 1904 N N . LYS A 1 248 ? -2.068 28.859 -7.691 1 94.19 248 LYS A N 1
ATOM 1905 C CA . LYS A 1 248 ? -0.816 29.109 -6.98 1 94.19 248 LYS A CA 1
ATOM 1906 C C . LYS A 1 248 ? -0.806 30.484 -6.336 1 94.19 248 LYS A C 1
ATOM 1908 O O . LYS A 1 248 ? -0.244 30.672 -5.254 1 94.19 248 LYS A O 1
ATOM 1913 N N . GLU A 1 249 ? -1.391 31.469 -6.957 1 94.31 249 GLU A N 1
ATOM 1914 C CA . GLU A 1 249 ? -1.399 32.844 -6.449 1 94.31 249 GLU A CA 1
ATOM 1915 C C . GLU A 1 249 ? -2.178 32.938 -5.141 1 94.31 249 GLU A C 1
ATOM 1917 O O . GLU A 1 249 ? -1.867 33.781 -4.293 1 94.31 249 GLU A O 1
ATOM 1922 N N . GLU A 1 250 ? -3.162 32.062 -4.953 1 91.81 250 GLU A N 1
ATOM 1923 C CA . GLU A 1 250 ? -3.953 32.062 -3.729 1 91.81 250 GLU A CA 1
ATOM 1924 C C . GLU A 1 250 ? -3.104 31.672 -2.523 1 91.81 250 GLU A C 1
ATOM 1926 O O . GLU A 1 250 ? -3.418 32.031 -1.389 1 91.81 250 GLU A O 1
ATOM 1931 N N . GLY A 1 251 ? -2.102 30.984 -2.76 1 93.12 251 GLY A N 1
ATOM 1932 C CA . GLY A 1 251 ? -1.237 30.531 -1.685 1 93.12 251 GLY A CA 1
ATOM 1933 C C . GLY A 1 251 ? -0.282 31.594 -1.188 1 93.12 251 GLY A C 1
ATOM 1934 O O . GLY A 1 251 ? 0.322 31.453 -0.123 1 93.12 251 GLY A O 1
ATOM 1935 N N . LEU A 1 252 ? -0.188 32.656 -1.872 1 93.44 252 LEU A N 1
ATOM 1936 C CA . LEU A 1 252 ? 0.803 33.688 -1.558 1 93.44 252 LEU A CA 1
ATOM 1937 C C . LEU A 1 252 ? 0.284 34.625 -0.479 1 93.44 252 LEU A C 1
ATOM 1939 O O . LEU A 1 252 ? 1.047 35.438 0.074 1 93.44 252 LEU A O 1
ATOM 1943 N N . ARG A 1 253 ? -0.915 34.5 -0.098 1 90.25 253 ARG A N 1
ATOM 1944 C CA . ARG A 1 253 ? -1.5 35.375 0.921 1 90.25 253 ARG A CA 1
ATOM 1945 C C . ARG A 1 253 ? -1.167 34.875 2.322 1 90.25 253 ARG A C 1
ATOM 1947 O O . ARG A 1 253 ? -1.146 33.656 2.566 1 90.25 253 ARG A O 1
ATOM 1954 N N . ARG A 1 254 ? -0.893 35.781 3.166 1 90.06 254 ARG A N 1
ATOM 1955 C CA . ARG A 1 254 ? -0.731 35.406 4.57 1 90.06 254 ARG A CA 1
ATOM 1956 C C . ARG A 1 254 ? -2.084 35.188 5.234 1 90.06 254 ARG A C 1
ATOM 1958 O O . ARG A 1 254 ? -3.021 35.969 5.039 1 90.06 254 ARG A O 1
ATOM 1965 N N . ARG A 1 255 ? -2.08 34.094 5.93 1 85.56 255 ARG A N 1
ATOM 1966 C CA . ARG A 1 255 ? -3.311 33.75 6.629 1 85.56 255 ARG A CA 1
ATOM 1967 C C . ARG A 1 255 ? -3.324 34.312 8.039 1 85.56 255 ARG A C 1
ATOM 1969 O O . ARG A 1 255 ? -2.301 34.312 8.727 1 85.56 255 ARG A O 1
ATOM 1976 N N . ARG A 1 256 ? -4.441 34.906 8.352 1 80.81 256 ARG A N 1
ATOM 1977 C CA . ARG A 1 256 ? -4.617 35.375 9.727 1 80.81 256 ARG A CA 1
ATOM 1978 C C . ARG A 1 256 ? -4.918 34.219 10.664 1 80.81 256 ARG A C 1
ATOM 1980 O O . ARG A 1 256 ? -5.742 33.344 10.352 1 80.81 256 ARG A O 1
ATOM 1987 N N . ARG A 1 257 ? -4.078 34.062 11.688 1 76.31 257 ARG A N 1
ATOM 1988 C CA . ARG A 1 257 ? -4.281 32.969 12.633 1 76.31 257 ARG A CA 1
ATOM 1989 C C . ARG A 1 257 ? -5.277 33.375 13.719 1 76.31 257 ARG A C 1
ATOM 1991 O O . ARG A 1 257 ? -5.227 34.5 14.234 1 76.31 257 ARG A O 1
ATOM 1998 N N . SER A 1 258 ? -6.25 32.531 13.633 1 65.69 258 SER A N 1
ATOM 1999 C CA . SER A 1 258 ? -7.25 32.781 14.664 1 65.69 258 SER A CA 1
ATOM 2000 C C . SER A 1 258 ? -6.676 32.562 16.062 1 65.69 258 SER A C 1
ATOM 2002 O O . SER A 1 258 ? -5.629 31.938 16.203 1 65.69 258 SER A O 1
ATOM 2004 N N . ALA A 1 259 ? -7.359 33.094 17.016 1 62.38 259 ALA A N 1
ATOM 2005 C CA . ALA A 1 259 ? -6.984 32.906 18.422 1 62.38 259 ALA A CA 1
ATOM 2006 C C . ALA A 1 259 ? -6.941 31.438 18.797 1 62.38 259 ALA A C 1
ATOM 2008 O O . ALA A 1 259 ? -6.16 31.031 19.656 1 62.38 259 ALA A O 1
ATOM 2009 N N . LYS A 1 260 ? -7.746 30.641 18.172 1 60.47 260 LYS A N 1
ATOM 2010 C CA . LYS A 1 260 ? -7.852 29.219 18.469 1 60.47 260 LYS A CA 1
ATOM 2011 C C . LYS A 1 260 ? -6.594 28.469 18.031 1 60.47 260 LYS A C 1
ATOM 2013 O O . LYS A 1 260 ? -6.195 27.484 18.656 1 60.47 260 LYS A O 1
ATOM 2018 N N . GLU A 1 261 ? -5.945 28.859 16.922 1 61.78 261 GLU A N 1
ATOM 2019 C CA . GLU A 1 261 ? -4.77 28.219 16.359 1 61.78 261 GLU A CA 1
ATOM 2020 C C . GLU A 1 261 ? -3.498 28.641 17.078 1 61.78 261 GLU A C 1
ATOM 2022 O O . GLU A 1 261 ? -2.457 28 16.953 1 61.78 261 GLU A O 1
ATOM 2027 N N . LEU A 1 262 ? -3.699 29.812 17.734 1 58.25 262 LEU A N 1
ATOM 2028 C CA . LEU A 1 262 ? -2.537 30.422 18.375 1 58.25 262 LEU A CA 1
ATOM 2029 C C . LEU A 1 262 ? -2.414 29.953 19.828 1 58.25 262 LEU A C 1
ATOM 2031 O O . LEU A 1 262 ? -1.456 30.312 20.516 1 58.25 262 LEU A O 1
ATOM 2035 N N . LYS A 1 263 ? -3.457 29.203 20.25 1 58.06 263 LYS A N 1
ATOM 2036 C CA . LYS A 1 263 ? -3.398 28.766 21.641 1 58.06 263 LYS A CA 1
ATOM 2037 C C . LYS A 1 263 ? -3.361 27.234 21.734 1 58.06 263 LYS A C 1
ATOM 2039 O O . LYS A 1 263 ? -3.926 26.547 20.891 1 58.06 263 LYS A O 1
ATOM 2044 N N . MET B 1 1 ? -4.098 -0.654 -19.281 1 89.31 1 MET B N 1
ATOM 2045 C CA . MET B 1 1 ? -3.84 -0.633 -17.844 1 89.31 1 MET B CA 1
ATOM 2046 C C . MET B 1 1 ? -5.141 -0.693 -17.062 1 89.31 1 MET B C 1
ATOM 2048 O O . MET B 1 1 ? -6.207 -0.373 -17.594 1 89.31 1 MET B O 1
ATOM 2052 N N . SER B 1 2 ? -5.055 -1.145 -15.852 1 90.69 2 SER B N 1
ATOM 2053 C CA . SER B 1 2 ? -6.242 -1.153 -15 1 90.69 2 SER B CA 1
ATOM 2054 C C . SER B 1 2 ? -6.711 0.264 -14.695 1 90.69 2 SER B C 1
ATOM 2056 O O . SER B 1 2 ? -5.895 1.163 -14.484 1 90.69 2 SER B O 1
ATOM 2058 N N . THR B 1 3 ? -7.988 0.481 -14.734 1 92.75 3 THR B N 1
ATOM 2059 C CA . THR B 1 3 ? -8.555 1.808 -14.523 1 92.75 3 THR B CA 1
ATOM 2060 C C . THR B 1 3 ? -9.805 1.729 -13.648 1 92.75 3 THR B C 1
ATOM 2062 O O . THR B 1 3 ? -10.391 0.655 -13.484 1 92.75 3 THR B O 1
ATOM 2065 N N . TYR B 1 4 ? -10.133 2.859 -13.125 1 94.62 4 TYR B N 1
ATOM 2066 C CA . TYR B 1 4 ? -11.406 2.953 -12.43 1 94.62 4 TYR B CA 1
ATOM 2067 C C . TYR B 1 4 ? -12.547 3.225 -13.406 1 94.62 4 TYR B C 1
ATOM 2069 O O . TYR B 1 4 ? -12.32 3.73 -14.508 1 94.62 4 TYR B O 1
ATOM 2077 N N . PRO B 1 5 ? -13.805 2.861 -12.961 1 92.44 5 PRO B N 1
ATOM 2078 C CA . PRO B 1 5 ? -14.953 3.418 -13.672 1 92.44 5 PRO B CA 1
ATOM 2079 C C . PRO B 1 5 ? -14.945 4.945 -13.711 1 92.44 5 PRO B C 1
ATOM 2081 O O . PRO B 1 5 ? -14.109 5.574 -13.062 1 92.44 5 PRO B O 1
ATOM 2084 N N . PRO B 1 6 ? -15.773 5.516 -14.516 1 93.69 6 PRO B N 1
ATOM 2085 C CA . PRO B 1 6 ? -15.844 6.977 -14.555 1 93.69 6 PRO B CA 1
ATOM 2086 C C . PRO B 1 6 ? -16.016 7.594 -13.164 1 93.69 6 PRO B C 1
ATOM 2088 O O . PRO B 1 6 ? -16.734 7.035 -12.328 1 93.69 6 PRO B O 1
ATOM 2091 N N . ARG B 1 7 ? -15.414 8.625 -12.984 1 94.75 7 ARG B N 1
ATOM 2092 C CA . ARG B 1 7 ? -15.328 9.289 -11.695 1 94.75 7 ARG B CA 1
ATOM 2093 C C . ARG B 1 7 ? -16.703 9.477 -11.078 1 94.75 7 ARG B C 1
ATOM 2095 O O . ARG B 1 7 ? -16.891 9.312 -9.867 1 94.75 7 ARG B O 1
ATOM 2102 N N . GLU B 1 8 ? -17.719 9.828 -11.828 1 94.56 8 GLU B N 1
ATOM 2103 C CA . GLU B 1 8 ? -19.062 10.109 -11.359 1 94.56 8 GLU B CA 1
ATOM 2104 C C . GLU B 1 8 ? -19.719 8.867 -10.766 1 94.56 8 GLU B C 1
ATOM 2106 O O . GLU B 1 8 ? -20.703 8.961 -10.031 1 94.56 8 GLU B O 1
ATOM 2111 N N . GLU B 1 9 ? -19.125 7.723 -11.078 1 96.12 9 GLU B N 1
ATOM 2112 C CA . GLU B 1 9 ? -19.688 6.465 -10.594 1 96.12 9 GLU B CA 1
ATOM 2113 C C . GLU B 1 9 ? -18.953 5.98 -9.344 1 96.12 9 GLU B C 1
ATOM 2115 O O . GLU B 1 9 ? -19.344 4.98 -8.734 1 96.12 9 GLU B O 1
ATOM 2120 N N . LEU B 1 10 ? -17.953 6.656 -8.977 1 97.75 10 LEU B N 1
ATOM 2121 C CA . LEU B 1 10 ? -17.109 6.199 -7.875 1 97.75 10 LEU B CA 1
ATOM 2122 C C . LEU B 1 10 ? -17.609 6.762 -6.547 1 97.75 10 LEU B C 1
ATOM 2124 O O . LEU B 1 10 ? -17.938 7.945 -6.449 1 97.75 10 LEU B O 1
ATOM 2128 N N . PRO B 1 11 ? -17.703 5.902 -5.535 1 98.25 11 PRO B N 1
ATOM 2129 C CA . PRO B 1 11 ? -18.016 6.426 -4.203 1 98.25 11 PRO B CA 1
ATOM 2130 C C . PRO B 1 11 ? -16.891 7.277 -3.629 1 98.25 11 PRO B C 1
ATOM 2132 O O . PRO B 1 11 ? -15.719 7.066 -3.969 1 98.25 11 PRO B O 1
ATOM 2135 N N . PRO B 1 12 ? -17.219 8.203 -2.76 1 98.44 12 PRO B N 1
ATOM 2136 C CA . PRO B 1 12 ? -16.188 9.117 -2.266 1 98.44 12 PRO B CA 1
ATOM 2137 C C . PRO B 1 12 ? -15.375 8.531 -1.118 1 98.44 12 PRO B C 1
ATOM 2139 O O . PRO B 1 12 ? -15.883 7.703 -0.355 1 98.44 12 PRO B O 1
ATOM 2142 N N . LEU B 1 13 ? -14.172 8.938 -1.076 1 98.56 13 LEU B N 1
ATOM 2143 C CA . LEU B 1 13 ? -13.375 8.812 0.142 1 98.56 13 LEU B CA 1
ATOM 2144 C C . LEU B 1 13 ? -13.648 9.984 1.086 1 98.56 13 LEU B C 1
ATOM 2146 O O . LEU B 1 13 ? -13.789 11.125 0.643 1 98.56 13 LEU B O 1
ATOM 2150 N N . GLY B 1 14 ? -13.789 9.672 2.379 1 98.69 14 GLY B N 1
ATOM 2151 C CA . GLY B 1 14 ? -13.93 10.727 3.371 1 98.69 14 GLY B CA 1
ATOM 2152 C C . GLY B 1 14 ? -12.602 11.195 3.938 1 98.69 14 GLY B C 1
ATOM 2153 O O . GLY B 1 14 ? -11.703 10.383 4.168 1 98.69 14 GLY B O 1
ATOM 2154 N N . ALA B 1 15 ? -12.523 12.453 4.172 1 98.44 15 ALA B N 1
ATOM 2155 C CA . ALA B 1 15 ? -11.32 13.023 4.777 1 98.44 15 ALA B CA 1
ATOM 2156 C C . ALA B 1 15 ? -11.672 13.844 6.016 1 98.44 15 ALA B C 1
ATOM 2158 O O . ALA B 1 15 ? -12.484 14.766 5.945 1 98.44 15 ALA B O 1
ATOM 2159 N N . LEU B 1 16 ? -11.062 13.484 7.117 1 98.19 16 LEU B N 1
ATOM 2160 C CA . LEU B 1 16 ? -11.172 14.281 8.336 1 98.19 16 LEU B CA 1
ATOM 2161 C C . LEU B 1 16 ? -10.25 15.492 8.273 1 98.19 16 LEU B C 1
ATOM 2163 O O . LEU B 1 16 ? -9.039 15.352 8.039 1 98.19 16 LEU B O 1
ATOM 2167 N N . CYS B 1 17 ? -10.836 16.609 8.531 1 96.12 17 CYS B N 1
ATOM 2168 C CA . CYS B 1 17 ? -10.102 17.859 8.445 1 96.12 17 CYS B CA 1
ATOM 2169 C C . CYS B 1 17 ? -9.914 18.484 9.82 1 96.12 17 CYS B C 1
ATOM 2171 O O . CYS B 1 17 ? -10.828 18.453 10.648 1 96.12 17 CYS B O 1
ATOM 2173 N N . LEU B 1 18 ? -8.727 18.984 9.992 1 91.12 18 LEU B N 1
ATOM 2174 C CA . LEU B 1 18 ? -8.5 19.781 11.18 1 91.12 18 LEU B CA 1
ATOM 2175 C C . LEU B 1 18 ? -9.172 21.156 11.055 1 91.12 18 LEU B C 1
ATOM 2177 O O . LEU B 1 18 ? -9.555 21.547 9.953 1 91.12 18 LEU B O 1
ATOM 2181 N N . ASP B 1 19 ? -9.242 21.906 12.109 1 84.88 19 ASP B N 1
ATOM 2182 C CA . ASP B 1 19 ? -10 23.141 12.18 1 84.88 19 ASP B CA 1
ATOM 2183 C C . ASP B 1 19 ? -9.438 24.203 11.227 1 84.88 19 ASP B C 1
ATOM 2185 O O . ASP B 1 19 ? -10.188 25 10.664 1 84.88 19 ASP B O 1
ATOM 2189 N N . TYR B 1 20 ? -8.211 24.094 10.984 1 75.88 20 TYR B N 1
ATOM 2190 C CA . TYR B 1 20 ? -7.559 25.156 10.227 1 75.88 20 TYR B CA 1
ATOM 2191 C C . TYR B 1 20 ? -7.336 24.75 8.781 1 75.88 20 TYR B C 1
ATOM 2193 O O . TYR B 1 20 ? -6.766 25.5 7.988 1 75.88 20 TYR B O 1
ATOM 2201 N N . THR B 1 21 ? -7.789 23.625 8.406 1 79.81 21 THR B N 1
ATOM 2202 C CA . THR B 1 21 ? -7.477 23.047 7.102 1 79.81 21 THR B CA 1
ATOM 2203 C C . THR B 1 21 ? -7.984 23.938 5.977 1 79.81 21 THR B C 1
ATOM 2205 O O . THR B 1 21 ? -7.355 24.047 4.922 1 79.81 21 THR B O 1
ATOM 2208 N N . ASP B 1 22 ? -9 24.688 6.203 1 76.44 22 ASP B N 1
ATOM 2209 C CA . ASP B 1 22 ? -9.602 25.5 5.145 1 76.44 22 ASP B CA 1
ATOM 2210 C C . ASP B 1 22 ? -8.781 26.75 4.887 1 76.44 22 ASP B C 1
ATOM 2212 O O . ASP B 1 22 ? -8.984 27.438 3.879 1 76.44 22 ASP B O 1
ATOM 2216 N N . ASP B 1 23 ? -7.844 26.938 5.684 1 82.12 23 ASP B N 1
ATOM 2217 C CA . ASP B 1 23 ? -7.09 28.188 5.551 1 82.12 23 ASP B CA 1
ATOM 2218 C C . ASP B 1 23 ? -5.707 27.938 4.953 1 82.12 23 ASP B C 1
ATOM 2220 O O . ASP B 1 23 ? -4.98 28.875 4.633 1 82.12 23 ASP B O 1
ATOM 2224 N N . ILE B 1 24 ? -5.344 26.719 4.852 1 88.69 24 ILE B N 1
ATOM 2225 C CA . ILE B 1 24 ? -4.051 26.359 4.281 1 88.69 24 ILE B CA 1
ATOM 2226 C C . ILE B 1 24 ? -4.199 26.094 2.787 1 88.69 24 ILE B C 1
ATOM 2228 O O . ILE B 1 24 ? -5.156 25.438 2.359 1 88.69 24 ILE B O 1
ATOM 2232 N N . HIS B 1 25 ? -3.264 26.75 2.002 1 93.31 25 HIS B N 1
ATOM 2233 C CA . HIS B 1 25 ? -3.264 26.453 0.574 1 93.31 25 HIS B CA 1
ATOM 2234 C C . HIS B 1 25 ? -2.908 25 0.312 1 93.31 25 HIS B C 1
ATOM 2236 O O . HIS B 1 25 ? -1.884 24.5 0.795 1 93.31 25 HIS B O 1
ATOM 2242 N N . ARG B 1 26 ? -3.754 24.312 -0.429 1 94.31 26 ARG B N 1
ATOM 2243 C CA . ARG B 1 26 ? -3.578 22.891 -0.706 1 94.31 26 ARG B CA 1
ATOM 2244 C C . ARG B 1 26 ? -3.57 22.625 -2.207 1 94.31 26 ARG B C 1
ATOM 2246 O O . ARG B 1 26 ? -4.617 22.375 -2.803 1 94.31 26 ARG B O 1
ATOM 2253 N N . PRO B 1 27 ? -2.379 22.625 -2.783 1 96.06 27 PRO B N 1
ATOM 2254 C CA . PRO B 1 27 ? -2.271 22.375 -4.223 1 96.06 27 PRO B CA 1
ATOM 2255 C C . PRO B 1 27 ? -2.553 20.922 -4.59 1 96.06 27 PRO B C 1
ATOM 2257 O O . PRO B 1 27 ? -2.682 20.062 -3.705 1 96.06 27 PRO B O 1
ATOM 2260 N N . PRO B 1 28 ? -2.699 20.625 -5.898 1 96.38 28 PRO B N 1
ATOM 2261 C CA . PRO B 1 28 ? -2.688 19.219 -6.277 1 96.38 28 PRO B CA 1
ATOM 2262 C C . PRO B 1 28 ? -1.494 18.453 -5.699 1 96.38 28 PRO B C 1
ATOM 2264 O O . PRO B 1 28 ? -0.372 18.969 -5.707 1 96.38 28 PRO B O 1
ATOM 2267 N N . GLY B 1 29 ? -1.749 17.266 -5.234 1 96.19 29 GLY B N 1
ATOM 2268 C CA . GLY B 1 29 ? -0.751 16.5 -4.492 1 96.19 29 GLY B CA 1
ATOM 2269 C C . GLY B 1 29 ? -1.006 16.484 -2.998 1 96.19 29 GLY B C 1
ATOM 2270 O O . GLY B 1 29 ? -0.431 15.672 -2.275 1 96.19 29 GLY B O 1
ATOM 2271 N N . ASP B 1 30 ? -1.814 17.453 -2.568 1 96.12 30 ASP B N 1
ATOM 2272 C CA . ASP B 1 30 ? -2.293 17.422 -1.189 1 96.12 30 ASP B CA 1
ATOM 2273 C C . ASP B 1 30 ? -3.422 16.406 -1.026 1 96.12 30 ASP B C 1
ATOM 2275 O O . ASP B 1 30 ? -4.309 16.312 -1.877 1 96.12 30 ASP B O 1
ATOM 2279 N N . PRO B 1 31 ? -3.434 15.641 0.078 1 95.88 31 PRO B N 1
ATOM 2280 C CA . PRO B 1 31 ? -4.445 14.594 0.276 1 95.88 31 PRO B CA 1
ATOM 2281 C C . PRO B 1 31 ? -5.867 15.148 0.302 1 95.88 31 PRO B C 1
ATOM 2283 O O . PRO B 1 31 ? -6.824 14.414 0.054 1 95.88 31 PRO B O 1
ATOM 2286 N N . LEU B 1 32 ? -6.059 16.406 0.616 1 96.12 32 LEU B N 1
ATOM 2287 C CA . LEU B 1 32 ? -7.406 16.953 0.719 1 96.12 32 LEU B CA 1
ATOM 2288 C C . LEU B 1 32 ? -7.84 17.578 -0.603 1 96.12 32 LEU B C 1
ATOM 2290 O O . LEU B 1 32 ? -8.992 17.984 -0.754 1 96.12 32 LEU B O 1
ATOM 2294 N N . ASN B 1 33 ? -6.898 17.734 -1.516 1 95.19 33 ASN B N 1
ATOM 2295 C CA . ASN B 1 33 ? -7.219 18.234 -2.846 1 95.19 33 ASN B CA 1
ATOM 2296 C C . ASN B 1 33 ? -7.676 17.125 -3.777 1 95.19 33 ASN B C 1
ATOM 2298 O O . ASN B 1 33 ? -6.879 16.266 -4.168 1 95.19 33 ASN B O 1
ATOM 2302 N N . GLU B 1 34 ? -8.859 17.125 -4.199 1 90.69 34 GLU B N 1
ATOM 2303 C CA . GLU B 1 34 ? -9.445 16.031 -4.965 1 90.69 34 GLU B CA 1
ATOM 2304 C C . GLU B 1 34 ? -8.758 15.875 -6.32 1 90.69 34 GLU B C 1
ATOM 2306 O O . GLU B 1 34 ? -8.859 14.828 -6.961 1 90.69 34 GLU B O 1
ATOM 2311 N N . LEU B 1 35 ? -8.031 16.922 -6.746 1 93.94 35 LEU B N 1
ATOM 2312 C CA . LEU B 1 35 ? -7.324 16.828 -8.016 1 93.94 35 LEU B CA 1
ATOM 2313 C C . LEU B 1 35 ? -6.109 15.906 -7.902 1 93.94 35 LEU B C 1
ATOM 2315 O O . LEU B 1 35 ? -5.477 15.586 -8.906 1 93.94 35 LEU B O 1
ATOM 2319 N N . SER B 1 36 ? -5.863 15.477 -6.691 1 95.94 36 SER B N 1
ATOM 2320 C CA . SER B 1 36 ? -4.766 14.547 -6.461 1 95.94 36 SER B CA 1
ATOM 2321 C C . SER B 1 36 ? -5.145 13.133 -6.883 1 95.94 36 SER B C 1
ATOM 2323 O O . SER B 1 36 ? -4.273 12.273 -7.043 1 95.94 36 SER B O 1
ATOM 2325 N N . TYR B 1 37 ? -6.512 12.891 -7.125 1 95.12 37 TYR B N 1
ATOM 2326 C CA . TYR B 1 37 ? -6.984 11.516 -7.262 1 95.12 37 TYR B CA 1
ATOM 2327 C C . TYR B 1 37 ? -7.918 11.375 -8.461 1 95.12 37 TYR B C 1
ATOM 2329 O O . TYR B 1 37 ? -8.336 12.375 -9.047 1 95.12 37 TYR B O 1
ATOM 2337 N N . GLN B 1 38 ? -8.18 10.07 -8.734 1 93.88 38 GLN B N 1
ATOM 2338 C CA . GLN B 1 38 ? -9.172 9.742 -9.75 1 93.88 38 GLN B CA 1
ATOM 2339 C C . GLN B 1 38 ? -10.57 9.672 -9.148 1 93.88 38 GLN B C 1
ATOM 2341 O O . GLN B 1 38 ? -11.57 9.656 -9.875 1 93.88 38 GLN B O 1
ATOM 2346 N N . PHE B 1 39 ? -10.68 9.609 -7.906 1 97.5 39 PHE B N 1
ATOM 2347 C CA . PHE B 1 39 ? -11.945 9.422 -7.195 1 97.5 39 PHE B CA 1
ATOM 2348 C C . PHE B 1 39 ? -12.273 10.648 -6.352 1 97.5 39 PHE B C 1
ATOM 2350 O O . PHE B 1 39 ? -11.398 11.461 -6.055 1 97.5 39 PHE B O 1
ATOM 2357 N N . PRO B 1 40 ? -13.539 10.82 -5.977 1 97.62 40 PRO B N 1
ATOM 2358 C CA . PRO B 1 40 ? -13.938 12 -5.211 1 97.62 40 PRO B CA 1
ATOM 2359 C C . PRO B 1 40 ? -13.547 11.906 -3.738 1 97.62 40 PRO B C 1
ATOM 2361 O O . PRO B 1 40 ? -13.414 10.805 -3.199 1 97.62 40 PRO B O 1
ATOM 2364 N N . VAL B 1 41 ? -13.391 13.047 -3.156 1 97.69 41 VAL B N 1
ATOM 2365 C CA . VAL B 1 41 ? -13.102 13.164 -1.731 1 97.69 41 VAL B CA 1
ATOM 2366 C C . VAL B 1 41 ? -14.078 14.141 -1.088 1 97.69 41 VAL B C 1
ATOM 2368 O O . VAL B 1 41 ? -14.297 15.242 -1.605 1 97.69 41 VAL B O 1
ATOM 2371 N N . ILE B 1 42 ? -14.703 13.727 -0.038 1 98.06 42 ILE B N 1
ATOM 2372 C CA . ILE B 1 42 ? -15.562 14.617 0.731 1 98.06 42 ILE B CA 1
ATOM 2373 C C . ILE B 1 42 ? -14.93 14.898 2.094 1 98.06 42 ILE B C 1
ATOM 2375 O O . ILE B 1 42 ? -14.172 14.07 2.613 1 98.06 42 ILE B O 1
ATOM 2379 N N . HIS B 1 43 ? -15.234 16.062 2.641 1 97.62 43 HIS B N 1
ATOM 2380 C CA . HIS B 1 43 ? -14.516 16.531 3.818 1 97.62 43 HIS B CA 1
ATOM 2381 C C . HIS B 1 43 ? -15.453 16.688 5.012 1 97.62 43 HIS B C 1
ATOM 2383 O O . HIS B 1 43 ? -16.625 17.031 4.84 1 97.62 43 HIS B O 1
ATOM 2389 N N . GLU B 1 44 ? -14.953 16.406 6.137 1 97.88 44 GLU B N 1
ATOM 2390 C CA . GLU B 1 44 ? -15.633 16.641 7.41 1 97.88 44 GLU B CA 1
ATOM 2391 C C . GLU B 1 44 ? -14.664 17.203 8.453 1 97.88 44 GLU B C 1
ATOM 2393 O O . GLU B 1 44 ? -13.641 16.594 8.758 1 97.88 44 GLU B O 1
ATOM 2398 N N . THR B 1 45 ? -14.977 18.375 9.016 1 96.31 45 THR B N 1
ATOM 2399 C CA . THR B 1 45 ? -14.133 19 10.031 1 96.31 45 THR B CA 1
ATOM 2400 C C . THR B 1 45 ? -14.375 18.359 11.391 1 96.31 45 THR B C 1
ATOM 2402 O O . THR B 1 45 ? -15.516 18.094 11.773 1 96.31 45 THR B O 1
ATOM 2405 N N . VAL B 1 46 ? -13.336 18.062 12.078 1 96.56 46 VAL B N 1
ATOM 2406 C CA . VAL B 1 46 ? -13.422 17.484 13.414 1 96.56 46 VAL B CA 1
ATOM 2407 C C . VAL B 1 46 ? -13.453 18.594 14.469 1 96.56 46 VAL B C 1
ATOM 2409 O O . VAL B 1 46 ? -12.602 19.469 14.469 1 96.56 46 VAL B O 1
ATOM 2412 N N . LYS B 1 47 ? -14.375 18.453 15.32 1 92.5 47 LYS B N 1
ATOM 2413 C CA . LYS B 1 47 ? -14.531 19.438 16.391 1 92.5 47 LYS B CA 1
ATOM 2414 C C . LYS B 1 47 ? -13.281 19.5 17.266 1 92.5 47 LYS B C 1
ATOM 2416 O O . LYS B 1 47 ? -12.742 18.469 17.656 1 92.5 47 LYS B O 1
ATOM 2421 N N . ASP B 1 48 ? -12.68 20.703 17.469 1 89.19 48 ASP B N 1
ATOM 2422 C CA . ASP B 1 48 ? -11.594 21 18.406 1 89.19 48 ASP B CA 1
ATOM 2423 C C . ASP B 1 48 ? -10.289 20.359 17.938 1 89.19 48 ASP B C 1
ATOM 2425 O O . ASP B 1 48 ? -9.406 20.094 18.75 1 89.19 48 ASP B O 1
ATOM 2429 N N . ALA B 1 49 ? -10.227 20.078 16.703 1 91 49 ALA B N 1
ATOM 2430 C CA . ALA B 1 49 ? -9 19.5 16.172 1 91 49 ALA B CA 1
ATOM 2431 C C . ALA B 1 49 ? -8.039 20.578 15.672 1 91 49 ALA B C 1
ATOM 2433 O O . ALA B 1 49 ? -7.801 20.688 14.469 1 91 49 ALA B O 1
ATOM 2434 N N . THR B 1 50 ? -7.438 21.328 16.562 1 87.75 50 THR B N 1
ATOM 2435 C CA . THR B 1 50 ? -6.402 22.297 16.234 1 87.75 50 THR B CA 1
ATOM 2436 C C . THR B 1 50 ? -5.047 21.625 16.094 1 87.75 50 THR B C 1
ATOM 2438 O O . THR B 1 50 ? -4.879 20.469 16.484 1 87.75 50 THR B O 1
ATOM 2441 N N . VAL B 1 51 ? -4.137 22.344 15.531 1 84.38 51 VAL B N 1
ATOM 2442 C CA . VAL B 1 51 ? -2.789 21.812 15.367 1 84.38 51 VAL B CA 1
ATOM 2443 C C . VAL B 1 51 ? -2.215 21.438 16.734 1 84.38 51 VAL B C 1
ATOM 2445 O O . VAL B 1 51 ? -1.566 20.391 16.875 1 84.38 51 VAL B O 1
ATOM 2448 N N . TRP B 1 52 ? -2.531 22.141 17.75 1 85.12 52 TRP B N 1
ATOM 2449 C CA . TRP B 1 52 ? -1.962 21.938 19.078 1 85.12 52 TRP B CA 1
ATOM 2450 C C . TRP B 1 52 ? -2.615 20.766 19.797 1 85.12 52 TRP B C 1
ATOM 2452 O O . TRP B 1 52 ? -1.979 20.094 20.609 1 85.12 52 TRP B O 1
ATOM 2462 N N . ASN B 1 53 ? -3.855 20.531 19.406 1 87.81 53 ASN B N 1
ATOM 2463 C CA . ASN B 1 53 ? -4.551 19.391 20 1 87.81 53 ASN B CA 1
ATOM 2464 C C . ASN B 1 53 ? -4.172 18.094 19.297 1 87.81 53 ASN B C 1
ATOM 2466 O O . ASN B 1 53 ? -4.293 17.016 19.891 1 87.81 53 ASN B O 1
ATOM 2470 N N . VAL B 1 54 ? -3.729 18.203 18.094 1 90.44 54 VAL B N 1
ATOM 2471 C CA . VAL B 1 54 ? -3.5 17 17.297 1 90.44 54 VAL B CA 1
ATOM 2472 C C . VAL B 1 54 ? -2.021 16.625 17.344 1 90.44 54 VAL B C 1
ATOM 2474 O O . VAL B 1 54 ? -1.677 15.461 17.5 1 90.44 54 VAL B O 1
ATOM 2477 N N . VAL B 1 55 ? -1.128 17.594 17.172 1 91.25 55 VAL B N 1
ATOM 2478 C CA . VAL B 1 55 ? 0.312 17.359 17.188 1 91.25 55 VAL B CA 1
ATOM 2479 C C . VAL B 1 55 ? 0.812 17.328 18.625 1 91.25 55 VAL B C 1
ATOM 2481 O O . VAL B 1 55 ? 1.29 18.344 19.156 1 91.25 55 VAL B O 1
ATOM 2484 N N . ARG B 1 56 ? 0.707 16.203 19.203 1 90.31 56 ARG B N 1
ATOM 2485 C CA . ARG B 1 56 ? 1.134 16.062 20.594 1 90.31 56 ARG B CA 1
ATOM 2486 C C . ARG B 1 56 ? 1.672 14.664 20.875 1 90.31 56 ARG B C 1
ATOM 2488 O O . ARG B 1 56 ? 1.316 13.711 20.172 1 90.31 56 ARG B O 1
ATOM 2495 N N . LYS B 1 57 ? 2.422 14.547 21.922 1 89.06 57 LYS B N 1
ATOM 2496 C CA . LYS B 1 57 ? 3.115 13.312 22.266 1 89.06 57 LYS B CA 1
ATOM 2497 C C . LYS B 1 57 ? 2.195 12.344 23.016 1 89.06 57 LYS B C 1
ATOM 2499 O O . LYS B 1 57 ? 2.344 11.125 22.9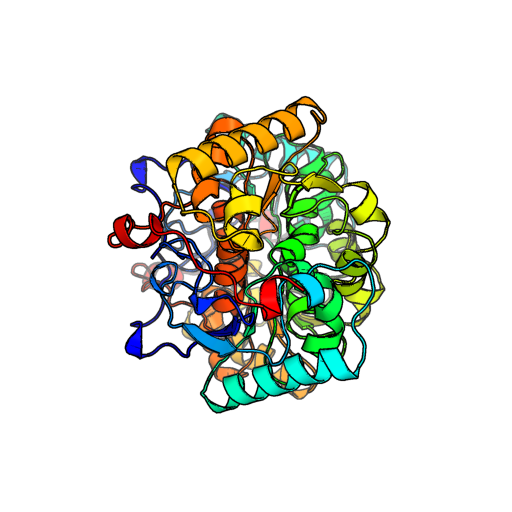06 1 89.06 57 LYS B O 1
ATOM 2504 N N . ASP B 1 58 ? 1.255 12.969 23.672 1 89.5 58 ASP B N 1
ATOM 2505 C CA . ASP B 1 58 ? 0.431 12.156 24.562 1 89.5 58 ASP B CA 1
ATOM 2506 C C . ASP B 1 58 ? -0.737 11.531 23.797 1 89.5 58 ASP B C 1
ATOM 2508 O O . ASP B 1 58 ? -1.209 12.078 22.812 1 89.5 58 ASP B O 1
ATOM 2512 N N . GLU B 1 59 ? -1.202 10.398 24.312 1 92 59 GLU B N 1
ATOM 2513 C CA . GLU B 1 59 ? -2.348 9.703 23.734 1 92 59 GLU B CA 1
ATOM 2514 C C . GLU B 1 59 ? -3.621 10.531 23.875 1 92 59 GLU B C 1
ATOM 2516 O O . GLU B 1 59 ? -3.848 11.164 24.906 1 92 59 GLU B O 1
ATOM 2521 N N . TYR B 1 60 ? -4.406 10.422 22.875 1 93.5 60 TYR B N 1
ATOM 2522 C CA . TYR B 1 60 ? -5.676 11.141 22.906 1 93.5 60 TYR B CA 1
ATOM 2523 C C . TYR B 1 60 ? -6.594 10.562 23.984 1 93.5 60 TYR B C 1
ATOM 2525 O O . TYR B 1 60 ? -6.66 9.344 24.156 1 93.5 60 TYR B O 1
ATOM 2533 N N . SER B 1 61 ? -7.352 11.469 24.672 1 93.75 61 SER B N 1
ATOM 2534 C CA . SER B 1 61 ? -8.406 11.023 25.578 1 93.75 61 SER B CA 1
ATOM 2535 C C . SER B 1 61 ? -9.57 10.406 24.797 1 93.75 61 SER B C 1
ATOM 2537 O O . SER B 1 61 ? -9.68 10.594 23.594 1 93.75 61 SER B O 1
ATOM 2539 N N . ASP B 1 62 ? -10.398 9.695 25.531 1 95.38 62 ASP B N 1
ATOM 2540 C CA . ASP B 1 62 ? -11.586 9.109 24.906 1 95.38 62 ASP B CA 1
ATOM 2541 C C . ASP B 1 62 ? -12.516 10.195 24.375 1 95.38 62 ASP B C 1
ATOM 2543 O O . ASP B 1 62 ? -13.164 10.008 23.344 1 95.38 62 ASP B O 1
ATOM 2547 N N . GLU B 1 63 ? -12.547 11.266 25.094 1 94.38 63 GLU B N 1
ATOM 2548 C CA . GLU B 1 63 ? -13.383 12.375 24.672 1 94.38 63 GLU B CA 1
ATOM 2549 C C . GLU B 1 63 ? -12.891 12.953 23.344 1 94.38 63 GLU B C 1
ATOM 2551 O O . GLU B 1 63 ? -13.695 13.219 22.438 1 94.38 63 GLU B O 1
ATOM 2556 N N . THR B 1 64 ? -11.625 13.133 23.25 1 94.31 64 THR B N 1
ATOM 2557 C CA . THR B 1 64 ? -11.047 13.617 22 1 94.31 64 THR B CA 1
ATOM 2558 C C . THR B 1 64 ? -11.289 12.633 20.875 1 94.31 64 THR B C 1
ATOM 2560 O O . THR B 1 64 ? -11.68 13.031 19.766 1 94.31 64 THR B O 1
ATOM 2563 N N . LEU B 1 65 ? -11.133 11.375 21.156 1 96.94 65 LEU B N 1
ATOM 2564 C CA . LEU B 1 65 ? -11.328 10.344 20.141 1 96.94 65 LEU B CA 1
ATOM 2565 C C . LEU B 1 65 ? -12.773 10.336 19.641 1 96.94 65 LEU B C 1
ATOM 2567 O O . LEU B 1 65 ? -13.023 10.109 18.469 1 96.94 65 LEU B O 1
ATOM 2571 N N . GLN B 1 66 ? -13.719 10.617 20.547 1 98 66 GLN B N 1
ATOM 2572 C CA . GLN B 1 66 ? -15.133 10.602 20.188 1 98 66 GLN B CA 1
ATOM 2573 C C . GLN B 1 66 ? -15.43 11.625 19.094 1 98 66 GLN B C 1
ATOM 2575 O O . GLN B 1 66 ? -16.281 11.383 18.234 1 98 66 GLN B O 1
ATOM 2580 N N . ASN B 1 67 ? -14.742 12.773 19.125 1 97.56 67 ASN B N 1
ATOM 2581 C CA . ASN B 1 67 ? -14.922 13.773 18.062 1 97.56 67 ASN B CA 1
ATOM 2582 C C . ASN B 1 67 ? -14.562 13.211 16.703 1 97.56 67 ASN B C 1
ATOM 2584 O O . ASN B 1 67 ? -15.25 13.484 15.711 1 97.56 67 ASN B O 1
ATOM 2588 N N . TYR B 1 68 ? -13.516 12.414 16.641 1 98 68 TYR B N 1
ATOM 2589 C CA . TYR B 1 68 ? -13.086 11.797 15.398 1 98 68 TYR B CA 1
ATOM 2590 C C . TYR B 1 68 ? -14.055 10.703 14.969 1 98 68 TYR B C 1
ATOM 2592 O O . TYR B 1 68 ? -14.383 10.578 13.789 1 98 68 TYR B O 1
ATOM 2600 N N . ILE B 1 69 ? -14.555 9.922 15.891 1 98.69 69 ILE B N 1
ATOM 2601 C CA . ILE B 1 69 ? -15.508 8.859 15.609 1 98.69 69 ILE B CA 1
ATOM 2602 C C . ILE B 1 69 ? -16.781 9.461 15.023 1 98.69 69 ILE B C 1
ATOM 2604 O O . ILE B 1 69 ? -17.297 8.984 14.008 1 98.69 69 ILE B O 1
ATOM 2608 N N . ASP B 1 70 ? -17.234 10.586 15.641 1 98.62 70 ASP B N 1
ATOM 2609 C CA . ASP B 1 70 ? -18.453 11.258 15.172 1 98.62 70 ASP B CA 1
ATOM 2610 C C . ASP B 1 70 ? -18.266 11.766 13.742 1 98.62 70 ASP B C 1
ATOM 2612 O O . ASP B 1 70 ? -19.172 11.617 12.914 1 98.62 70 ASP B O 1
ATOM 2616 N N . ALA B 1 71 ? -17.141 12.312 13.523 1 98.56 71 ALA B N 1
ATOM 2617 C CA . ALA B 1 71 ? -16.859 12.836 12.188 1 98.56 71 ALA B CA 1
ATOM 2618 C C . ALA B 1 71 ? -16.812 11.711 11.164 1 98.56 71 ALA B C 1
ATOM 2620 O O . ALA B 1 71 ? -17.312 11.859 10.047 1 98.56 71 ALA B O 1
ATOM 2621 N N . CYS B 1 72 ? -16.203 10.555 11.453 1 98.69 72 CYS B N 1
ATOM 2622 C CA . CYS B 1 72 ? -16.188 9.391 10.578 1 98.69 72 CYS B CA 1
ATOM 2623 C C . CYS B 1 72 ? -17.594 8.922 10.258 1 98.69 72 CYS B C 1
ATOM 2625 O O . CYS B 1 72 ? -17.922 8.625 9.102 1 98.69 72 CYS B O 1
ATOM 2627 N N . ASN B 1 73 ? -18.438 8.922 11.281 1 98.75 73 ASN B N 1
ATOM 2628 C CA . ASN B 1 73 ? -19.812 8.477 11.102 1 98.75 73 ASN B CA 1
ATOM 2629 C C . ASN B 1 73 ? -20.578 9.406 10.172 1 98.75 73 ASN B C 1
ATOM 2631 O O . ASN B 1 73 ? -21.359 8.945 9.336 1 98.75 73 ASN B O 1
ATOM 2635 N N . ARG B 1 74 ? -20.344 10.711 10.312 1 98.75 74 ARG B N 1
ATOM 2636 C CA . ARG B 1 74 ? -20.984 11.664 9.414 1 98.75 74 ARG B CA 1
ATOM 2637 C C . ARG B 1 74 ? -20.531 11.453 7.977 1 98.75 74 ARG B C 1
ATOM 2639 O O . ARG B 1 74 ? -21.344 11.531 7.047 1 98.75 74 ARG B O 1
ATOM 2646 N N . LEU B 1 75 ? -19.266 11.18 7.785 1 98.81 75 LEU B N 1
ATOM 2647 C CA . LEU B 1 75 ? -18.75 10.898 6.453 1 98.81 75 LEU B CA 1
ATOM 2648 C C . LEU B 1 75 ? -19.375 9.633 5.875 1 98.81 75 LEU B C 1
ATOM 2650 O O . LEU B 1 75 ? -19.75 9.602 4.703 1 98.81 75 LEU B O 1
ATOM 2654 N N . GLN B 1 76 ? -19.453 8.617 6.68 1 98.69 76 GLN B N 1
ATOM 2655 C CA . GLN B 1 76 ? -20.078 7.375 6.246 1 98.69 76 GLN B CA 1
ATOM 2656 C C . GLN B 1 76 ? -21.531 7.602 5.824 1 98.69 76 GLN B C 1
ATOM 2658 O O . GLN B 1 76 ? -21.969 7.062 4.809 1 98.69 76 GLN B O 1
ATOM 2663 N N . GLN B 1 77 ? -22.234 8.414 6.543 1 98.62 77 GLN B N 1
ATOM 2664 C CA . GLN B 1 77 ? -23.625 8.727 6.23 1 98.62 77 GLN B CA 1
ATOM 2665 C C . GLN B 1 77 ? -23.75 9.438 4.887 1 98.62 77 GLN B C 1
ATOM 2667 O O . GLN B 1 77 ? -24.75 9.297 4.188 1 98.62 77 GLN B O 1
ATOM 2672 N N . ARG B 1 78 ? -22.719 10.117 4.578 1 98.56 78 ARG B N 1
ATOM 2673 C CA . ARG B 1 78 ? -22.719 10.867 3.326 1 98.56 78 ARG B CA 1
ATOM 2674 C C . ARG B 1 78 ? -22.172 10.023 2.182 1 98.56 78 ARG B C 1
ATOM 2676 O O . ARG B 1 78 ? -21.953 10.531 1.08 1 98.56 78 ARG B O 1
ATOM 2683 N N . GLY B 1 79 ? -21.797 8.75 2.465 1 98.31 79 GLY B N 1
ATOM 2684 C CA . GLY B 1 79 ? -21.5 7.816 1.388 1 98.31 79 GLY B CA 1
ATOM 2685 C C . GLY B 1 79 ? -20.031 7.457 1.289 1 98.31 79 GLY B C 1
ATOM 2686 O O . GLY B 1 79 ? -19.625 6.734 0.375 1 98.31 79 GLY B O 1
ATOM 2687 N N . ALA B 1 80 ? -19.203 7.961 2.221 1 98.75 80 ALA B N 1
ATOM 2688 C CA . ALA B 1 80 ? -17.781 7.625 2.184 1 98.75 80 ALA B CA 1
ATOM 2689 C C . ALA B 1 80 ? -17.578 6.125 2.365 1 98.75 80 ALA B C 1
ATOM 2691 O O . ALA B 1 80 ? -18.188 5.504 3.232 1 98.75 80 ALA B O 1
ATOM 2692 N N . VAL B 1 81 ? -16.672 5.539 1.602 1 98.69 81 VAL B N 1
ATOM 2693 C CA . VAL B 1 81 ? -16.422 4.102 1.663 1 98.69 81 VAL B CA 1
ATOM 2694 C C . VAL B 1 81 ? -15.172 3.818 2.48 1 98.69 81 VAL B C 1
ATOM 2696 O O . VAL B 1 81 ? -14.852 2.66 2.764 1 98.69 81 VAL B O 1
ATOM 2699 N N . GLY B 1 82 ? -14.453 4.75 2.885 1 98.81 82 GLY B N 1
ATOM 2700 C CA . GLY B 1 82 ? -13.281 4.797 3.74 1 98.81 82 GLY B CA 1
ATOM 2701 C C . GLY B 1 82 ? -12.953 6.195 4.23 1 98.81 82 GLY B C 1
ATOM 2702 O O . GLY B 1 82 ? -13.516 7.176 3.742 1 98.81 82 GLY B O 1
ATOM 2703 N N . VAL B 1 83 ? -12.086 6.297 5.199 1 98.88 83 VAL B N 1
ATOM 2704 C CA . VAL B 1 83 ? -11.781 7.605 5.766 1 98.88 83 VAL B CA 1
ATOM 2705 C C . VAL B 1 83 ? -10.266 7.797 5.844 1 98.88 83 VAL B C 1
ATOM 2707 O O . VAL B 1 83 ? -9.539 6.883 6.227 1 98.88 83 VAL B O 1
ATOM 2710 N N . ILE B 1 84 ? -9.812 8.906 5.43 1 98.69 84 ILE B N 1
ATOM 2711 C CA . ILE B 1 84 ? -8.438 9.352 5.609 1 98.69 84 ILE B CA 1
ATOM 2712 C C . ILE B 1 84 ? -8.414 10.609 6.484 1 98.69 84 ILE B C 1
ATOM 2714 O O . ILE B 1 84 ? -9.461 11.102 6.898 1 98.69 84 ILE B O 1
ATOM 2718 N N . THR B 1 85 ? -7.188 11.078 6.809 1 97.69 85 THR B N 1
ATOM 2719 C CA . THR B 1 85 ? -7.082 12.266 7.656 1 97.69 85 THR B CA 1
ATOM 2720 C C . THR B 1 85 ? -6.176 13.312 7.012 1 97.69 85 THR B C 1
ATOM 2722 O O . THR B 1 85 ? -5.516 13.031 6.008 1 97.69 85 THR B O 1
ATOM 2725 N N . SER B 1 86 ? -6.148 14.5 7.605 1 95.38 86 SER B N 1
ATOM 2726 C CA . SER B 1 86 ? -5.375 15.617 7.059 1 95.38 86 SER B CA 1
ATOM 2727 C C . SER B 1 86 ? -4.121 15.875 7.887 1 95.38 86 SER B C 1
ATOM 2729 O O . SER B 1 86 ? -3.449 16.891 7.699 1 95.38 86 SER B O 1
ATOM 2731 N N . CYS B 1 87 ? -3.842 15.031 8.812 1 95.75 87 CYS B N 1
ATOM 2732 C CA . CYS B 1 87 ? -2.643 15.156 9.641 1 95.75 87 CYS B CA 1
ATOM 2733 C C . CYS B 1 87 ? -2.078 13.781 9.984 1 95.75 87 CYS B C 1
ATOM 2735 O O . CYS B 1 87 ? -2.76 12.961 10.602 1 95.75 87 CYS B O 1
ATOM 2737 N N . GLY B 1 88 ? -0.793 13.594 9.742 1 97.12 88 GLY B N 1
ATOM 2738 C CA . GLY B 1 88 ? -0.162 12.297 9.93 1 97.12 88 GLY B CA 1
ATOM 2739 C C . GLY B 1 88 ? -0.027 11.898 11.383 1 97.12 88 GLY B C 1
ATOM 2740 O O . GLY B 1 88 ? 0.172 10.727 11.703 1 97.12 88 GLY B O 1
ATOM 2741 N N . PHE B 1 89 ? -0.132 12.852 12.312 1 97.31 89 PHE B N 1
ATOM 2742 C CA . PHE B 1 89 ? 0.022 12.578 13.734 1 97.31 89 PHE B CA 1
ATOM 2743 C C . PHE B 1 89 ? -1.178 11.805 14.266 1 97.31 89 PHE B C 1
ATOM 2745 O O . PHE B 1 89 ? -1.125 11.242 15.367 1 97.31 89 PHE B O 1
ATOM 2752 N N . LEU B 1 90 ? -2.219 11.758 13.469 1 97.62 90 LEU B N 1
ATOM 2753 C CA . LEU B 1 90 ? -3.377 10.961 13.859 1 97.62 90 LEU B CA 1
ATOM 2754 C C . LEU B 1 90 ? -3.062 9.469 13.789 1 97.62 90 LEU B C 1
ATOM 2756 O O . LEU B 1 90 ? -3.904 8.641 14.125 1 97.62 90 LEU B O 1
ATOM 2760 N N . ALA B 1 91 ? -1.847 9.148 13.438 1 98.06 91 ALA B N 1
ATOM 2761 C CA . ALA B 1 91 ? -1.355 7.781 13.539 1 98.06 91 ALA B CA 1
ATOM 2762 C C . ALA B 1 91 ? -1.625 7.207 14.93 1 98.06 91 ALA B C 1
ATOM 2764 O O . ALA B 1 91 ? -1.91 6.016 15.07 1 98.06 91 ALA B O 1
ATOM 2765 N N . GLN B 1 92 ? -1.567 8.039 15.961 1 97.25 92 GLN B N 1
ATOM 2766 C CA . GLN B 1 92 ? -1.663 7.57 17.344 1 97.25 92 GLN B CA 1
ATOM 2767 C C . GLN B 1 92 ? -3.035 6.969 17.625 1 97.25 92 GLN B C 1
ATOM 2769 O O . GLN B 1 92 ? -3.188 6.164 18.547 1 97.25 92 GLN B O 1
ATOM 2774 N N . VAL B 1 93 ? -4.047 7.289 16.766 1 97.25 93 VAL B N 1
ATOM 2775 C CA . VAL B 1 93 ? -5.383 6.793 17.078 1 97.25 93 VAL B CA 1
ATOM 2776 C C . VAL B 1 93 ? -5.84 5.809 16 1 97.25 93 VAL B C 1
ATOM 2778 O O . VAL B 1 93 ? -7.016 5.445 15.945 1 97.25 93 VAL B O 1
ATOM 2781 N N . GLN B 1 94 ? -5.023 5.398 15.102 1 98.31 94 GLN B N 1
ATOM 2782 C CA . GLN B 1 94 ? -5.395 4.516 14 1 98.31 94 GLN B CA 1
ATOM 2783 C C . GLN B 1 94 ? -6.16 3.299 14.5 1 98.31 94 GLN B C 1
ATOM 2785 O O . GLN B 1 94 ? -7.301 3.064 14.094 1 98.31 94 GLN B O 1
ATOM 2790 N N . ASN B 1 95 ? -5.559 2.504 15.438 1 97.38 95 ASN B N 1
ATOM 2791 C CA . ASN B 1 95 ? -6.176 1.267 15.906 1 97.38 95 ASN B CA 1
ATOM 2792 C C . ASN B 1 95 ? -7.5 1.533 16.609 1 97.38 95 ASN B C 1
ATOM 2794 O O . ASN B 1 95 ? -8.492 0.839 16.375 1 97.38 95 ASN B O 1
ATOM 2798 N N . ARG B 1 96 ? -7.523 2.557 17.453 1 97.69 96 ARG B N 1
ATOM 2799 C CA . ARG B 1 96 ? -8.727 2.871 18.219 1 97.69 96 ARG B CA 1
ATOM 2800 C C . ARG B 1 96 ? -9.852 3.348 17.312 1 97.69 96 ARG B C 1
ATOM 2802 O O . ARG B 1 96 ? -11 2.939 17.469 1 97.69 96 ARG B O 1
ATOM 2809 N N . LEU B 1 97 ? -9.492 4.203 16.375 1 98.31 97 LEU B N 1
ATOM 2810 C CA . LEU B 1 97 ? -10.484 4.73 15.453 1 98.31 97 LEU B CA 1
ATOM 2811 C C . LEU B 1 97 ? -11.031 3.625 14.555 1 98.31 97 LEU B C 1
ATOM 2813 O O . LEU B 1 97 ? -12.242 3.496 14.391 1 98.31 97 LEU B O 1
ATOM 2817 N N . ALA B 1 98 ? -10.125 2.814 13.992 1 98.38 98 ALA B N 1
ATOM 2818 C CA . ALA B 1 98 ? -10.539 1.728 13.109 1 98.38 98 ALA B CA 1
ATOM 2819 C C . ALA B 1 98 ? -11.406 0.718 13.852 1 98.38 98 ALA B C 1
ATOM 2821 O O . ALA B 1 98 ? -12.273 0.079 13.258 1 98.38 98 ALA B O 1
ATOM 2822 N N . ALA B 1 99 ? -11.211 0.554 15.117 1 97.62 99 ALA B N 1
ATOM 2823 C CA . ALA B 1 99 ? -12.016 -0.353 15.938 1 97.62 99 ALA B CA 1
ATOM 2824 C C . ALA B 1 99 ? -13.414 0.213 16.172 1 97.62 99 ALA B C 1
ATOM 2826 O O . ALA B 1 99 ? -14.367 -0.54 16.375 1 97.62 99 ALA B O 1
ATOM 2827 N N . ALA B 1 100 ? -13.523 1.519 16.141 1 98.06 100 ALA B N 1
ATOM 2828 C CA . ALA B 1 100 ? -14.734 2.178 16.625 1 98.06 100 ALA B CA 1
ATOM 2829 C C . ALA B 1 100 ? -15.695 2.488 15.484 1 98.06 100 ALA B C 1
ATOM 2831 O O . ALA B 1 100 ? -16.875 2.766 15.711 1 98.06 100 ALA B O 1
ATOM 2832 N N . VAL B 1 101 ? -15.242 2.445 14.258 1 98.25 101 VAL B N 1
ATOM 2833 C CA . VAL B 1 101 ? -16.094 2.846 13.141 1 98.25 101 VAL B CA 1
ATOM 2834 C C . VAL B 1 101 ? -16.328 1.656 12.211 1 98.25 101 VAL B C 1
ATOM 2836 O O . VAL B 1 101 ? -15.602 0.657 12.289 1 98.25 101 VAL B O 1
ATOM 2839 N N . LYS B 1 102 ? -17.281 1.723 11.289 1 96.56 102 LYS B N 1
ATOM 2840 C CA . LYS B 1 102 ? -17.719 0.591 10.484 1 96.56 102 LYS B CA 1
ATOM 2841 C C . LYS B 1 102 ? -16.922 0.493 9.18 1 96.56 102 LYS B C 1
ATOM 2843 O O . LYS B 1 102 ? -16.703 -0.604 8.672 1 96.56 102 LYS B O 1
ATOM 2848 N N . ILE B 1 103 ? -16.547 1.653 8.609 1 98.06 103 ILE B N 1
ATOM 2849 C CA . ILE B 1 103 ? -15.82 1.643 7.344 1 98.06 103 ILE B CA 1
ATOM 2850 C C . ILE B 1 103 ? -14.32 1.731 7.598 1 98.06 103 ILE B C 1
ATOM 2852 O O . ILE B 1 103 ? -13.891 2.229 8.641 1 98.06 103 ILE B O 1
ATOM 2856 N N . PRO B 1 104 ? -13.453 1.24 6.688 1 98.81 104 PRO B N 1
ATOM 2857 C CA . PRO B 1 104 ? -12 1.267 6.867 1 98.81 104 PRO B CA 1
ATOM 2858 C C . PRO B 1 104 ? -11.453 2.682 7.047 1 98.81 104 PRO B C 1
ATOM 2860 O O . PRO B 1 104 ? -12.023 3.639 6.52 1 98.81 104 PRO B O 1
ATOM 2863 N N . VAL B 1 105 ? -10.305 2.771 7.789 1 98.81 105 VAL B N 1
ATOM 2864 C CA . VAL B 1 105 ? -9.688 4.062 8.078 1 98.81 105 VAL B CA 1
ATOM 2865 C C . VAL B 1 105 ? -8.18 3.977 7.855 1 98.81 105 VAL B C 1
ATOM 2867 O O . VAL B 1 105 ? -7.543 2.994 8.242 1 98.81 105 VAL B O 1
ATOM 2870 N N . ALA B 1 106 ? -7.602 4.918 7.223 1 98.81 106 ALA B N 1
ATOM 2871 C CA . ALA B 1 106 ? -6.164 5.125 7.086 1 98.81 106 ALA B CA 1
ATOM 2872 C C . ALA B 1 106 ? -5.766 6.531 7.531 1 98.81 106 ALA B C 1
ATOM 2874 O O . ALA B 1 106 ? -5.938 7.496 6.785 1 98.81 106 ALA B O 1
ATOM 2875 N N . THR B 1 107 ? -5.09 6.648 8.625 1 98.5 107 THR B N 1
ATOM 2876 C CA . THR B 1 107 ? -4.945 7.953 9.266 1 98.5 107 THR B CA 1
ATOM 2877 C C . THR B 1 107 ? -3.646 8.625 8.828 1 98.5 107 THR B C 1
ATOM 2879 O O . THR B 1 107 ? -3.529 9.852 8.883 1 98.5 107 THR B O 1
ATOM 2882 N N . SER B 1 108 ? -2.682 7.82 8.461 1 98.69 108 SER B N 1
ATOM 2883 C CA . SER B 1 108 ? -1.339 8.367 8.289 1 98.69 108 SER B CA 1
ATOM 2884 C C . SER B 1 108 ? -0.547 7.578 7.254 1 98.69 108 SER B C 1
ATOM 2886 O O . SER B 1 108 ? -0.672 6.352 7.172 1 98.69 108 SER B O 1
ATOM 2888 N N . SER B 1 109 ? 0.302 8.32 6.531 1 98.75 109 SER B N 1
ATOM 2889 C CA . SER B 1 109 ? 1.203 7.656 5.598 1 98.75 109 SER B CA 1
ATOM 2890 C C . SER B 1 109 ? 2.094 6.645 6.312 1 98.75 109 SER B C 1
ATOM 2892 O O . SER B 1 109 ? 2.643 5.738 5.684 1 98.75 109 SER B O 1
ATOM 2894 N N . LEU B 1 110 ? 2.203 6.715 7.621 1 98.81 110 LEU B N 1
ATOM 2895 C CA . LEU B 1 110 ? 3.066 5.852 8.422 1 98.81 110 LEU B CA 1
ATOM 2896 C C . LEU B 1 110 ? 2.531 4.422 8.445 1 98.81 110 LEU B C 1
ATOM 2898 O O . LEU B 1 110 ? 3.248 3.492 8.82 1 98.81 110 LEU B O 1
ATOM 2902 N N . ILE B 1 111 ? 1.299 4.223 8.008 1 98.38 111 ILE B N 1
ATOM 2903 C CA . ILE B 1 111 ? 0.733 2.879 7.918 1 98.38 111 ILE B CA 1
ATOM 2904 C C . ILE B 1 111 ? 1.55 2.043 6.934 1 98.38 111 ILE B C 1
ATOM 2906 O O . ILE B 1 111 ? 1.541 0.811 7.004 1 98.38 111 ILE B O 1
ATOM 2910 N N . GLN B 1 112 ? 2.336 2.695 6.082 1 98.62 112 GLN B N 1
ATOM 2911 C CA . GLN B 1 112 ? 3.092 2.041 5.02 1 98.62 112 GLN B CA 1
ATOM 2912 C C . GLN B 1 112 ? 4.402 1.463 5.547 1 98.62 112 GLN B C 1
ATOM 2914 O O . GLN B 1 112 ? 5.074 0.702 4.852 1 98.62 112 GLN B O 1
ATOM 2919 N N . LEU B 1 113 ? 4.824 1.754 6.746 1 98.62 113 LEU B N 1
ATOM 2920 C CA . LEU B 1 113 ? 6.16 1.471 7.254 1 98.62 113 LEU B CA 1
ATOM 2921 C C . LEU B 1 113 ? 6.441 -0.029 7.242 1 98.62 113 LEU B C 1
ATOM 2923 O O . LEU B 1 113 ? 7.5 -0.463 6.789 1 98.62 113 LEU B O 1
ATOM 2927 N N . PRO B 1 114 ? 5.457 -0.887 7.699 1 98 114 PRO B N 1
ATOM 2928 C CA . PRO B 1 114 ? 5.754 -2.318 7.609 1 98 114 PRO B CA 1
ATOM 2929 C C . PRO B 1 114 ? 5.953 -2.793 6.172 1 98 114 PRO B C 1
ATOM 2931 O O . PRO B 1 114 ? 6.84 -3.607 5.906 1 98 114 PRO B O 1
ATOM 2934 N N . PHE B 1 115 ? 5.156 -2.275 5.301 1 97.88 115 PHE B N 1
ATOM 2935 C CA . PHE B 1 115 ? 5.258 -2.611 3.887 1 97.88 115 PHE B CA 1
ATOM 2936 C C . PHE B 1 115 ? 6.613 -2.195 3.33 1 97.88 115 PHE B C 1
ATOM 2938 O O . PHE B 1 115 ? 7.309 -3.002 2.707 1 97.88 115 PHE B O 1
ATOM 2945 N N . VAL B 1 116 ? 6.977 -0.964 3.615 1 98.69 116 VAL B N 1
ATOM 2946 C CA . VAL B 1 116 ? 8.242 -0.403 3.15 1 98.69 116 VAL B CA 1
ATOM 2947 C C . VAL B 1 116 ? 9.406 -1.217 3.711 1 98.69 116 VAL B C 1
ATOM 2949 O O . VAL B 1 116 ? 10.352 -1.536 2.988 1 98.69 116 VAL B O 1
ATOM 2952 N N . SER B 1 117 ? 9.32 -1.623 4.977 1 98.25 117 SER B N 1
ATOM 2953 C CA . SER B 1 117 ? 10.391 -2.377 5.617 1 98.25 117 SER B CA 1
ATOM 2954 C C . SER B 1 117 ? 10.633 -3.707 4.914 1 98.25 117 SER B C 1
ATOM 2956 O O . SER B 1 117 ? 11.773 -4.145 4.773 1 98.25 117 SER B O 1
ATOM 2958 N N . MET B 1 118 ? 9.602 -4.34 4.422 1 98.06 118 MET B N 1
ATOM 2959 C CA . MET B 1 118 ? 9.719 -5.645 3.773 1 98.06 118 MET B CA 1
ATOM 2960 C C . MET B 1 118 ? 10.383 -5.516 2.41 1 98.06 118 MET B C 1
ATOM 2962 O O . MET B 1 118 ? 11.25 -6.324 2.059 1 98.06 118 MET B O 1
ATOM 2966 N N . VAL B 1 119 ? 10.07 -4.449 1.696 1 98.44 119 VAL B N 1
ATOM 2967 C CA . VAL B 1 119 ? 10.5 -4.418 0.302 1 98.44 119 VAL B CA 1
ATOM 2968 C C . VAL B 1 119 ? 11.938 -3.92 0.217 1 98.44 119 VAL B C 1
ATOM 2970 O O . VAL B 1 119 ? 12.664 -4.27 -0.715 1 98.44 119 VAL B O 1
ATOM 2973 N N . ILE B 1 120 ? 12.383 -3.143 1.196 1 98.38 120 ILE B N 1
ATOM 2974 C CA . ILE B 1 120 ? 13.742 -2.607 1.112 1 98.38 120 ILE B CA 1
ATOM 2975 C C . ILE B 1 120 ? 14.719 -3.582 1.765 1 98.38 120 ILE B C 1
ATOM 2977 O O . ILE B 1 120 ? 15.93 -3.465 1.583 1 98.38 120 ILE B O 1
ATOM 2981 N N . GLY B 1 121 ? 14.211 -4.496 2.611 1 96.5 121 GLY B N 1
ATOM 2982 C CA . GLY B 1 121 ? 15.062 -5.496 3.234 1 96.5 121 GLY B CA 1
ATOM 2983 C C . GLY B 1 121 ? 15.375 -5.191 4.688 1 96.5 121 GLY B C 1
ATOM 2984 O O . GLY B 1 121 ? 15.297 -4.039 5.117 1 96.5 121 GLY B O 1
ATOM 2985 N N . PRO B 1 122 ? 15.797 -6.211 5.395 1 95 122 PRO B N 1
ATOM 2986 C CA . PRO B 1 122 ? 15.906 -6.121 6.855 1 95 122 PRO B CA 1
ATOM 2987 C C . PRO B 1 122 ? 17.125 -5.328 7.309 1 95 122 PRO B C 1
ATOM 2989 O O . PRO B 1 122 ? 17.203 -4.902 8.469 1 95 122 PRO B O 1
ATOM 2992 N N . SER B 1 123 ? 18.062 -5.086 6.473 1 95.56 123 SER B N 1
ATOM 2993 C CA . SER B 1 123 ? 19.281 -4.406 6.875 1 95.56 123 SER B CA 1
ATOM 2994 C C . SER B 1 123 ? 19.188 -2.9 6.645 1 95.56 123 SER B C 1
ATOM 2996 O O . SER B 1 123 ? 20.078 -2.146 7.039 1 95.56 123 SER B O 1
ATOM 2998 N N . LYS B 1 124 ? 18.125 -2.486 6.031 1 98.25 124 LYS B N 1
ATOM 2999 C CA . LYS B 1 124 ? 17.984 -1.078 5.676 1 98.25 124 LYS B CA 1
ATOM 3000 C C . LYS B 1 124 ? 17.141 -0.332 6.703 1 98.25 124 LYS B C 1
ATOM 3002 O O . LYS B 1 124 ? 16.297 -0.93 7.371 1 98.25 124 LYS B O 1
ATOM 3007 N N . LEU B 1 125 ? 17.438 0.951 6.836 1 98.62 125 LEU B N 1
ATOM 3008 C CA . LEU B 1 125 ? 16.641 1.865 7.641 1 98.62 125 LEU B CA 1
ATOM 3009 C C . LEU B 1 125 ? 15.57 2.541 6.789 1 98.62 125 LEU B C 1
ATOM 3011 O O . LEU B 1 125 ? 15.672 2.57 5.562 1 98.62 125 LEU B O 1
ATOM 3015 N N . ILE B 1 126 ? 14.547 2.992 7.426 1 98.88 126 ILE B N 1
ATOM 3016 C CA . ILE B 1 126 ? 13.516 3.816 6.805 1 98.88 126 ILE B CA 1
ATOM 3017 C C . ILE B 1 126 ? 13.625 5.25 7.32 1 98.88 126 ILE B C 1
ATOM 3019 O O . ILE B 1 126 ? 13.57 5.488 8.531 1 98.88 126 ILE B O 1
ATOM 3023 N N . GLY B 1 127 ? 13.836 6.191 6.422 1 98.94 127 GLY B N 1
ATOM 3024 C CA . GLY B 1 127 ? 13.773 7.594 6.797 1 98.94 127 GLY B CA 1
ATOM 3025 C C . GLY B 1 127 ? 12.359 8.141 6.812 1 98.94 127 GLY B C 1
ATOM 3026 O O . GLY B 1 127 ? 11.586 7.898 5.883 1 98.94 127 GLY B O 1
ATOM 3027 N N . VAL B 1 128 ? 11.984 8.844 7.844 1 98.94 128 VAL B N 1
ATOM 3028 C CA . VAL B 1 128 ? 10.695 9.516 7.941 1 98.94 128 VAL B CA 1
ATOM 3029 C C . VAL B 1 128 ? 10.898 11.023 8.039 1 98.94 128 VAL B C 1
ATOM 3031 O O . VAL B 1 128 ? 11.609 11.508 8.93 1 98.94 128 VAL B O 1
ATOM 3034 N N . LEU B 1 129 ? 10.359 11.773 7.09 1 98.88 129 LEU B N 1
ATOM 3035 C CA . LEU B 1 129 ? 10.273 13.219 7.227 1 98.88 129 LEU B CA 1
ATOM 3036 C C . LEU B 1 129 ? 8.945 13.625 7.859 1 98.88 129 LEU B C 1
ATOM 3038 O O . LEU B 1 129 ? 7.883 13.18 7.426 1 98.88 129 LEU B O 1
ATOM 3042 N N . THR B 1 130 ? 9.047 14.422 8.891 1 98.62 130 THR B N 1
ATOM 3043 C CA . THR B 1 130 ? 7.852 14.766 9.656 1 98.62 130 THR B CA 1
ATOM 3044 C C . THR B 1 130 ? 7.816 16.25 9.961 1 98.62 130 THR B C 1
ATOM 3046 O O . THR B 1 130 ? 8.82 16.953 9.797 1 98.62 130 THR B O 1
ATOM 3049 N N . PHE B 1 131 ? 6.617 16.719 10.258 1 97.25 131 PHE B N 1
ATOM 3050 C CA . PHE B 1 131 ? 6.414 18.109 10.672 1 97.25 131 PHE B CA 1
ATOM 3051 C C . PHE B 1 131 ? 7.215 18.422 11.938 1 97.25 131 PHE B C 1
ATOM 3053 O O . PHE B 1 131 ? 7.898 19.438 12 1 97.25 131 PHE B O 1
ATOM 3060 N N . ASP B 1 132 ? 7.234 17.516 12.867 1 96.94 132 ASP B N 1
ATOM 3061 C CA . ASP B 1 132 ? 7.875 17.75 14.156 1 96.94 132 ASP B CA 1
ATOM 3062 C C . ASP B 1 132 ? 8.469 16.453 14.719 1 96.94 132 ASP B C 1
ATOM 3064 O O . ASP B 1 132 ? 7.758 15.641 15.297 1 96.94 132 ASP B O 1
ATOM 3068 N N . ALA B 1 133 ? 9.773 16.359 14.703 1 97.31 133 ALA B N 1
ATOM 3069 C CA . ALA B 1 133 ? 10.461 15.148 15.109 1 97.31 133 ALA B CA 1
ATOM 3070 C C . ALA B 1 133 ? 10.516 15.031 16.641 1 97.31 133 ALA B C 1
ATOM 3072 O O . ALA B 1 133 ? 10.781 13.953 17.172 1 97.31 133 ALA B O 1
ATOM 3073 N N . GLN B 1 134 ? 10.266 16.094 17.344 1 95.94 134 GLN B N 1
ATOM 3074 C CA . GLN B 1 134 ? 10.25 16.047 18.812 1 95.94 134 GLN B CA 1
ATOM 3075 C C . GLN B 1 134 ? 8.93 15.492 19.328 1 95.94 134 GLN B C 1
ATOM 3077 O O . GLN B 1 134 ? 8.828 15.086 20.484 1 95.94 134 GLN B O 1
ATOM 3082 N N . VAL B 1 135 ? 7.949 15.523 18.469 1 96.31 135 VAL B N 1
ATOM 3083 C CA . VAL B 1 135 ? 6.609 15.109 18.875 1 96.31 135 VAL B CA 1
ATOM 3084 C C . VAL B 1 135 ? 6.332 13.695 18.359 1 96.31 135 VAL B C 1
ATOM 3086 O O . VAL B 1 135 ? 5.797 12.859 19.094 1 96.31 135 VAL B O 1
ATOM 3089 N N . LEU B 1 136 ? 6.672 13.391 17.078 1 97.31 136 LEU B N 1
ATOM 3090 C CA . LEU B 1 136 ? 6.441 12.062 16.531 1 97.31 136 LEU B CA 1
ATOM 3091 C C . LEU B 1 136 ? 7.227 11 17.297 1 97.31 136 LEU B C 1
ATOM 3093 O O . LEU B 1 136 ? 8.453 11.07 17.375 1 97.31 136 LEU B O 1
ATOM 3097 N N . GLY B 1 137 ? 6.527 10.047 17.859 1 93.94 137 GLY B N 1
ATOM 3098 C CA . GLY B 1 137 ? 7.242 9.109 18.703 1 93.94 137 GLY B CA 1
ATOM 3099 C C . GLY B 1 137 ? 6.438 7.859 19.016 1 93.94 137 GLY B C 1
ATOM 3100 O O . GLY B 1 137 ? 5.676 7.379 18.172 1 93.94 137 GLY B O 1
ATOM 3101 N N . LYS B 1 138 ? 6.668 7.32 20.156 1 94 138 LYS B N 1
ATOM 3102 C CA . LYS B 1 138 ? 6.195 5.996 20.547 1 94 138 LYS B CA 1
ATOM 3103 C C . LYS B 1 138 ? 4.672 5.918 20.5 1 94 138 LYS B C 1
ATOM 3105 O O . LYS B 1 138 ? 4.113 4.922 20.031 1 94 138 LYS B O 1
ATOM 3110 N N . ALA B 1 139 ? 4.016 6.969 20.969 1 94.88 139 ALA B N 1
ATOM 3111 C CA . ALA B 1 139 ? 2.555 6.949 20.984 1 94.88 139 ALA B CA 1
ATOM 3112 C C . ALA B 1 139 ? 1.998 6.777 19.578 1 94.88 139 ALA B C 1
ATOM 3114 O O . ALA B 1 139 ? 1.001 6.078 19.375 1 94.88 139 ALA B O 1
ATOM 3115 N N . HIS B 1 140 ? 2.598 7.426 18.625 1 97.81 140 HIS B N 1
ATOM 3116 C CA . HIS B 1 140 ? 2.143 7.375 17.234 1 97.81 140 HIS B CA 1
ATOM 3117 C C . HIS B 1 140 ? 2.395 6 16.625 1 97.81 140 HIS B C 1
ATOM 3119 O O . HIS B 1 140 ? 1.504 5.422 15.992 1 97.81 140 HIS B O 1
ATOM 3125 N N . PHE B 1 141 ? 3.586 5.441 16.859 1 97.44 141 PHE B N 1
ATOM 3126 C CA . PHE B 1 141 ? 3.916 4.129 16.312 1 97.44 141 PHE B CA 1
ATOM 3127 C C . PHE B 1 141 ? 3.094 3.039 17 1 97.44 141 PHE B C 1
ATOM 3129 O O . PHE B 1 141 ? 2.621 2.109 16.344 1 97.44 141 PHE B O 1
ATOM 3136 N N . LYS B 1 142 ? 2.896 3.189 18.281 1 95.31 142 LYS B N 1
ATOM 3137 C CA . LYS B 1 142 ? 2.045 2.252 19 1 95.31 142 LYS B CA 1
ATOM 3138 C C . LYS B 1 142 ? 0.608 2.303 18.484 1 95.31 142 LYS B C 1
ATOM 3140 O O . LYS B 1 142 ? -0.062 1.272 18.406 1 95.31 142 LYS B O 1
ATOM 3145 N N . GLY B 1 143 ? 0.152 3.502 18.203 1 96.44 143 GLY B N 1
ATOM 3146 C CA . GLY B 1 143 ? -1.183 3.668 17.656 1 96.44 143 GLY B CA 1
ATOM 3147 C C . GLY B 1 143 ? -1.397 2.893 16.375 1 96.44 143 GLY B C 1
ATOM 3148 O O . GLY B 1 143 ? -2.529 2.539 16.031 1 96.44 143 GLY B O 1
ATOM 3149 N N . LEU B 1 144 ? -0.327 2.625 15.672 1 96.75 144 LEU B N 1
ATOM 3150 C CA . LEU B 1 144 ? -0.367 1.865 14.43 1 96.75 144 LEU B CA 1
ATOM 3151 C C . LEU B 1 144 ? -0.118 0.383 14.688 1 96.75 144 LEU B C 1
ATOM 3153 O O . LEU B 1 144 ? -0.203 -0.435 13.766 1 96.75 144 LEU B O 1
ATOM 3157 N N . GLY B 1 145 ? 0.298 0.041 15.891 1 94.69 145 GLY B N 1
ATOM 3158 C CA . GLY B 1 145 ? 0.664 -1.33 16.203 1 94.69 145 GLY B CA 1
ATOM 3159 C C . GLY B 1 145 ? 2.053 -1.705 15.734 1 94.69 145 GLY B C 1
ATOM 3160 O O . GLY B 1 145 ? 2.35 -2.885 15.531 1 94.69 145 GLY B O 1
ATOM 3161 N N . ILE B 1 146 ? 2.863 -0.74 15.469 1 95.69 146 ILE B N 1
ATOM 3162 C CA . ILE B 1 146 ? 4.227 -0.999 15.023 1 95.69 146 ILE B CA 1
ATOM 3163 C C . ILE B 1 146 ? 5.105 -1.356 16.219 1 95.69 146 ILE B C 1
ATOM 3165 O O . ILE B 1 146 ? 5.254 -0.559 17.141 1 95.69 146 ILE B O 1
ATOM 3169 N N . GLY B 1 147 ? 5.684 -2.514 16.203 1 93.88 147 GLY B N 1
ATOM 3170 C CA . GLY B 1 147 ? 6.477 -3.018 17.328 1 93.88 147 GLY B CA 1
ATOM 3171 C C . GLY B 1 147 ? 7.852 -2.385 17.406 1 93.88 147 GLY B C 1
ATOM 3172 O O . GLY B 1 147 ? 8.258 -1.646 16.516 1 93.88 147 GLY B O 1
ATOM 3173 N N . GLU B 1 148 ? 8.508 -2.723 18.453 1 95.25 148 GLU B N 1
ATOM 3174 C CA . GLU B 1 148 ? 9.797 -2.119 18.766 1 95.25 148 GLU B CA 1
ATOM 3175 C C . GLU B 1 148 ? 10.844 -2.488 17.703 1 95.25 148 GLU B C 1
ATOM 3177 O O . GLU B 1 148 ? 11.719 -1.683 17.391 1 95.25 148 GLU B O 1
ATOM 3182 N N . GLU B 1 149 ? 10.773 -3.672 17.234 1 94.94 149 GLU B N 1
ATOM 3183 C CA . GLU B 1 149 ? 11.75 -4.113 16.25 1 94.94 149 GLU B CA 1
ATOM 3184 C C . GLU B 1 149 ? 11.727 -3.225 15.008 1 94.94 149 GLU B C 1
ATOM 3186 O O . GLU B 1 149 ? 12.766 -2.742 14.562 1 94.94 149 GLU B O 1
ATOM 3191 N N . LEU B 1 150 ? 10.586 -3.014 14.516 1 96.5 150 LEU B N 1
ATOM 3192 C CA . LEU B 1 150 ? 10.484 -2.146 13.344 1 96.5 150 LEU B CA 1
ATOM 3193 C C . LEU B 1 150 ? 10.797 -0.7 13.711 1 96.5 150 LEU B C 1
ATOM 3195 O O . LEU B 1 150 ? 11.445 0.014 12.938 1 96.5 150 LEU B O 1
ATOM 3199 N N . GLN B 1 151 ? 10.359 -0.265 14.898 1 97.62 151 GLN B N 1
ATOM 3200 C CA . GLN B 1 151 ? 10.641 1.101 15.328 1 97.62 151 GLN B CA 1
ATOM 3201 C C . GLN B 1 151 ? 12.141 1.381 15.344 1 97.62 151 GLN B C 1
ATOM 3203 O O . GLN B 1 151 ? 12.57 2.484 15.008 1 97.62 151 GLN B O 1
ATOM 3208 N N . SER B 1 152 ? 12.906 0.402 15.703 1 97.31 152 SER B N 1
ATOM 3209 C CA . SER B 1 152 ? 14.352 0.565 15.805 1 97.31 152 SER B CA 1
ATOM 3210 C C . SER B 1 152 ? 14.984 0.792 14.438 1 97.31 152 SER B C 1
ATOM 3212 O O . SER B 1 152 ? 16.141 1.221 14.344 1 97.31 152 SER B O 1
ATOM 3214 N N . ARG B 1 153 ? 14.25 0.59 13.375 1 98 153 ARG B N 1
ATOM 3215 C CA . ARG B 1 153 ? 14.766 0.756 12.016 1 98 153 ARG B CA 1
ATOM 3216 C C . ARG B 1 153 ? 14.289 2.072 11.406 1 98 153 ARG B C 1
ATOM 3218 O O . ARG B 1 153 ? 14.539 2.346 10.234 1 98 153 ARG B O 1
ATOM 3225 N N . ILE B 1 154 ? 13.594 2.844 12.117 1 98.56 154 ILE B N 1
ATOM 3226 C CA . ILE B 1 154 ? 13.047 4.102 11.625 1 98.56 154 ILE B CA 1
ATOM 3227 C C . ILE B 1 154 ? 13.898 5.266 12.117 1 98.56 154 ILE B C 1
ATOM 3229 O O . ILE B 1 154 ? 14.203 5.363 13.312 1 98.56 154 ILE B O 1
ATOM 3233 N N . VAL B 1 155 ? 14.328 6.113 11.273 1 98.56 155 VAL B N 1
ATOM 3234 C CA . VAL B 1 155 ? 15.016 7.355 11.609 1 98.56 155 VAL B CA 1
ATOM 3235 C C . VAL B 1 155 ? 14.156 8.547 11.203 1 98.56 155 VAL B C 1
ATOM 3237 O O . VAL B 1 155 ? 13.703 8.633 10.062 1 98.56 155 VAL B O 1
ATOM 3240 N N . VAL B 1 156 ? 13.938 9.453 12.172 1 98.44 156 VAL B N 1
ATOM 3241 C CA . VAL B 1 156 ? 12.984 10.531 11.977 1 98.44 156 VAL B CA 1
ATOM 3242 C C . VAL B 1 156 ? 13.727 11.867 11.883 1 98.44 156 VAL B C 1
ATOM 3244 O O . VAL B 1 156 ? 14.641 12.133 12.664 1 98.44 156 VAL B O 1
ATOM 3247 N N . LYS B 1 157 ? 13.391 12.656 10.914 1 98.38 157 LYS B N 1
ATOM 3248 C CA . LYS B 1 157 ? 13.852 14.039 10.781 1 98.38 157 LYS B CA 1
ATOM 3249 C C . LYS B 1 157 ? 12.68 15 10.602 1 98.38 157 LYS B C 1
ATOM 3251 O O . LYS B 1 157 ? 11.773 14.742 9.812 1 98.38 157 LYS B O 1
ATOM 3256 N N . GLY B 1 158 ? 12.672 16.047 11.359 1 98 158 GLY B N 1
ATOM 3257 C CA . GLY B 1 158 ? 11.594 17.016 11.336 1 98 158 GLY B CA 1
ATOM 3258 C C . GLY B 1 158 ? 11.969 18.312 10.641 1 98 158 GLY B C 1
ATOM 3259 O O . GLY B 1 158 ? 13.156 18.578 10.398 1 98 158 GLY B O 1
ATOM 3260 N N . CYS B 1 159 ? 10.961 19.031 10.273 1 97.19 159 CYS B N 1
ATOM 3261 C CA . CYS B 1 159 ? 11.18 20.391 9.781 1 97.19 159 CYS B CA 1
ATOM 3262 C C . CYS B 1 159 ? 11.797 21.266 10.852 1 97.19 159 CYS B C 1
ATOM 3264 O O . CYS B 1 159 ? 11.469 21.141 12.039 1 97.19 159 CYS B O 1
ATOM 3266 N N . PRO B 1 160 ? 12.719 22.141 10.438 1 96.31 160 PRO B N 1
ATOM 3267 C CA . PRO B 1 160 ? 13.352 23.016 11.438 1 96.31 160 PRO B CA 1
ATOM 3268 C C . PRO B 1 160 ? 12.359 23.984 12.078 1 96.31 160 PRO B C 1
ATOM 3270 O O . PRO B 1 160 ? 11.422 24.438 11.422 1 96.31 160 PRO B O 1
ATOM 3273 N N . VAL B 1 161 ? 12.742 24.234 13.328 1 91.94 161 VAL B N 1
ATOM 3274 C CA . VAL B 1 161 ? 12 25.297 14 1 91.94 161 VAL B CA 1
ATOM 3275 C C . VAL B 1 161 ? 12.18 26.609 13.25 1 91.94 161 VAL B C 1
ATOM 3277 O O . VAL B 1 161 ? 13.305 27 12.914 1 91.94 161 VAL B O 1
ATOM 3280 N N . GLY B 1 162 ? 11.164 27.312 12.891 1 91.62 162 GLY B N 1
ATOM 3281 C CA . GLY B 1 162 ? 11.258 28.547 12.133 1 91.62 162 GLY B CA 1
ATOM 3282 C C . GLY B 1 162 ? 11.367 28.328 10.641 1 91.62 162 GLY B C 1
ATOM 3283 O O . GLY B 1 162 ? 11.633 29.266 9.883 1 91.62 162 GLY B O 1
ATOM 3284 N N . GLY B 1 163 ? 11.289 27.109 10.297 1 96.44 163 GLY B N 1
ATOM 3285 C CA . GLY B 1 163 ? 11.352 26.781 8.875 1 96.44 163 GLY B CA 1
ATOM 3286 C C . GLY B 1 163 ? 10.102 27.188 8.117 1 96.44 163 GLY B C 1
ATOM 3287 O O . GLY B 1 163 ? 9.164 27.75 8.695 1 96.44 163 GLY B O 1
ATOM 3288 N N . VAL B 1 164 ? 10.141 26.875 6.832 1 97.44 164 VAL B N 1
ATOM 3289 C CA . VAL B 1 164 ? 9.109 27.344 5.902 1 97.44 164 VAL B CA 1
ATOM 3290 C C . VAL B 1 164 ? 7.793 26.625 6.191 1 97.44 164 VAL B C 1
ATOM 3292 O O . VAL B 1 164 ? 6.75 27.266 6.336 1 97.44 164 VAL B O 1
ATOM 3295 N N . LEU B 1 165 ? 7.805 25.312 6.27 1 96.69 165 LEU B N 1
ATOM 3296 C CA . LEU B 1 165 ? 6.582 24.531 6.469 1 96.69 165 LEU B CA 1
ATOM 3297 C C . LEU B 1 165 ? 5.934 24.891 7.805 1 96.69 165 LEU B C 1
ATOM 3299 O O . LEU B 1 165 ? 4.723 25.109 7.875 1 96.69 165 LEU B O 1
ATOM 3303 N N . ARG B 1 166 ? 6.727 24.922 8.828 1 93.88 166 ARG B N 1
ATOM 3304 C CA . ARG B 1 166 ? 6.199 25.266 10.148 1 93.88 166 ARG B CA 1
ATOM 3305 C C . ARG B 1 166 ? 5.625 26.672 10.156 1 93.88 166 ARG B C 1
ATOM 3307 O O . ARG B 1 166 ? 4.574 26.922 10.75 1 93.88 166 ARG B O 1
ATOM 3314 N N . GLY B 1 167 ? 6.348 27.609 9.562 1 93 167 GLY B N 1
ATOM 3315 C CA . GLY B 1 167 ? 5.836 28.969 9.453 1 93 167 GLY B CA 1
ATOM 3316 C C . GLY B 1 167 ? 4.492 29.047 8.758 1 93 167 GLY B C 1
ATOM 3317 O O . GLY B 1 167 ? 3.607 29.781 9.188 1 93 167 GLY B O 1
ATOM 3318 N N . MET B 1 168 ? 4.375 28.266 7.715 1 92.69 168 MET B N 1
ATOM 3319 C CA . MET B 1 168 ? 3.117 28.234 6.973 1 92.69 168 MET B CA 1
ATOM 3320 C C . MET B 1 168 ? 1.987 27.688 7.84 1 92.69 168 MET B C 1
ATOM 3322 O O . MET B 1 168 ? 0.909 28.281 7.906 1 92.69 168 MET B O 1
ATOM 3326 N N . ILE B 1 169 ? 2.225 26.594 8.57 1 90.44 169 ILE B N 1
ATOM 3327 C CA . ILE B 1 169 ? 1.181 25.875 9.297 1 90.44 169 ILE B CA 1
ATOM 3328 C C . ILE B 1 169 ? 0.875 26.594 10.609 1 90.44 169 ILE B C 1
ATOM 3330 O O . ILE B 1 169 ? -0.291 26.781 10.961 1 90.44 169 ILE B O 1
ATOM 3334 N N . ILE B 1 170 ? 1.896 27.078 11.289 1 87.38 170 ILE B N 1
ATOM 3335 C CA . ILE B 1 170 ? 1.729 27.609 12.633 1 87.38 170 ILE B CA 1
ATOM 3336 C C . ILE B 1 170 ? 1.454 29.109 12.555 1 87.38 170 ILE B C 1
ATOM 3338 O O . ILE B 1 170 ? 0.545 29.625 13.219 1 87.38 170 ILE B O 1
ATOM 3342 N N . ASP B 1 171 ? 2.191 29.828 11.688 1 87.94 171 ASP B N 1
ATOM 3343 C CA . ASP B 1 171 ? 2.168 31.281 11.719 1 87.94 171 ASP B CA 1
ATOM 3344 C C . ASP B 1 171 ? 1.287 31.844 10.602 1 87.94 171 ASP B C 1
ATOM 3346 O O . ASP B 1 171 ? 1.011 33.031 10.562 1 87.94 171 ASP B O 1
ATOM 3350 N N . GLY B 1 172 ? 0.901 31.016 9.695 1 90.31 172 GLY B N 1
ATOM 3351 C CA . GLY B 1 172 ? 0.054 31.484 8.609 1 90.31 172 GLY B CA 1
ATOM 3352 C C . GLY B 1 172 ? 0.833 32.125 7.473 1 90.31 172 GLY B C 1
ATOM 3353 O O . GLY B 1 172 ? 0.275 32.875 6.684 1 90.31 172 GLY B O 1
ATOM 3354 N N . ASP B 1 173 ? 2.141 31.828 7.395 1 93.44 173 ASP B N 1
ATOM 3355 C CA . ASP B 1 173 ? 2.967 32.344 6.305 1 93.44 173 ASP B CA 1
ATOM 3356 C C . ASP B 1 1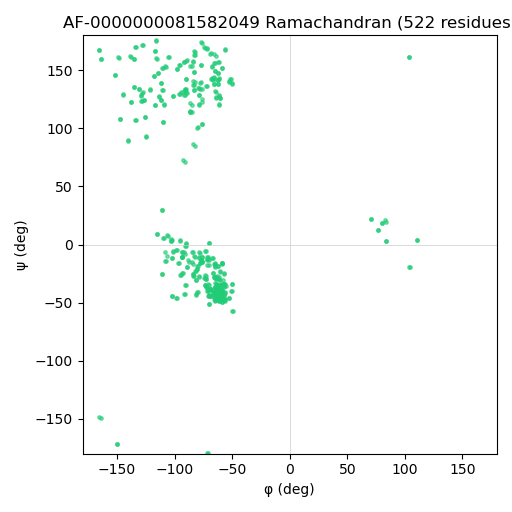73 ? 2.461 31.844 4.953 1 93.44 173 ASP B C 1
ATOM 3358 O O . ASP B 1 173 ? 1.78 30.812 4.875 1 93.44 173 ASP B O 1
ATOM 3362 N N . PRO B 1 174 ? 2.816 32.625 3.898 1 94.81 174 PRO B N 1
ATOM 3363 C CA . PRO B 1 174 ? 2.373 32.219 2.561 1 94.81 174 PRO B CA 1
ATOM 3364 C C . PRO B 1 174 ? 2.936 30.875 2.129 1 94.81 174 PRO B C 1
ATOM 3366 O O . PRO B 1 174 ? 4.039 30.5 2.537 1 94.81 174 PRO B O 1
ATOM 3369 N N . TYR B 1 175 ? 2.158 30.188 1.36 1 96.38 175 TYR B N 1
ATOM 3370 C CA . TYR B 1 175 ? 2.645 29 0.668 1 96.38 175 TYR B CA 1
ATOM 3371 C C . TYR B 1 175 ? 3.504 29.375 -0.532 1 96.38 175 TYR B C 1
ATOM 3373 O O . TYR B 1 175 ? 2.984 29.812 -1.56 1 96.38 175 TYR B O 1
ATOM 3381 N 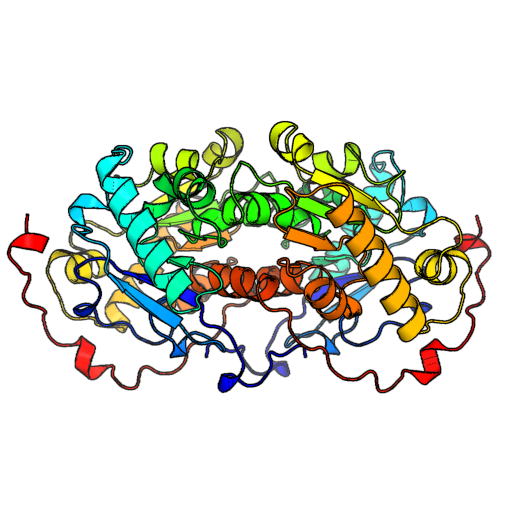N . ILE B 1 176 ? 4.723 29.266 -0.427 1 96.56 176 ILE B N 1
ATOM 3382 C CA . ILE B 1 176 ? 5.656 29.453 -1.529 1 96.56 176 ILE B CA 1
ATOM 3383 C C . ILE B 1 176 ? 6.273 28.109 -1.917 1 96.56 176 ILE B C 1
ATOM 3385 O O . ILE B 1 176 ? 7.156 27.609 -1.223 1 96.56 176 ILE B O 1
ATOM 3389 N N . HIS B 1 177 ? 5.801 27.594 -3.055 1 97.06 177 HIS B N 1
ATOM 3390 C CA . HIS B 1 177 ? 6.152 26.234 -3.471 1 97.06 177 HIS B CA 1
ATOM 3391 C C . HIS B 1 177 ? 7.664 26.031 -3.482 1 97.06 177 HIS B C 1
ATOM 3393 O O . HIS B 1 177 ? 8.164 25.047 -2.938 1 97.06 177 HIS B O 1
ATOM 3399 N N . GLU B 1 178 ? 8.375 27 -4.066 1 97.44 178 GLU B N 1
ATOM 3400 C CA . GLU B 1 178 ? 9.82 26.875 -4.25 1 97.44 178 GLU B CA 1
ATOM 3401 C C . GLU B 1 178 ? 10.547 26.844 -2.91 1 97.44 178 GLU B C 1
ATOM 3403 O O . GLU B 1 178 ? 11.531 26.125 -2.756 1 97.44 178 GLU B O 1
ATOM 3408 N N . ASP B 1 179 ? 10.078 27.594 -1.971 1 98.25 179 ASP B N 1
ATOM 3409 C CA . ASP B 1 179 ? 10.695 27.609 -0.648 1 98.25 179 ASP B CA 1
ATOM 3410 C C . ASP B 1 179 ? 10.445 26.297 0.094 1 98.25 179 ASP B C 1
ATOM 3412 O O . ASP B 1 179 ? 11.344 25.766 0.743 1 98.25 179 ASP B O 1
ATOM 3416 N N . LEU B 1 180 ? 9.25 25.828 0.017 1 98.25 180 LEU B N 1
ATOM 3417 C CA . LEU B 1 180 ? 8.914 24.547 0.637 1 98.25 180 LEU B CA 1
ATOM 3418 C C . LEU B 1 180 ? 9.719 23.406 0.015 1 98.25 180 LEU B C 1
ATOM 3420 O O . LEU B 1 180 ? 10.242 22.562 0.729 1 98.25 180 LEU B O 1
ATOM 3424 N N . GLU B 1 181 ? 9.781 23.438 -1.312 1 98.44 181 GLU B N 1
ATOM 3425 C CA . GLU B 1 181 ? 10.547 22.422 -2.016 1 98.44 181 GLU B CA 1
ATOM 3426 C C . GLU B 1 181 ? 12.008 22.406 -1.563 1 98.44 181 GLU B C 1
ATOM 3428 O O . GLU B 1 181 ? 12.578 21.344 -1.298 1 98.44 181 GLU B O 1
ATOM 3433 N N . LYS B 1 182 ? 12.586 23.609 -1.498 1 98.69 182 LYS B N 1
ATOM 3434 C CA . LYS B 1 182 ? 13.969 23.734 -1.047 1 98.69 182 LYS B CA 1
ATOM 3435 C C . LYS B 1 182 ? 14.141 23.188 0.366 1 98.69 182 LYS B C 1
ATOM 3437 O O . LYS B 1 182 ? 15.109 22.484 0.651 1 98.69 182 LYS B O 1
ATOM 3442 N N . GLU B 1 183 ? 13.25 23.484 1.213 1 98.75 183 GLU B N 1
ATOM 3443 C CA . GLU B 1 183 ? 13.328 23 2.584 1 98.75 183 GLU B CA 1
ATOM 3444 C C . GLU B 1 183 ? 13.203 21.469 2.625 1 98.75 183 GLU B C 1
ATOM 3446 O O . GLU B 1 183 ? 13.969 20.797 3.324 1 98.75 183 GLU B O 1
ATOM 3451 N N . MET B 1 184 ? 12.258 20.875 1.867 1 98.69 184 MET B N 1
ATOM 3452 C CA . MET B 1 184 ? 12.055 19.438 1.847 1 98.69 184 MET B CA 1
ATOM 3453 C C . MET B 1 184 ? 13.297 18.719 1.329 1 98.69 184 MET B C 1
ATOM 3455 O O . MET B 1 184 ? 13.727 17.703 1.899 1 98.69 184 MET B O 1
ATOM 3459 N N . ILE B 1 185 ? 13.852 19.25 0.239 1 98.81 185 ILE B N 1
ATOM 3460 C CA . ILE B 1 185 ? 15.062 18.688 -0.328 1 98.81 185 ILE B CA 1
ATOM 3461 C C . ILE B 1 185 ? 16.188 18.734 0.703 1 98.81 185 ILE B C 1
ATOM 3463 O O . ILE B 1 185 ? 16.906 17.75 0.903 1 98.81 185 ILE B O 1
ATOM 3467 N N . GLY B 1 186 ? 16.312 19.906 1.377 1 98.69 186 GLY B N 1
ATOM 3468 C CA . GLY B 1 186 ? 17.359 20.078 2.367 1 98.69 186 GLY B CA 1
ATOM 3469 C C . GLY B 1 186 ? 17.266 19.078 3.512 1 98.69 186 GLY B C 1
ATOM 3470 O O . GLY B 1 186 ? 18.266 18.438 3.867 1 98.69 186 GLY B O 1
ATOM 3471 N N . ILE B 1 187 ? 16.094 18.891 4.039 1 98.5 187 ILE B N 1
ATOM 3472 C CA . ILE B 1 187 ? 15.906 17.984 5.176 1 98.5 187 ILE B CA 1
ATOM 3473 C C . ILE B 1 187 ? 16.109 16.547 4.734 1 98.5 187 ILE B C 1
ATOM 3475 O O . ILE B 1 187 ? 16.688 15.742 5.469 1 98.5 187 ILE B O 1
ATOM 3479 N N . ALA B 1 188 ? 15.672 16.188 3.555 1 98.81 188 ALA B N 1
ATOM 3480 C CA . ALA B 1 188 ? 15.852 14.828 3.031 1 98.81 188 ALA B CA 1
ATOM 3481 C C . ALA B 1 188 ? 17.328 14.508 2.82 1 98.81 188 ALA B C 1
ATOM 3483 O O . ALA B 1 188 ? 17.781 13.422 3.18 1 98.81 188 ALA B O 1
ATOM 3484 N N . LYS B 1 189 ? 18.031 15.438 2.238 1 98.75 189 LYS B N 1
ATOM 3485 C CA . LYS B 1 189 ? 19.453 15.227 2.002 1 98.75 189 LYS B CA 1
ATOM 3486 C C . LYS B 1 189 ? 20.203 15.062 3.316 1 98.75 189 LYS B C 1
ATOM 3488 O O . LYS B 1 189 ? 21.078 14.195 3.436 1 98.75 189 LYS B O 1
ATOM 3493 N N . GLU B 1 190 ? 19.906 15.922 4.273 1 98.62 190 GLU B N 1
ATOM 3494 C CA . GLU B 1 190 ? 20.547 15.805 5.582 1 98.62 190 GLU B CA 1
ATOM 3495 C C . GLU B 1 190 ? 20.25 14.453 6.219 1 98.62 190 GLU B C 1
ATOM 3497 O O . GLU B 1 190 ? 21.156 13.812 6.758 1 98.62 190 GLU B O 1
ATOM 3502 N N . LEU B 1 191 ? 19.047 14.016 6.152 1 98.62 191 LEU B N 1
ATOM 3503 C CA . LEU B 1 191 ? 18.625 12.727 6.695 1 98.62 191 LEU B CA 1
ATOM 3504 C C . LEU B 1 191 ? 19.453 11.594 6.094 1 98.62 191 LEU B C 1
ATOM 3506 O O . LEU B 1 191 ? 19.984 10.75 6.82 1 98.62 191 LEU B O 1
ATOM 3510 N N . VAL B 1 192 ? 19.594 11.57 4.793 1 98.5 192 VAL B N 1
ATOM 3511 C CA . VAL B 1 192 ? 20.266 10.484 4.078 1 98.5 192 VAL B CA 1
ATOM 3512 C C . VAL B 1 192 ? 21.766 10.562 4.309 1 98.5 192 VAL B C 1
ATOM 3514 O O . VAL B 1 192 ? 22.438 9.539 4.469 1 98.5 192 VAL B O 1
ATOM 3517 N N . ASP B 1 193 ? 22.312 11.773 4.383 1 98.31 193 ASP B N 1
ATOM 3518 C CA . ASP B 1 193 ? 23.734 11.961 4.625 1 98.31 193 ASP B CA 1
ATOM 3519 C C . ASP B 1 193 ? 24.125 11.445 6.012 1 98.31 193 ASP B C 1
ATOM 3521 O O . ASP B 1 193 ? 25.234 10.945 6.203 1 98.31 193 ASP B O 1
ATOM 3525 N N . GLU B 1 194 ? 23.234 11.562 6.914 1 98.19 194 GLU B N 1
ATOM 3526 C CA . GLU B 1 194 ? 23.484 11.156 8.297 1 98.19 194 GLU B CA 1
ATOM 3527 C C . GLU B 1 194 ? 23.25 9.664 8.484 1 98.19 194 GLU B C 1
ATOM 3529 O O . GLU B 1 194 ? 23.672 9.086 9.484 1 98.19 194 GLU B O 1
ATOM 3534 N N . ASN B 1 195 ? 22.594 9.078 7.586 1 98.12 195 ASN B N 1
ATOM 3535 C CA . ASN B 1 195 ? 22.188 7.676 7.684 1 98.12 195 ASN B CA 1
ATOM 3536 C C . ASN B 1 195 ? 22.312 6.961 6.34 1 98.12 195 ASN B C 1
ATOM 3538 O O . ASN B 1 195 ? 21.312 6.77 5.637 1 98.12 195 ASN B O 1
ATOM 3542 N N . LEU B 1 196 ? 23.406 6.391 6.016 1 96.5 196 LEU B N 1
ATOM 3543 C CA . LEU B 1 196 ? 23.734 5.895 4.684 1 96.5 196 LEU B CA 1
ATOM 3544 C C . LEU B 1 196 ? 23 4.586 4.395 1 96.5 196 LEU B C 1
ATOM 3546 O O . LEU B 1 196 ? 22.922 4.156 3.244 1 96.5 196 LEU B O 1
ATOM 3550 N N . SER B 1 197 ? 22.391 3.979 5.375 1 97.69 197 SER B N 1
ATOM 3551 C CA . SER B 1 197 ? 21.734 2.686 5.188 1 97.69 197 SER B CA 1
ATOM 3552 C C . SER B 1 197 ? 20.25 2.852 4.902 1 97.69 197 SER B C 1
ATOM 3554 O O . SER B 1 197 ? 19.516 1.865 4.824 1 97.69 197 SER B O 1
ATOM 3556 N N . ILE B 1 198 ? 19.781 4.082 4.781 1 98.75 198 ILE B N 1
ATOM 3557 C CA . ILE B 1 198 ? 18.375 4.293 4.488 1 98.75 198 ILE B CA 1
ATOM 3558 C C . ILE B 1 198 ? 18.047 3.736 3.105 1 98.75 198 ILE B C 1
ATOM 3560 O O . ILE B 1 198 ? 18.75 4.012 2.133 1 98.75 198 ILE B O 1
ATOM 3564 N N . GLY B 1 199 ? 16.953 2.967 3.059 1 98.75 199 GLY B N 1
ATOM 3565 C CA . GLY B 1 199 ? 16.562 2.34 1.808 1 98.75 199 GLY B CA 1
ATOM 3566 C C . GLY B 1 199 ? 15.328 2.965 1.19 1 98.75 199 GLY B C 1
ATOM 3567 O O . GLY B 1 199 ? 15.023 2.727 0.02 1 98.75 199 GLY B O 1
ATOM 3568 N N . ALA B 1 200 ? 14.586 3.773 1.942 1 98.94 200 ALA B N 1
ATOM 3569 C CA . ALA B 1 200 ? 13.391 4.473 1.482 1 98.94 200 ALA B CA 1
ATOM 3570 C C . ALA B 1 200 ? 13.016 5.605 2.434 1 98.94 200 ALA B C 1
ATOM 3572 O O . ALA B 1 200 ? 13.461 5.629 3.586 1 98.94 200 ALA B O 1
ATOM 3573 N N . ILE B 1 201 ? 12.25 6.523 1.924 1 98.94 201 ILE B N 1
ATOM 3574 C CA . ILE B 1 201 ? 11.789 7.664 2.705 1 98.94 201 ILE B CA 1
ATOM 3575 C C . ILE B 1 201 ? 10.266 7.684 2.73 1 98.94 201 ILE B C 1
ATOM 3577 O O . ILE B 1 201 ? 9.617 7.449 1.708 1 98.94 201 ILE B O 1
ATOM 3581 N N . VAL B 1 202 ? 9.664 7.875 3.867 1 98.94 202 VAL B N 1
ATOM 3582 C CA . VAL B 1 202 ? 8.227 8.094 4.02 1 98.94 202 VAL B CA 1
ATOM 3583 C C . VAL B 1 202 ? 7.973 9.531 4.488 1 98.94 202 VAL B C 1
ATOM 3585 O O . VAL B 1 202 ? 8.539 9.969 5.492 1 98.94 202 VAL B O 1
ATOM 3588 N N . LEU B 1 203 ? 7.172 10.266 3.742 1 98.94 203 LEU B N 1
ATOM 3589 C CA . LEU B 1 203 ? 6.754 11.609 4.125 1 98.94 203 LEU B CA 1
ATOM 3590 C C . LEU B 1 203 ? 5.512 11.562 5.008 1 98.94 203 LEU B C 1
ATOM 3592 O O . LEU B 1 203 ? 4.434 11.18 4.547 1 98.94 203 LEU B O 1
ATOM 3596 N N . GLU B 1 204 ? 5.629 11.953 6.219 1 98.62 204 GLU B N 1
ATOM 3597 C CA . GLU B 1 204 ? 4.551 11.844 7.199 1 98.62 204 GLU B CA 1
ATOM 3598 C C . GLU B 1 204 ? 3.555 12.992 7.047 1 98.62 204 GLU B C 1
ATOM 3600 O O . GLU B 1 204 ? 2.342 12.781 7.117 1 98.62 204 GLU B O 1
ATOM 3605 N N . CYS B 1 205 ? 4.035 14.188 6.863 1 97.44 205 CYS B N 1
ATOM 3606 C CA . CYS B 1 205 ? 3.18 15.375 6.832 1 97.44 205 CYS B CA 1
ATOM 3607 C C . CYS B 1 205 ? 2.361 15.422 5.547 1 97.44 205 CYS B C 1
ATOM 3609 O O . CYS B 1 205 ? 2.891 15.195 4.461 1 97.44 205 CYS B O 1
ATOM 3611 N N . THR B 1 206 ? 1.083 15.758 5.66 1 96.38 206 THR B N 1
ATOM 3612 C CA . THR B 1 206 ? 0.151 15.734 4.535 1 96.38 206 THR B CA 1
ATOM 3613 C C . THR B 1 206 ? 0.445 16.875 3.57 1 96.38 206 THR B C 1
ATOM 3615 O O . THR B 1 206 ? -0.049 16.891 2.439 1 96.38 206 THR B O 1
ATOM 3618 N N . GLN B 1 207 ? 1.305 17.828 3.979 1 95.88 207 GLN B N 1
ATOM 3619 C CA . GLN B 1 207 ? 1.677 18.922 3.09 1 95.88 207 GLN B CA 1
ATOM 3620 C C . GLN B 1 207 ? 2.91 18.562 2.266 1 95.88 207 GLN B C 1
ATOM 3622 O O . GLN B 1 207 ? 3.316 19.328 1.386 1 95.88 207 GLN B O 1
ATOM 3627 N N . MET B 1 208 ? 3.451 17.422 2.471 1 98.06 208 MET B N 1
ATOM 3628 C CA . MET B 1 208 ? 4.762 17.125 1.901 1 98.06 208 MET B CA 1
ATOM 3629 C C . MET B 1 208 ? 4.621 16.438 0.551 1 98.06 208 MET B C 1
ATOM 3631 O O . MET B 1 208 ? 5.504 16.531 -0.3 1 98.06 208 MET B O 1
ATOM 3635 N N . PRO B 1 209 ? 3.52 15.734 0.212 1 98.19 209 PRO B N 1
ATOM 3636 C CA . PRO B 1 209 ? 3.434 14.922 -1.002 1 98.19 209 PRO B CA 1
ATOM 3637 C C . PRO B 1 209 ? 3.727 15.719 -2.271 1 98.19 209 PRO B C 1
ATOM 3639 O O . PRO B 1 209 ? 4.363 15.203 -3.193 1 98.19 209 PRO B O 1
ATOM 3642 N N . PRO B 1 210 ? 3.371 17.031 -2.363 1 97.69 210 PRO B N 1
ATOM 3643 C CA . PRO B 1 210 ? 3.705 17.781 -3.578 1 97.69 210 PRO B CA 1
ATOM 3644 C C . PRO B 1 210 ? 5.207 17.812 -3.861 1 97.69 210 PRO B C 1
ATOM 3646 O O . PRO B 1 210 ? 5.621 18.109 -4.984 1 97.69 210 PRO B O 1
ATOM 3649 N N . PHE B 1 211 ? 6.008 17.484 -2.895 1 98.12 211 PHE B N 1
ATOM 3650 C CA . PHE B 1 211 ? 7.453 17.625 -3.035 1 98.12 211 PHE B CA 1
ATOM 3651 C C . PHE B 1 211 ? 8.117 16.25 -3.127 1 98.12 211 PHE B C 1
ATOM 3653 O O . PHE B 1 211 ? 9.344 16.156 -3.121 1 98.12 211 PHE B O 1
ATOM 3660 N N . ALA B 1 212 ? 7.332 15.188 -3.189 1 98.56 212 ALA B N 1
ATOM 3661 C CA . ALA B 1 212 ? 7.848 13.82 -3.193 1 98.56 212 ALA B CA 1
ATOM 3662 C C . ALA B 1 212 ? 8.82 13.602 -4.352 1 98.56 212 ALA B C 1
ATOM 3664 O O . ALA B 1 212 ? 9.883 13.008 -4.172 1 98.56 212 ALA B O 1
ATOM 3665 N N . ARG B 1 213 ? 8.484 14.086 -5.5 1 97.81 213 ARG B N 1
ATOM 3666 C CA . ARG B 1 213 ? 9.328 13.914 -6.676 1 97.81 213 ARG B CA 1
ATOM 3667 C C . ARG B 1 213 ? 10.68 14.602 -6.492 1 97.81 213 ARG B C 1
ATOM 3669 O O . ARG B 1 213 ? 11.719 14.047 -6.844 1 97.81 213 ARG B O 1
ATOM 3676 N N . ALA B 1 214 ? 10.656 15.828 -5.977 1 98.56 214 ALA B N 1
ATOM 3677 C CA . ALA B 1 214 ? 11.891 16.562 -5.723 1 98.56 214 ALA B CA 1
ATOM 3678 C C . ALA B 1 214 ? 12.766 15.836 -4.707 1 98.56 214 ALA B C 1
ATOM 3680 O O . ALA B 1 214 ? 13.984 15.758 -4.871 1 98.56 214 ALA B O 1
ATOM 3681 N N . VAL B 1 215 ? 12.156 15.312 -3.664 1 98.88 215 VAL B N 1
ATOM 3682 C CA . VAL B 1 215 ? 12.867 14.562 -2.641 1 98.88 215 VAL B CA 1
ATOM 3683 C C . VAL B 1 215 ? 13.5 13.312 -3.26 1 98.88 215 VAL B C 1
ATOM 3685 O O . VAL B 1 215 ? 14.656 13 -2.992 1 98.88 215 VAL B O 1
ATOM 3688 N N . GLN B 1 216 ? 12.734 12.625 -4.094 1 98.81 216 GLN B N 1
ATOM 3689 C CA . GLN B 1 216 ? 13.242 11.422 -4.738 1 98.81 216 GLN B CA 1
ATOM 3690 C C . GLN B 1 216 ? 14.43 11.742 -5.645 1 98.81 216 GLN B C 1
ATOM 3692 O O . GLN B 1 216 ? 15.445 11.047 -5.613 1 98.81 216 GLN B O 1
ATOM 3697 N N . LYS B 1 217 ? 14.281 12.758 -6.434 1 98.31 217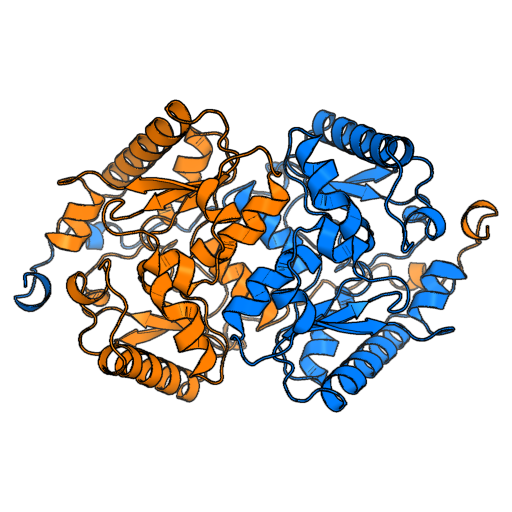 LYS B N 1
ATOM 3698 C CA . LYS B 1 217 ? 15.375 13.164 -7.316 1 98.31 217 LYS B CA 1
ATOM 3699 C C . LYS B 1 217 ? 16.625 13.5 -6.516 1 98.31 217 LYS B C 1
ATOM 3701 O O . LYS B 1 217 ? 17.734 13.148 -6.918 1 98.31 217 LYS B O 1
ATOM 3706 N N . ALA B 1 218 ? 16.453 14.148 -5.41 1 98.75 218 ALA B N 1
ATOM 3707 C CA . ALA B 1 218 ? 17.578 14.633 -4.602 1 98.75 218 ALA B CA 1
ATOM 3708 C C . ALA B 1 218 ? 18.281 13.477 -3.893 1 98.75 218 ALA B C 1
ATOM 3710 O O . ALA B 1 218 ? 19.484 13.531 -3.635 1 98.75 218 ALA B O 1
ATOM 3711 N N . THR B 1 219 ? 17.594 12.391 -3.555 1 98.69 219 THR B N 1
ATOM 3712 C CA . THR B 1 219 ? 18.156 11.359 -2.691 1 98.69 219 THR B CA 1
ATOM 3713 C C . THR B 1 219 ? 18.406 10.078 -3.479 1 98.69 219 THR B C 1
ATOM 3715 O O . THR B 1 219 ? 19.172 9.211 -3.043 1 98.69 219 THR B O 1
ATOM 3718 N N . GLY B 1 220 ? 17.641 9.898 -4.578 1 98.06 220 GLY B N 1
ATOM 3719 C CA . GLY B 1 220 ? 17.75 8.68 -5.367 1 98.06 220 GLY B CA 1
ATOM 3720 C C . GLY B 1 220 ? 17.062 7.488 -4.723 1 98.06 220 GLY B C 1
ATOM 3721 O O . GLY B 1 220 ? 17.297 6.344 -5.125 1 98.06 220 GLY B O 1
ATOM 3722 N N . LEU B 1 221 ? 16.25 7.703 -3.691 1 98.75 221 LEU B N 1
ATOM 3723 C CA . LEU B 1 221 ? 15.617 6.633 -2.93 1 98.75 221 LEU B CA 1
ATOM 3724 C C . LEU B 1 221 ? 14.125 6.566 -3.229 1 98.75 221 LEU B C 1
ATOM 3726 O O . LEU B 1 221 ? 13.523 7.562 -3.633 1 98.75 221 LEU B O 1
ATOM 3730 N N . PRO B 1 222 ? 13.508 5.355 -3.074 1 98.88 222 PRO B N 1
ATOM 3731 C CA . PRO B 1 222 ? 12.039 5.316 -3.076 1 98.88 222 PRO B CA 1
ATOM 3732 C C . PRO B 1 222 ? 11.422 6.285 -2.07 1 98.88 222 PRO B C 1
ATOM 3734 O O . PRO B 1 222 ? 11.953 6.457 -0.968 1 98.88 222 PRO B O 1
ATOM 3737 N N . VAL B 1 223 ? 10.32 6.949 -2.461 1 98.94 223 VAL B N 1
ATOM 3738 C CA . VAL B 1 223 ? 9.617 7.891 -1.594 1 98.94 223 VAL B CA 1
ATOM 3739 C C . VAL B 1 223 ? 8.133 7.547 -1.551 1 98.94 223 VAL B C 1
ATOM 3741 O O . VAL B 1 223 ? 7.48 7.449 -2.594 1 98.94 223 VAL B O 1
ATOM 3744 N N . TYR B 1 224 ? 7.602 7.328 -0.392 1 98.88 224 TYR B N 1
ATOM 3745 C CA . TYR B 1 224 ? 6.18 7.102 -0.145 1 98.88 224 TYR B CA 1
ATOM 3746 C C . TYR B 1 224 ? 5.586 8.227 0.689 1 98.88 224 TYR B C 1
ATOM 3748 O O . TYR B 1 224 ? 6.277 8.828 1.516 1 98.88 224 TYR B O 1
ATOM 3756 N N . ASP B 1 225 ? 4.332 8.531 0.452 1 98.69 225 ASP B N 1
ATOM 3757 C CA . ASP B 1 225 ? 3.66 9.641 1.113 1 98.69 225 ASP B CA 1
ATOM 3758 C C . ASP B 1 225 ? 2.166 9.367 1.27 1 98.69 225 ASP B C 1
ATOM 3760 O O . ASP B 1 225 ? 1.714 8.242 1.078 1 98.69 225 ASP B O 1
ATOM 3764 N N . ALA B 1 226 ? 1.45 10.359 1.695 1 98.38 226 ALA B N 1
ATOM 3765 C CA . ALA B 1 226 ? 0.017 10.195 1.921 1 98.38 226 ALA B CA 1
ATOM 3766 C C . ALA B 1 226 ? -0.698 9.797 0.635 1 98.38 226 ALA B C 1
ATOM 3768 O O . ALA B 1 226 ? -1.65 9.008 0.666 1 98.38 226 ALA B O 1
ATOM 3769 N N . ILE B 1 227 ? -0.285 10.266 -0.5 1 98.19 227 ILE B N 1
ATOM 3770 C CA . ILE B 1 227 ? -0.954 9.984 -1.766 1 98.19 227 ILE B CA 1
ATOM 3771 C C . ILE B 1 227 ? -0.744 8.516 -2.145 1 98.19 227 ILE B C 1
ATOM 3773 O O . ILE B 1 227 ? -1.682 7.84 -2.57 1 98.19 227 ILE B O 1
ATOM 3777 N N . THR B 1 228 ? 0.529 7.988 -2 1 98.38 228 THR B N 1
ATOM 3778 C CA . THR B 1 228 ? 0.784 6.582 -2.291 1 98.38 228 THR B CA 1
ATOM 3779 C C . THR B 1 228 ? -0.056 5.684 -1.389 1 98.38 228 THR B C 1
ATOM 3781 O O . THR B 1 228 ? -0.598 4.672 -1.842 1 98.38 228 THR B O 1
ATOM 3784 N N . MET B 1 229 ? -0.213 6.07 -0.13 1 98.69 229 MET B N 1
ATOM 3785 C CA . MET B 1 229 ? -1.038 5.324 0.816 1 98.69 229 MET B CA 1
ATOM 3786 C C . MET B 1 229 ? -2.504 5.355 0.399 1 98.69 229 MET B C 1
ATOM 3788 O O . MET B 1 229 ? -3.162 4.312 0.358 1 98.69 229 MET B O 1
ATOM 3792 N N . ILE B 1 230 ? -2.992 6.52 0.088 1 98.62 230 ILE B N 1
ATOM 3793 C CA . ILE B 1 230 ? -4.41 6.719 -0.194 1 98.62 230 ILE B CA 1
ATOM 3794 C C . ILE B 1 230 ? -4.789 5.98 -1.476 1 98.62 230 ILE B C 1
ATOM 3796 O O . ILE B 1 230 ? -5.855 5.367 -1.552 1 98.62 230 ILE B O 1
ATOM 3800 N N . ASP B 1 231 ? -3.941 6.039 -2.461 1 97.88 231 ASP B N 1
ATOM 3801 C CA . ASP B 1 231 ? -4.211 5.316 -3.701 1 97.88 231 ASP B CA 1
ATOM 3802 C C . ASP B 1 231 ? -4.289 3.812 -3.455 1 97.88 231 ASP B C 1
ATOM 3804 O O . ASP B 1 231 ? -5.164 3.133 -3.994 1 97.88 231 ASP B O 1
ATOM 3808 N N . TRP B 1 232 ? -3.348 3.305 -2.729 1 98.62 232 TRP B N 1
ATOM 3809 C CA . TRP B 1 232 ? -3.416 1.897 -2.35 1 98.62 232 TRP B CA 1
ATOM 3810 C C . TRP B 1 232 ? -4.711 1.597 -1.602 1 98.62 232 TRP B C 1
ATOM 3812 O O . TRP B 1 232 ? -5.414 0.638 -1.928 1 98.62 232 TRP B O 1
ATOM 3822 N N . PHE B 1 233 ? -5.035 2.453 -0.603 1 98.88 233 PHE B N 1
ATOM 3823 C CA . PHE B 1 233 ? -6.199 2.295 0.26 1 98.88 233 PHE B CA 1
ATOM 3824 C C . PHE B 1 233 ? -7.477 2.217 -0.564 1 98.88 233 PHE B C 1
ATOM 3826 O O . PHE B 1 233 ? -8.242 1.257 -0.446 1 98.88 233 PHE B O 1
ATOM 3833 N N . TYR B 1 234 ? -7.633 3.08 -1.479 1 98.75 234 TYR B N 1
ATOM 3834 C CA . TYR B 1 234 ? -8.852 3.164 -2.271 1 98.75 234 TYR B CA 1
ATOM 3835 C C . TYR B 1 234 ? -8.93 2.02 -3.273 1 98.75 234 TYR B C 1
ATOM 3837 O O . TYR B 1 234 ? -10.023 1.529 -3.58 1 98.75 234 TYR B O 1
ATOM 3845 N N . SER B 1 235 ? -7.793 1.545 -3.703 1 98.19 235 SER B N 1
ATOM 3846 C CA . SER B 1 235 ? -7.777 0.506 -4.727 1 98.19 235 SER B CA 1
ATOM 3847 C C . SER B 1 235 ? -8.391 -0.79 -4.211 1 98.19 235 SER B C 1
ATOM 3849 O O . SER B 1 235 ? -8.906 -1.594 -4.992 1 98.19 235 SER B O 1
ATOM 3851 N N . GLY B 1 236 ? -8.32 -1.03 -2.922 1 98.56 236 GLY B N 1
ATOM 3852 C CA . GLY B 1 236 ? -8.992 -2.176 -2.33 1 98.56 236 GLY B CA 1
ATOM 3853 C C . GLY B 1 236 ? -10.469 -1.933 -2.078 1 98.56 236 GLY B C 1
ATOM 3854 O O . GLY B 1 236 ? -11.273 -2.867 -2.111 1 98.56 236 GLY B O 1
ATOM 3855 N N . LEU B 1 237 ? -10.812 -0.69 -1.811 1 98.69 237 LEU B N 1
ATOM 3856 C CA . LEU B 1 237 ? -12.195 -0.317 -1.523 1 98.69 237 LEU B CA 1
ATOM 3857 C C . LEU B 1 237 ? -13.039 -0.341 -2.793 1 98.69 237 LEU B C 1
ATOM 3859 O O . LEU B 1 237 ? -14.234 -0.646 -2.744 1 98.69 237 LEU B O 1
ATOM 3863 N N . VAL B 1 238 ? -12.406 0.03 -3.881 1 98.31 238 VAL B N 1
ATOM 3864 C CA . VAL B 1 238 ? -13.008 -0.026 -5.207 1 98.31 238 VAL B CA 1
ATOM 3865 C C . VAL B 1 238 ? -12.031 -0.645 -6.199 1 98.31 238 VAL B C 1
ATOM 3867 O O . VAL B 1 238 ? -11.086 0.015 -6.637 1 98.31 238 VAL B O 1
ATOM 3870 N N . THR B 1 239 ? -12.336 -1.856 -6.566 1 97.06 239 THR B N 1
ATOM 3871 C CA . THR B 1 239 ? -11.453 -2.568 -7.488 1 97.06 239 THR B CA 1
ATOM 3872 C C . THR B 1 239 ? -11.477 -1.919 -8.867 1 97.06 239 THR B C 1
ATOM 3874 O O . THR B 1 239 ? -12.531 -1.491 -9.344 1 97.06 239 THR B O 1
ATOM 3877 N N . ARG B 1 240 ? -10.391 -1.895 -9.492 1 96.56 240 ARG B N 1
ATOM 3878 C CA . ARG B 1 240 ? -10.266 -1.331 -10.828 1 96.56 240 ARG B CA 1
ATOM 3879 C C . ARG B 1 240 ? -10.688 -2.344 -11.891 1 96.56 240 ARG B C 1
ATOM 3881 O O . ARG B 1 240 ? -10.828 -3.533 -11.602 1 96.56 240 ARG B O 1
ATOM 3888 N N . ILE B 1 241 ? -10.93 -1.809 -13.039 1 95.12 241 ILE B N 1
ATOM 3889 C CA . ILE B 1 241 ? -11.289 -2.609 -14.203 1 95.12 241 ILE B CA 1
ATOM 3890 C C . ILE B 1 241 ? -10.047 -2.893 -15.047 1 95.12 241 ILE B C 1
ATOM 3892 O O . ILE B 1 241 ? -9.281 -1.98 -15.352 1 95.12 241 ILE B O 1
ATOM 3896 N N . VAL B 1 242 ? -9.875 -4.125 -15.352 1 93.94 242 VAL B N 1
ATOM 3897 C CA . VAL B 1 242 ? -8.758 -4.469 -16.219 1 93.94 242 VAL B CA 1
ATOM 3898 C C . VAL B 1 242 ? -9.203 -4.422 -17.688 1 93.94 242 VAL B C 1
ATOM 3900 O O . VAL B 1 242 ? -10.391 -4.566 -17.984 1 93.94 242 VAL B O 1
ATOM 3903 N N . PRO B 1 243 ? -8.328 -4.266 -18.578 1 93.25 243 PRO B N 1
ATOM 3904 C CA . PRO B 1 243 ? -8.68 -4.262 -20 1 93.25 243 PRO B CA 1
ATOM 3905 C C . PRO B 1 243 ? -9.227 -5.605 -20.484 1 93.25 243 PRO B C 1
ATOM 3907 O O . PRO B 1 243 ? -8.953 -6.641 -19.859 1 93.25 243 PRO B O 1
ATOM 3910 N N . LYS B 1 244 ? -9.945 -5.473 -21.516 1 93.62 244 LYS B N 1
ATOM 3911 C CA . LYS B 1 244 ? -10.461 -6.695 -22.125 1 93.62 244 LYS B CA 1
ATOM 3912 C C . LYS B 1 244 ? -9.32 -7.59 -22.594 1 93.62 244 LYS B C 1
ATOM 3914 O O . LYS B 1 244 ? -8.32 -7.102 -23.141 1 93.62 244 LYS B O 1
ATOM 3919 N N . ASP B 1 245 ? -9.531 -8.852 -22.453 1 95.94 245 ASP B N 1
ATOM 3920 C CA . ASP B 1 245 ? -8.578 -9.828 -22.969 1 95.94 245 ASP B CA 1
ATOM 3921 C C . ASP B 1 245 ? -8.758 -10.047 -24.469 1 95.94 245 ASP B C 1
ATOM 3923 O O . ASP B 1 245 ? -9.547 -10.898 -24.891 1 95.94 245 ASP B O 1
ATOM 3927 N N . GLU B 1 246 ? -7.93 -9.438 -25.234 1 94.75 246 GLU B N 1
ATOM 3928 C CA . GLU B 1 246 ? -8.039 -9.531 -26.688 1 94.75 246 GLU B CA 1
ATOM 3929 C C . GLU B 1 246 ? -7.527 -10.875 -27.203 1 94.75 246 GLU B C 1
ATOM 3931 O O . GLU B 1 246 ? -7.766 -11.234 -28.359 1 94.75 246 GLU B O 1
ATOM 3936 N N . ARG B 1 247 ? -6.816 -11.617 -26.391 1 94.06 247 ARG B N 1
ATOM 3937 C CA . ARG B 1 247 ? -6.262 -12.914 -26.766 1 94.06 247 ARG B CA 1
ATOM 3938 C C . ARG B 1 247 ? -6.957 -14.047 -26.031 1 94.06 247 ARG B C 1
ATOM 3940 O O . ARG B 1 247 ? -6.332 -15.062 -25.703 1 94.06 247 ARG B O 1
ATOM 3947 N N . LYS B 1 248 ? -8.18 -13.828 -25.719 1 94.31 248 LYS B N 1
ATOM 3948 C CA . LYS B 1 248 ? -8.938 -14.773 -24.906 1 94.31 248 LYS B CA 1
ATOM 3949 C C . LYS B 1 248 ? -8.953 -16.156 -25.547 1 94.31 248 LYS B C 1
ATOM 3951 O O . LYS B 1 248 ? -8.938 -17.172 -24.844 1 94.31 248 LYS B O 1
ATOM 3956 N N . GLU B 1 249 ? -8.992 -16.25 -26.859 1 94.44 249 GLU B N 1
ATOM 3957 C CA . GLU B 1 249 ? -9.055 -17.516 -27.562 1 94.44 249 GLU B CA 1
ATOM 3958 C C . GLU B 1 249 ? -7.785 -18.344 -27.344 1 94.44 249 GLU B C 1
ATOM 3960 O O . GLU B 1 249 ? -7.824 -19.578 -27.344 1 94.44 249 GLU B O 1
ATOM 3965 N N . GLU B 1 250 ? -6.656 -17.656 -27.109 1 92.06 250 GLU B N 1
ATOM 3966 C CA . GLU B 1 250 ? -5.391 -18.344 -26.875 1 92.06 250 GLU B CA 1
ATOM 3967 C C . GLU B 1 250 ? -5.43 -19.125 -25.562 1 92.06 250 GLU B C 1
ATOM 3969 O O . GLU B 1 250 ? -4.699 -20.109 -25.391 1 92.06 250 GLU B O 1
ATOM 3974 N N . GLY B 1 251 ? -6.23 -18.734 -24.703 1 93.25 251 GLY B N 1
ATOM 3975 C CA . GLY B 1 251 ? -6.328 -19.375 -23.406 1 93.25 251 GLY B CA 1
ATOM 3976 C C . GLY B 1 251 ? -7.125 -20.672 -23.438 1 93.25 251 GLY B C 1
ATOM 3977 O O . GLY B 1 251 ? -7.074 -21.469 -22.5 1 93.25 251 GLY B O 1
ATOM 3978 N N . LEU B 1 252 ? -7.789 -20.922 -24.5 1 93.69 252 LEU B N 1
ATOM 3979 C CA . LEU B 1 252 ? -8.695 -22.062 -24.578 1 93.69 252 LEU B CA 1
ATOM 3980 C C . LEU B 1 252 ? -7.934 -23.328 -24.953 1 93.69 252 LEU B C 1
ATOM 3982 O O . LEU B 1 252 ? -8.477 -24.438 -24.875 1 93.69 252 LEU B O 1
ATOM 3986 N N . ARG B 1 253 ? -6.699 -23.219 -25.266 1 90.62 253 ARG B N 1
ATOM 3987 C CA . ARG B 1 253 ? -5.891 -24.375 -25.625 1 90.62 253 ARG B CA 1
ATOM 3988 C C . ARG B 1 253 ? -5.367 -25.094 -24.391 1 90.62 253 ARG B C 1
ATOM 3990 O O . ARG B 1 253 ? -4.996 -24.469 -23.406 1 90.62 253 ARG B O 1
ATOM 3997 N N . ARG B 1 254 ? -5.383 -26.375 -24.469 1 90.5 254 ARG B N 1
ATOM 3998 C CA . ARG B 1 254 ? -4.75 -27.156 -23.422 1 90.5 254 ARG B CA 1
ATOM 3999 C C . ARG B 1 254 ? -3.232 -27.141 -23.562 1 90.5 254 ARG B C 1
ATOM 4001 O O . ARG B 1 254 ? -2.703 -27.297 -24.656 1 90.5 254 ARG B O 1
ATOM 4008 N N . ARG B 1 255 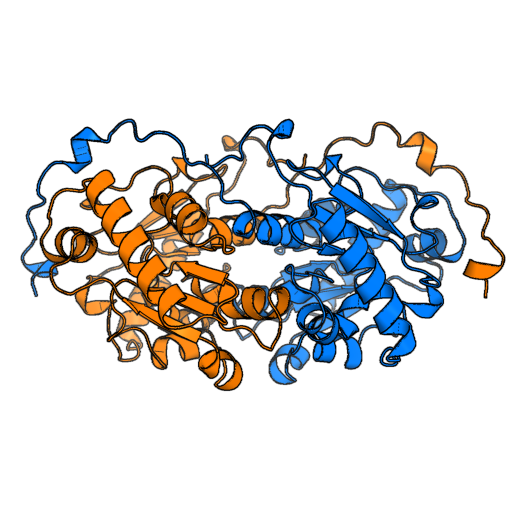? -2.648 -26.922 -22.422 1 85.88 255 ARG B N 1
ATOM 4009 C CA . ARG B 1 255 ? -1.188 -26.891 -22.406 1 85.88 255 ARG B CA 1
ATOM 4010 C C . ARG B 1 255 ? -0.616 -28.281 -22.141 1 85.88 255 ARG B C 1
ATOM 4012 O O . ARG B 1 255 ? -1.13 -29.016 -21.312 1 85.88 255 ARG B O 1
ATOM 4019 N N . ARG B 1 256 ? 0.36 -28.594 -22.953 1 82.44 256 ARG B N 1
ATOM 4020 C CA . ARG B 1 256 ? 1.08 -29.844 -22.688 1 82.44 256 ARG B CA 1
ATOM 4021 C C . ARG B 1 256 ? 2.037 -29.688 -21.516 1 82.44 256 ARG B C 1
ATOM 4023 O O . ARG B 1 256 ? 2.762 -28.688 -21.422 1 82.44 256 ARG B O 1
ATOM 4030 N N . ARG B 1 257 ? 1.866 -30.578 -20.547 1 77.38 257 ARG B N 1
ATOM 4031 C CA . ARG B 1 257 ? 2.727 -30.5 -19.359 1 77.38 257 ARG B CA 1
ATOM 4032 C C . ARG B 1 257 ? 4.027 -31.266 -19.594 1 77.38 257 ARG B C 1
ATOM 4034 O O . ARG B 1 257 ? 4.016 -32.375 -20.141 1 77.38 257 ARG B O 1
ATOM 4041 N N . SER B 1 258 ? 4.992 -30.438 -19.438 1 67.56 258 SER B N 1
ATOM 4042 C CA . SER B 1 258 ? 6.293 -31.078 -19.578 1 67.56 258 SER B CA 1
ATOM 4043 C C . SER B 1 258 ? 6.543 -32.094 -18.453 1 67.56 258 SER B C 1
ATOM 4045 O O . SER B 1 258 ? 5.848 -32.062 -17.438 1 67.56 258 SER B O 1
ATOM 4047 N N . ALA B 1 259 ? 7.508 -32.906 -18.688 1 64.06 259 ALA B N 1
ATOM 4048 C CA . ALA B 1 259 ? 7.906 -33.906 -17.672 1 64.06 259 ALA B CA 1
ATOM 4049 C C . ALA B 1 259 ? 8.359 -33.219 -16.391 1 64.06 259 ALA B C 1
ATOM 4051 O O . ALA B 1 259 ? 8.172 -33.75 -15.297 1 64.06 259 ALA B O 1
ATOM 4052 N N . LYS B 1 260 ? 8.914 -32.031 -16.484 1 62.28 260 LYS B N 1
ATOM 4053 C CA . LYS B 1 260 ? 9.438 -31.297 -15.336 1 62.28 260 LYS B CA 1
ATOM 4054 C C . LYS B 1 260 ? 8.305 -30.797 -14.445 1 62.28 260 LYS B C 1
ATOM 4056 O O . LYS B 1 260 ? 8.469 -30.703 -13.227 1 62.28 260 LYS B O 1
ATOM 4061 N N . GLU B 1 261 ? 7.145 -30.422 -15 1 63.5 261 GLU B N 1
ATOM 4062 C CA . GLU B 1 261 ? 6 -29.875 -14.273 1 63.5 261 GLU B CA 1
ATOM 4063 C C . GLU B 1 261 ? 5.18 -30.984 -13.617 1 63.5 261 GLU B C 1
ATOM 4065 O O . GLU B 1 261 ? 4.348 -30.703 -12.75 1 63.5 261 GLU B O 1
ATOM 4070 N N . LEU B 1 262 ? 5.414 -32.156 -14.219 1 59.88 262 LEU B N 1
ATOM 4071 C CA . LEU B 1 262 ? 4.602 -33.312 -13.789 1 59.88 262 LEU B CA 1
ATOM 4072 C C . LEU B 1 262 ? 5.285 -34.062 -12.648 1 59.88 262 LEU B C 1
ATOM 4074 O O . LEU B 1 262 ? 4.711 -35 -12.086 1 59.88 262 LEU B O 1
ATOM 4078 N N . LYS B 1 263 ? 6.539 -33.625 -12.391 1 58.81 263 LYS B N 1
ATOM 4079 C CA . LYS B 1 263 ? 7.242 -34.375 -11.336 1 58.81 263 LYS B CA 1
ATOM 4080 C C . LYS B 1 263 ? 7.621 -33.469 -10.18 1 58.81 263 LYS B C 1
ATOM 4082 O O . LYS B 1 263 ? 7.867 -32.25 -10.383 1 58.81 263 LYS B O 1
#

Radius of gyration: 22.6 Å; Cα contacts (8 Å, |Δi|>4): 1148; chains: 2; bounding box: 47×70×53 Å

Secondary structure (DSSP, 8-state):
--BPSPGGGSPPEEEEE-TTGGGS---BTBTT-GGGSSS-EEEEEPTT--HHHHS-SSPPPHHHHHHHHHHHHHHHHTT-SSEEES-GGGGGGHHHHHHHSSS-EE--GGGGHHHHHHHH-TT-EEEEEES-TTT-SHHHHHHTT--HHHHTTEEEEEPPTT-HHHIIIII-----HHHHHHHHHHHHHHHHHH-TTEEEEEE-STTSGGGHHHHHHHH-S-EE-HHHHHHHHHHHHSPPBPPP-TTGGGGGSPPPPPTTT--/--BPSPGGGSPPEEEEE-TTGGGS---BTBTT-GGGSSS-EEEEEPTT--HHHHS-SSPPPHHHHHHHHHHHHHHHHTT-SSEEES-GGGGGGHHHHHHHSSS-EE--GGGGHHHHHHHH-TT-EEEEEES-TTT-SHHHHHHTT--HHHHTTEEEEEPPTT-HHHIIIII-----HHHHHHHHHHHHHHHHHH-TTEEEEEE-STTSGGGHHHHHHHH-S-EE-HHHHHHHHHHHHSPPBPPP-TTGGGGGSPPPPPTTT--

Nearest PDB structures (foldseek):
  2gzm-assembly1_A  TM=5.642E-01  e=5.883E-08  Bacillus anthracis
  2dx7-assembly1_B  TM=6.183E-01  e=8.982E-07  Pyrococcus horikoshii OT3
  4b1f-assembly1_B  TM=5.919E-01  e=1.371E-05  Helicobacter pylori
  5w1q-assembly1_B  TM=5.798E-01  e=1.289E-05  Helicobacter pylori
  2zsk-assembly1_B  TM=5.928E-01  e=2.711E-05  Pyrococcus horikoshii OT3

Sequence (526 aa):
MSTYPPREELPPLGALCLDYTDDIHRPPGDPLNELSYQFPVIHETVKDATVWNVVRKDEYSDETLQNYIDACNRLQQRGAVGVITSCGFLAQVQNRLAAAVKIPVATSSLIQLPFVSMVIGPSKLIGVLTFDAQVLGKAHFKGLGIGEELQSRIVVKGCPVGGVLRGMIIDGDPYIHEDLEKEMIGIAKELVDENLSIGAIVLECTQMPPFARAVQKATGLPVYDAITMIDWFYSGLVTRIVPKDERKEEGLRRRRRSAKELKMSTYPPREELPPLGALCLDYTDDIHRPPGDPLNELSYQFPVIHETVKDATVWNVVRKDEYSDETLQNYIDACNRLQQRGAVGVITSCGFLAQVQNRLAAAVKIPVATSSLIQLPFVSMVIGPSKLIGVLTFDAQVLGKAHFKGLGIGEELQSRIVVKGCPVGGVLRGMIIDGDPYIHEDLEKEMIGIAKELVDENLSIGAIVLECTQMPPFARAVQKATGLPVYDAITMIDWFYSGLVTRIVPKDERKEEGLRRRRRSAKELK

Foldseek 3Di:
DWFADQQVPAFEAEEEEEPCRVLADDDQQFPQDQNVDRYHYDYFYFPPRAPVQQQAQDADDPVSLVSVLVRVVVVVVVGHQEYEYQALSCLLQQVVSCVRHDHYYDYWLCLCLVVVCVVLDVQAAEEEEHQDPVRPDDSNCVSSVNDPSSVVRYDYWHQDDVADVCCCRPVVDDDDPVRLLVSLLVRLVVRCVVGVRHQEYEYTHSRCRVNQVVNCVSRVHHYTYPSNVVVVVVCVSGPTHDDDDPVVVVVVDDDDDDPVNVD/DWFADQQVPAFEAEEEEEPCRVLADDDQQFPQDQNVDRYHYDYFYFPPRAPVQQQAQDADDPVSLVSVLVRLVVVVVVGHQEYEYQALSCLLQQVVSCVRHDHYYDYWLCLCLVVVCVVLDVQAAEEEEHQDPVRDDDSNCVSSVNDPSSVVRYDYWHQDDVADVCCCRPVVDDDDPVRLLVSLLVRLVVRCVVGVRHAEYEYTHSRCSVNQVVNCVSRVHHYTYPSNVVVVVVCVSGPTDDDDDPVVVVVVDDDDDDPVNVD